Protein AF-A0A293MAI7-F1 (afdb_monomer)

Radius of gyration: 138.11 Å; Cα contacts (8 Å, |Δi|>4): 68; chains: 1; bounding box: 279×99×409 Å

Foldseek 3Di:
DPPVVVVVVVVVVVVVVVVVVVVVVVVVVVVVVVVVVVVVVVVVVVVVVVVVVVVVVVVVVVVVVVVVVVVVVVVVVVVVVVVVVVVVVVVVVVVVVVVVVVVVVVVVVVVVVVVVVVVVVVVVVVVVVVVVVVVVVVVVVVVVVVVVVCPVVVVVVVVVVVVVVVVVVVVVVVVVVVVVVVVVVVVVVVVVVVVVVVVVVVVVVVVVVVVVVVVVVVVVVVVVVVVVVVVVVVVVVVVVVVVVVVVVVVVVVVVVVVVVVVVVVVVVPVVPPVVPPPPDPDDDDDDDDDDDDDDDDDDDDDDDDDDDDDDDDDDDDDDDDDDDDDDYDDYDDDDDDDPDPPPPVVVPVVVVVVVVVVVVVVVVVVVVVVVVVVVVVVVVVVVVVVVVVVVVVVVVVVVVVVVVVVVVVVVVVVVVVVVVVVVVVVVVVVVVVVVVVVVVVVVVVVVVVVVVVVVVVVVVVVVVVVVVVVVVVVVVVVVVVVVVVVVVVVVVVVVVVVVVVVVVVVVVVVVVVVVVVVVVVVVVVVVVVVVVVVVVVVVVVVVVVVVVVVVVVVVVVVVVVVVVVVVVVVVVVVVVVVVVVVVVVVVVVVVVVVVVVVVVVVVVVVVVVVVVVVVVVVVVVVVQVPADQDDPVVDQAAPPPRHGDDPPFDWDADPSRNGIHTCVVVVDDDDDPDDD

pLDDT: mean 77.44, std 16.32, range [26.72, 96.19]

Secondary structure (DSSP, 8-state):
--HHHHHHHHHHHHHHHHHHHHHHHHHHHHHHHHHHHHHHHHHHHHHHHHHHHHHHHHHHHHHHHHHHHHHHHHHHHHHHHHHHHHHHHHHHHHHHHHHHHHHHHHHHHHHHHHHHHHHHHHHHHHHHHHHHHHHHHHHHHHHHHHHHH-THHHHHHHHHHHHHHHHHHHHHHHHHHHHHHHHHHHHHHHHHHHHHHHHHHHHHHHHHHHHHHHHHHHHHHHHHHHHHHHHHHHHHHHHHHHHHHHHHHHHHHHHHHHHHHHHHHHHHHGGGTGGGTTS-----------------------------------------------------------SSHHHHHHHHHHHHHHHHHHHHHHHHHHHHHHHHHHHHHHHHHHHHHHHHHHHHHHHHHHHHHHHHHHHHHHHHHHHHHHHHHHHHHHHHHHHHHHHHHHHHHHHHHHHHHHHHHHHHHHHHHHHHHHHHHHHHHHHHHHHHHHHHHHHHHHHHHHHHHHHHHHHHHHHHHHHHHHHHHHHHHHHHHHHHHHHHHHHHHHHHHHHHHHHHHHHHHHHHHHHHHHHHHHHHHHHHHHHHHHHHHHHHHHHHHHHHHHHHHHHHHHHHHHHHHHHHHHHHHHHHHHHHHT--PPPTTT--B-TTT-PBP-SSS--EE-TTT--EE-TTTT----------

Solvent-accessible surface area (backbone atoms only — not comparable to full-atom values): 38432 Å² total; per-residue (Å²): 144,73,70,75,57,56,59,50,51,56,53,51,50,49,57,50,52,53,50,47,52,56,46,52,59,46,48,60,46,49,52,54,53,48,53,51,51,49,54,56,48,55,51,52,53,50,51,51,51,51,53,47,54,54,48,54,51,51,50,54,54,49,55,52,54,49,52,52,49,53,56,49,50,53,52,52,53,50,52,51,52,50,52,53,53,52,54,50,51,51,50,54,50,51,53,50,53,52,50,50,50,54,51,49,54,57,48,53,52,50,48,55,50,50,51,51,50,51,50,50,50,52,50,51,53,50,49,54,51,49,50,54,50,50,50,49,50,53,51,50,50,50,48,55,49,48,62,62,71,46,57,54,70,58,54,44,49,53,47,53,52,51,45,56,53,48,51,50,52,48,53,51,50,51,49,51,50,50,52,50,50,49,52,50,50,54,50,50,51,52,52,48,54,52,52,52,49,51,50,52,51,51,51,51,52,49,51,53,49,53,54,53,45,53,53,48,53,56,48,49,51,58,48,49,54,50,48,48,55,50,47,53,53,49,50,56,51,49,53,53,49,53,53,51,52,55,50,51,56,50,53,52,51,56,54,58,50,52,55,56,56,57,58,63,52,63,74,61,57,67,78,63,60,76,76,53,84,80,69,71,100,63,87,75,93,81,82,87,77,90,79,90,79,84,90,88,93,84,86,90,86,83,88,89,79,82,86,87,81,86,88,83,86,85,89,84,84,88,90,82,88,83,89,80,90,82,85,88,87,89,88,88,84,86,89,81,89,82,83,71,76,83,57,64,77,68,60,58,67,58,59,59,55,57,57,56,57,55,55,56,55,57,53,58,52,53,52,56,63,48,54,59,51,52,58,52,50,55,53,51,51,54,55,51,53,54,53,54,52,53,55,51,56,54,49,54,54,52,54,54,52,52,54,54,55,48,53,53,51,57,52,54,51,56,51,50,55,55,54,51,53,56,52,51,54,57,49,52,57,50,51,51,50,53,50,54,52,56,49,54,56,49,53,53,50,51,51,54,53,47,56,50,48,61,52,50,55,52,50,53,49,54,50,52,52,51,51,51,51,49,54,53,49,54,53,49,52,54,48,54,51,52,53,49,52,50,55,52,51,53,52,50,53,52,47,54,51,53,50,52,56,52,51,53,53,50,53,54,48,58,52,49,53,52,52,49,53,52,51,52,54,50,50,49,55,52,48,56,50,50,53,49,53,52,50,51,53,50,52,54,47,53,53,46,55,57,47,53,57,48,52,54,50,53,51,52,54,48,52,53,49,52,55,51,48,54,51,55,48,50,55,48,48,56,52,49,54,51,48,55,50,52,50,54,49,52,55,49,52,51,49,53,52,51,55,52,46,52,56,44,54,61,49,52,52,54,52,50,52,54,48,52,52,50,52,52,52,51,54,53,50,49,62,61,68,70,51,50,75,56,57,74,90,78,55,60,38,17,75,76,87,54,51,67,60,50,99,86,43,54,84,35,66,40,92,91,50,21,45,44,20,34,63,80,82,54,64,73,88,75,96,69,85,83,86,130

InterPro domains:
  IPR000306 FYVE zinc finger [PF01363] (628-673)
  IPR000306 FYVE zinc finger [SM00064] (624-676)
  IPR011011 Zinc finger, FYVE/PHD-type [SSF57903] (629-674)
  IPR013083 Zinc finger, RING/FYVE/PHD-type [G3DSA:3.30.40.10] (629-676)
  IPR017455 Zinc finger, FYVE-related [PS50178] (632-676)

Organism: Ornithodoros erraticus (NCBI:txid265619)

Structure (mmCIF, N/CA/C/O backbone):
data_AF-A0A293MAI7-F1
#
_entry.id   AF-A0A293MAI7-F1
#
loop_
_atom_site.group_PDB
_atom_site.id
_atom_site.type_symbol
_atom_site.label_atom_id
_atom_site.label_alt_id
_atom_site.label_comp_id
_atom_site.label_asym_id
_atom_site.label_entity_id
_atom_site.label_seq_id
_atom_site.pdbx_PDB_ins_code
_atom_site.Cartn_x
_atom_site.Cartn_y
_atom_site.Cartn_z
_atom_site.occupancy
_atom_site.B_iso_or_equiv
_atom_site.auth_seq_id
_atom_site.auth_comp_id
_atom_site.auth_asym_id
_atom_site.auth_atom_id
_atom_site.pdbx_PDB_model_num
ATOM 1 N N . MET A 1 1 ? 102.718 71.129 -153.171 1.00 52.75 1 MET A N 1
ATOM 2 C CA . MET A 1 1 ? 102.579 70.488 -151.844 1.00 52.75 1 MET A CA 1
ATOM 3 C C . MET A 1 1 ? 101.323 69.614 -151.838 1.00 52.75 1 MET A C 1
ATOM 5 O O . MET A 1 1 ? 100.247 70.170 -151.725 1.00 52.75 1 MET A O 1
ATOM 9 N N . LYS A 1 2 ? 101.438 68.291 -152.062 1.00 54.38 2 LYS A N 1
ATOM 10 C CA . LYS A 1 2 ? 100.322 67.312 -151.920 1.00 54.38 2 LYS A CA 1
ATOM 11 C C . LYS A 1 2 ? 100.751 65.893 -151.472 1.00 54.38 2 LYS A C 1
ATOM 13 O O . LYS A 1 2 ? 99.905 65.108 -151.071 1.00 54.38 2 LYS A O 1
ATOM 18 N N . SER A 1 3 ? 102.048 65.555 -151.508 1.00 56.03 3 SER A N 1
ATOM 19 C CA . SER A 1 3 ? 102.546 64.197 -151.189 1.00 56.03 3 SER A CA 1
ATOM 20 C C . SER A 1 3 ? 102.837 63.954 -149.692 1.00 56.03 3 SER A C 1
ATOM 22 O O . SER A 1 3 ? 102.628 62.859 -149.183 1.00 56.03 3 SER A O 1
ATOM 24 N N . LEU A 1 4 ? 103.261 64.986 -148.949 1.00 57.06 4 LEU A N 1
ATOM 25 C CA . LEU A 1 4 ? 103.639 64.865 -147.527 1.00 57.06 4 LEU A CA 1
ATOM 26 C C . LEU A 1 4 ? 102.446 64.812 -146.554 1.00 57.06 4 LEU A C 1
ATOM 28 O O . LEU A 1 4 ? 102.596 64.394 -145.408 1.00 57.06 4 LEU A O 1
ATOM 32 N N . GLU A 1 5 ? 101.267 65.232 -147.005 1.00 57.56 5 GLU A N 1
ATOM 33 C CA . GLU A 1 5 ? 100.061 65.366 -146.180 1.00 57.56 5 GLU A CA 1
ATOM 34 C C . GLU A 1 5 ? 99.277 64.043 -146.121 1.00 57.56 5 GLU A C 1
ATOM 36 O O . GLU A 1 5 ? 98.974 63.545 -145.036 1.00 57.56 5 GLU A O 1
ATOM 41 N N . ASN A 1 6 ? 99.108 63.380 -147.274 1.00 58.03 6 ASN A N 1
ATOM 42 C CA . ASN A 1 6 ? 98.567 62.016 -147.366 1.00 58.03 6 ASN A CA 1
ATOM 43 C C . ASN A 1 6 ? 99.377 60.996 -146.542 1.00 58.03 6 ASN A C 1
ATOM 45 O O . ASN A 1 6 ? 98.799 60.109 -145.915 1.00 58.03 6 ASN A O 1
ATOM 49 N N . ALA A 1 7 ? 100.707 61.137 -146.493 1.00 61.47 7 ALA A N 1
ATOM 50 C CA . ALA A 1 7 ? 101.570 60.261 -145.700 1.00 61.47 7 ALA A CA 1
ATOM 51 C C . ALA A 1 7 ? 101.336 60.394 -144.180 1.00 61.47 7 ALA A C 1
ATOM 53 O O . ALA A 1 7 ? 101.489 59.416 -143.448 1.00 61.47 7 ALA A O 1
ATOM 54 N N . ARG A 1 8 ? 100.933 61.581 -143.696 1.00 60.69 8 ARG A N 1
ATOM 55 C CA . ARG A 1 8 ? 100.534 61.783 -142.293 1.00 60.69 8 ARG A CA 1
ATOM 56 C C . ARG A 1 8 ? 99.144 61.210 -142.023 1.00 60.69 8 ARG A C 1
ATOM 58 O O . ARG A 1 8 ? 98.996 60.449 -141.071 1.00 60.69 8 ARG A O 1
ATOM 65 N N . LEU A 1 9 ? 98.171 61.494 -142.894 1.00 61.41 9 LEU A N 1
ATOM 66 C CA . LEU A 1 9 ? 96.803 60.971 -142.776 1.00 61.41 9 LEU A CA 1
ATOM 67 C C . LEU A 1 9 ? 96.770 59.438 -142.728 1.00 61.41 9 LEU A C 1
ATOM 69 O O . LEU A 1 9 ? 96.191 58.877 -141.803 1.00 61.41 9 LEU A O 1
ATOM 73 N N . SER A 1 10 ? 97.457 58.756 -143.650 1.00 64.44 10 SER A N 1
ATOM 74 C CA . SER A 1 10 ? 97.500 57.285 -143.683 1.00 64.44 10 SER A CA 1
ATOM 75 C C . SER A 1 10 ? 98.095 56.677 -142.401 1.00 64.44 10 SER A C 1
ATOM 77 O O . SER A 1 10 ? 97.611 55.661 -141.902 1.00 64.44 10 SER A O 1
ATOM 79 N N . LYS A 1 11 ? 99.089 57.340 -141.789 1.00 66.56 11 LYS A N 1
ATOM 80 C CA . LYS A 1 11 ? 99.705 56.875 -140.536 1.00 66.56 11 LYS A CA 1
ATOM 81 C C . LYS A 1 11 ? 98.805 57.101 -139.313 1.00 66.56 11 LYS A C 1
ATOM 83 O O . LYS A 1 11 ? 98.753 56.237 -138.439 1.00 66.56 11 LYS A O 1
ATOM 88 N N . SER A 1 12 ? 98.058 58.207 -139.273 1.00 65.06 12 SER A N 1
ATOM 89 C CA . SER A 1 12 ? 97.026 58.444 -138.253 1.00 65.06 12 SER A CA 1
ATOM 90 C C . SER A 1 12 ? 95.858 57.461 -138.379 1.00 65.06 12 SER A C 1
ATOM 92 O O . SER A 1 12 ? 95.436 56.906 -137.366 1.00 65.06 12 SER A O 1
ATOM 94 N N . ILE A 1 13 ? 95.389 57.187 -139.603 1.00 68.44 13 ILE A N 1
ATOM 95 C CA . ILE A 1 13 ? 94.331 56.201 -139.877 1.00 68.44 13 ILE A CA 1
ATOM 96 C C . ILE A 1 13 ? 94.755 54.811 -139.388 1.00 68.44 13 ILE A C 1
ATOM 98 O O . ILE A 1 13 ? 93.983 54.180 -138.675 1.00 68.44 13 ILE A O 1
ATOM 102 N N . GLY A 1 14 ? 95.994 54.378 -139.659 1.00 69.94 14 GLY A N 1
ATOM 103 C CA . GLY A 1 14 ? 96.530 53.124 -139.112 1.00 69.94 14 GLY A CA 1
ATOM 104 C C . GLY A 1 14 ? 96.453 53.059 -137.581 1.00 69.94 14 GLY A C 1
ATOM 105 O O . GLY A 1 14 ? 95.844 52.145 -137.033 1.00 69.94 14 GLY A O 1
ATOM 106 N N . SER A 1 15 ? 96.962 54.078 -136.875 1.00 70.56 15 SER A N 1
ATOM 107 C CA . SER A 1 15 ? 96.913 54.100 -135.400 1.00 70.56 15 SER A CA 1
ATOM 108 C C . SER A 1 15 ? 95.492 54.167 -134.818 1.00 70.56 15 SER A C 1
ATOM 110 O O . SER A 1 15 ? 95.245 53.634 -133.735 1.00 70.56 15 SER A O 1
ATOM 112 N N . LEU A 1 16 ? 94.542 54.775 -135.538 1.00 70.56 16 LEU A N 1
ATOM 113 C CA . LEU A 1 16 ? 93.124 54.782 -135.167 1.00 70.56 16 LEU A CA 1
ATOM 114 C C . LEU A 1 16 ? 92.469 53.418 -135.420 1.00 70.56 16 LEU A C 1
ATOM 116 O O . LEU A 1 16 ? 91.639 52.982 -134.630 1.00 70.56 16 LEU A O 1
ATOM 120 N N . GLN A 1 17 ? 92.866 52.712 -136.478 1.00 73.25 17 GLN A N 1
ATOM 121 C CA . GLN A 1 17 ? 92.328 51.394 -136.809 1.00 73.25 17 GLN A CA 1
ATOM 122 C C . GLN A 1 17 ? 92.853 50.306 -135.857 1.00 73.25 17 GLN A C 1
ATOM 124 O O . GLN A 1 17 ? 92.091 49.429 -135.451 1.00 73.25 17 GLN A O 1
ATOM 129 N N . ASP A 1 18 ? 94.115 50.397 -135.429 1.00 73.69 18 ASP A N 1
ATOM 130 C CA . ASP A 1 18 ? 94.683 49.492 -134.423 1.00 73.69 18 ASP A CA 1
ATOM 131 C C . ASP A 1 18 ? 94.142 49.771 -133.010 1.00 73.69 18 ASP A C 1
ATOM 133 O O . ASP A 1 18 ? 93.850 48.831 -132.268 1.00 73.69 18 ASP A O 1
ATOM 137 N N . THR A 1 19 ? 93.917 51.040 -132.637 1.00 73.06 19 THR A N 1
ATOM 138 C CA . THR A 1 19 ? 93.233 51.363 -131.367 1.00 73.06 19 THR A CA 1
ATOM 139 C C . THR A 1 19 ? 91.749 50.993 -131.390 1.00 73.06 19 THR A C 1
ATOM 141 O O . THR A 1 19 ? 91.235 50.544 -130.366 1.00 73.06 19 THR A O 1
ATOM 144 N N . CYS A 1 20 ? 91.077 51.073 -132.545 1.00 74.19 20 CYS A N 1
ATOM 145 C CA . CYS A 1 20 ? 89.712 50.576 -132.723 1.00 74.19 20 CYS A CA 1
ATOM 146 C C . CYS A 1 20 ? 89.635 49.059 -132.471 1.00 74.19 20 CYS A C 1
ATOM 148 O O . CYS A 1 20 ? 88.929 48.648 -131.551 1.00 74.19 20 CYS A O 1
ATOM 150 N N . LYS A 1 21 ? 90.472 48.245 -133.132 1.00 77.19 21 LYS A N 1
ATOM 151 C CA . LYS A 1 21 ? 90.569 46.792 -132.865 1.00 77.19 21 LYS A CA 1
ATOM 152 C C . LYS A 1 21 ? 90.924 46.469 -131.412 1.00 77.19 21 LYS A C 1
ATOM 154 O O . LYS A 1 21 ? 90.369 45.542 -130.824 1.00 77.19 21 LYS A O 1
ATOM 159 N N . ALA A 1 22 ? 91.824 47.243 -130.801 1.00 76.25 22 ALA A N 1
ATOM 160 C CA . ALA A 1 22 ? 92.156 47.085 -129.386 1.00 76.25 22 ALA A CA 1
ATOM 161 C C . ALA A 1 22 ? 90.966 47.409 -128.461 1.00 76.25 22 ALA A C 1
ATOM 163 O O . ALA A 1 22 ? 90.853 46.813 -127.390 1.00 76.25 22 ALA A O 1
ATOM 164 N N . SER A 1 23 ? 90.070 48.320 -128.863 1.00 74.62 23 SER A N 1
ATOM 165 C CA . SER A 1 23 ? 88.830 48.623 -128.139 1.00 74.62 23 SER A CA 1
ATOM 166 C C . SER A 1 23 ? 87.734 47.572 -128.356 1.00 74.62 23 SER A C 1
ATOM 168 O O . SER A 1 23 ? 87.091 47.188 -127.383 1.00 74.62 23 SER A O 1
ATOM 170 N N . GLU A 1 24 ? 87.598 47.014 -129.564 1.00 77.81 24 GLU A N 1
ATOM 171 C CA . GLU A 1 24 ? 86.692 45.893 -129.870 1.00 77.81 24 GLU A CA 1
ATOM 172 C C . GLU A 1 24 ? 87.078 44.633 -129.075 1.00 77.81 24 GLU A C 1
ATOM 174 O O . GLU A 1 24 ? 86.241 44.033 -128.401 1.00 77.81 24 GLU A O 1
ATOM 179 N N . ALA A 1 25 ? 88.370 44.286 -129.044 1.00 76.69 25 ALA A N 1
ATOM 180 C CA . ALA A 1 25 ? 88.884 43.186 -128.224 1.00 76.69 25 ALA A CA 1
ATOM 181 C C . ALA A 1 25 ? 88.692 43.424 -126.710 1.00 76.69 25 ALA A C 1
ATOM 183 O O . ALA A 1 25 ? 88.553 42.473 -125.938 1.00 76.69 25 ALA A O 1
ATOM 184 N N . ARG A 1 26 ? 88.659 44.691 -126.271 1.00 79.69 26 ARG A N 1
ATOM 185 C CA . ARG A 1 26 ? 88.326 45.068 -124.887 1.00 79.69 26 ARG A CA 1
ATOM 186 C C . ARG A 1 26 ? 86.834 44.917 -124.597 1.00 79.69 26 ARG A C 1
ATOM 188 O O . ARG A 1 26 ? 86.500 44.427 -123.524 1.00 79.69 26 ARG A O 1
ATOM 195 N N . LEU A 1 27 ? 85.970 45.303 -125.537 1.00 78.88 27 LEU A N 1
ATOM 196 C CA . LEU A 1 27 ? 84.515 45.151 -125.447 1.00 78.88 27 LEU A CA 1
ATOM 197 C C . LEU A 1 27 ? 84.118 43.678 -125.349 1.00 78.88 27 LEU A C 1
ATOM 199 O O . LEU A 1 27 ? 83.540 43.294 -124.339 1.00 78.88 27 LEU A O 1
ATOM 203 N N . GLY A 1 28 ? 84.540 42.831 -126.293 1.00 79.25 28 GLY A N 1
ATOM 204 C CA . GLY A 1 28 ? 84.211 41.398 -126.258 1.00 79.25 28 GLY A CA 1
ATOM 205 C C . GLY A 1 28 ? 84.726 40.682 -124.999 1.00 79.25 28 GLY A C 1
ATOM 206 O O . GLY A 1 28 ? 84.088 39.756 -124.493 1.00 79.25 28 GLY A O 1
ATOM 207 N N . LYS A 1 29 ? 85.848 41.143 -124.421 1.00 80.06 29 LYS A N 1
ATOM 208 C CA . LYS A 1 29 ? 86.304 40.656 -123.111 1.00 80.06 29 LYS A CA 1
ATOM 209 C C . LYS A 1 29 ? 85.407 41.139 -121.965 1.00 80.06 29 LYS A C 1
ATOM 211 O O . LYS A 1 29 ? 85.032 40.327 -121.123 1.00 80.06 29 LYS A O 1
ATOM 216 N N . LEU A 1 30 ? 85.044 42.422 -121.938 1.00 81.56 30 LEU A N 1
ATOM 217 C CA . LEU A 1 30 ? 84.119 42.972 -120.941 1.00 81.56 30 LEU A CA 1
ATOM 218 C C . LEU A 1 30 ? 82.739 42.304 -121.011 1.00 81.56 30 LEU A C 1
ATOM 220 O O . LEU A 1 30 ? 82.165 42.032 -119.966 1.00 81.56 30 LEU A O 1
ATOM 224 N N . GLU A 1 31 ? 82.239 41.964 -122.199 1.00 81.62 31 GLU A N 1
ATOM 225 C CA . GLU A 1 31 ? 80.982 41.224 -122.391 1.00 81.62 31 GLU A CA 1
ATOM 226 C C . GLU A 1 31 ? 81.077 39.775 -121.875 1.00 81.62 31 GLU A C 1
ATOM 228 O O . GLU A 1 31 ? 80.183 39.320 -121.158 1.00 81.62 31 GLU A O 1
ATOM 233 N N . SER A 1 32 ? 82.190 39.073 -122.142 1.00 79.88 32 SER A N 1
ATOM 234 C CA . SER A 1 32 ? 82.510 37.772 -121.517 1.00 79.88 32 SER A CA 1
ATOM 235 C C . SER A 1 32 ? 82.471 37.855 -119.991 1.00 79.88 32 SER A C 1
ATOM 237 O O . SER A 1 32 ? 81.874 37.008 -119.321 1.00 79.88 32 SER A O 1
ATOM 239 N N . ASP A 1 33 ? 83.136 38.866 -119.437 1.00 82.19 33 ASP A N 1
ATOM 240 C CA . ASP A 1 33 ? 83.346 38.981 -117.999 1.00 82.19 33 ASP A CA 1
ATOM 241 C C . ASP A 1 33 ? 82.061 39.476 -117.296 1.00 82.19 33 ASP A C 1
ATOM 243 O O . ASP A 1 33 ? 81.752 39.011 -116.198 1.00 82.19 33 ASP A O 1
ATOM 247 N N . LEU A 1 34 ? 81.233 40.289 -117.970 1.00 82.00 34 LEU A N 1
ATOM 248 C CA . LEU A 1 34 ? 79.876 40.656 -117.546 1.00 82.00 34 LEU A CA 1
ATOM 249 C C . LEU A 1 34 ? 78.931 39.443 -117.542 1.00 82.00 34 LEU A C 1
ATOM 251 O O . LEU A 1 34 ? 78.201 39.242 -116.574 1.00 82.00 34 LEU A O 1
ATOM 255 N N . SER A 1 35 ? 78.966 38.607 -118.585 1.00 81.25 35 SER A N 1
ATOM 256 C CA . SER A 1 35 ? 78.147 37.387 -118.672 1.00 81.25 35 SER A CA 1
ATOM 257 C C . SER A 1 35 ? 78.485 36.395 -117.549 1.00 81.25 35 SER A C 1
ATOM 259 O O . SER A 1 35 ? 77.592 35.873 -116.876 1.00 81.25 35 SER A O 1
ATOM 261 N N . LYS A 1 36 ? 79.780 36.221 -117.244 1.00 82.06 36 LYS A N 1
ATOM 262 C CA . LYS A 1 36 ? 80.243 35.437 -116.084 1.00 82.06 36 LYS A CA 1
ATOM 263 C C . LYS A 1 36 ? 79.797 36.048 -114.755 1.00 82.06 36 LYS A C 1
ATOM 265 O O . LYS A 1 36 ? 79.323 35.321 -113.885 1.00 82.06 36 LYS A O 1
ATOM 270 N N . ALA A 1 37 ? 79.913 37.368 -114.593 1.00 79.56 37 ALA A N 1
ATOM 271 C CA . ALA A 1 37 ? 79.452 38.059 -113.390 1.00 79.56 37 ALA A CA 1
ATOM 272 C C . ALA A 1 37 ? 77.935 37.899 -113.179 1.00 79.56 37 ALA A C 1
ATOM 274 O O . ALA A 1 37 ? 77.498 37.675 -112.052 1.00 79.56 37 ALA A O 1
ATOM 275 N N . HIS A 1 38 ? 77.138 37.942 -114.251 1.00 82.12 38 HIS A N 1
ATOM 276 C CA . HIS A 1 38 ? 75.689 37.759 -114.182 1.00 82.12 38 HIS A CA 1
ATOM 277 C C . HIS A 1 38 ? 75.298 36.315 -113.818 1.00 82.12 38 HIS A C 1
ATOM 279 O O . HIS A 1 38 ? 74.430 36.117 -112.969 1.00 82.12 38 HIS A O 1
ATOM 285 N N . GLY A 1 39 ? 75.998 35.310 -114.360 1.00 80.50 39 GLY A N 1
ATOM 286 C CA . GLY A 1 39 ? 75.837 33.908 -113.950 1.00 80.50 39 GLY A CA 1
ATOM 287 C C . GLY A 1 39 ? 76.158 33.678 -112.465 1.00 80.50 39 GLY A C 1
ATOM 288 O O . GLY A 1 39 ? 75.365 33.065 -111.750 1.00 80.50 39 GLY A O 1
ATOM 289 N N . SER A 1 40 ? 77.271 34.237 -111.975 1.00 82.31 40 SER A N 1
ATOM 290 C CA . SER A 1 40 ? 77.654 34.181 -110.554 1.00 82.31 40 SER A CA 1
ATOM 291 C C . SER A 1 40 ? 76.691 34.942 -109.635 1.00 82.31 40 SER A C 1
ATOM 293 O O . SER A 1 40 ? 76.463 34.529 -108.499 1.00 82.31 40 SER A O 1
ATOM 295 N N . LEU A 1 41 ? 76.096 36.041 -110.110 1.00 84.31 41 LEU A N 1
ATOM 296 C CA . LEU A 1 41 ? 75.052 36.750 -109.372 1.00 84.31 41 LEU A CA 1
ATOM 297 C C . LEU A 1 41 ? 73.780 35.896 -109.277 1.00 84.31 41 LEU A C 1
ATOM 299 O O . LEU A 1 41 ? 73.243 35.734 -108.186 1.00 84.31 41 LEU A O 1
ATOM 303 N N . SER A 1 42 ? 73.344 35.284 -110.383 1.00 83.69 42 SER A N 1
ATOM 304 C CA . SER A 1 42 ? 72.147 34.436 -110.408 1.00 83.69 42 SER A CA 1
ATOM 305 C C . SER A 1 42 ? 72.267 33.197 -109.513 1.00 83.69 42 SER A C 1
ATOM 307 O O . SER A 1 42 ? 71.273 32.805 -108.899 1.00 83.69 42 SER A O 1
ATOM 309 N N . SER A 1 43 ? 73.447 32.573 -109.411 1.00 82.31 43 SER A N 1
ATOM 310 C CA . SER A 1 43 ? 73.655 31.444 -108.491 1.00 82.31 43 SER A CA 1
ATOM 311 C C . SER A 1 43 ? 73.706 31.896 -107.027 1.00 82.31 43 SER A C 1
ATOM 313 O O . SER A 1 43 ? 73.131 31.233 -106.164 1.00 82.31 43 SER A O 1
ATOM 315 N N . SER A 1 44 ? 74.297 33.063 -106.750 1.00 80.00 44 SER A N 1
ATOM 316 C CA . SER A 1 44 ? 74.288 33.691 -105.422 1.00 80.00 44 SER A CA 1
ATOM 317 C C . SER A 1 44 ? 72.869 34.068 -104.966 1.00 80.00 44 SER A C 1
ATOM 319 O O . SER A 1 44 ? 72.485 33.797 -103.828 1.00 80.00 44 SER A O 1
ATOM 321 N N . GLU A 1 45 ? 72.030 34.604 -105.858 1.00 83.50 45 GLU A N 1
ATOM 322 C CA . GLU A 1 45 ? 70.619 34.885 -105.563 1.00 83.50 45 GLU A CA 1
ATOM 323 C C . GLU A 1 45 ? 69.789 33.616 -105.330 1.00 83.50 45 GLU A C 1
ATOM 325 O O . GLU A 1 45 ? 68.918 33.611 -104.456 1.00 83.50 45 GLU A O 1
ATOM 330 N N . ALA A 1 46 ? 70.063 32.532 -106.064 1.00 82.19 46 ALA A N 1
ATOM 331 C CA . ALA A 1 46 ? 69.432 31.234 -105.829 1.00 82.19 46 ALA A CA 1
ATOM 332 C C . ALA A 1 46 ? 69.818 30.662 -104.453 1.00 82.19 46 ALA A C 1
ATOM 334 O O . ALA A 1 46 ? 68.936 30.302 -103.671 1.00 82.19 46 ALA A O 1
ATOM 335 N N . ALA A 1 47 ? 71.111 30.674 -104.109 1.00 83.44 47 ALA A N 1
ATOM 336 C CA . ALA A 1 47 ? 71.601 30.257 -102.796 1.00 83.44 47 ALA A CA 1
ATOM 337 C C . ALA A 1 47 ? 71.010 31.114 -101.660 1.00 83.44 47 ALA A C 1
ATOM 339 O O . ALA A 1 47 ? 70.580 30.579 -100.638 1.00 83.44 47 ALA A O 1
ATOM 340 N N . ARG A 1 48 ? 70.895 32.437 -101.854 1.00 85.44 48 ARG A N 1
ATOM 341 C CA . ARG A 1 48 ? 70.262 33.345 -100.883 1.00 85.44 48 ARG A CA 1
ATOM 342 C C . ARG A 1 48 ? 68.777 33.034 -100.677 1.00 85.44 48 ARG A C 1
ATOM 344 O O . ARG A 1 48 ? 68.306 33.103 -99.546 1.00 85.44 48 ARG A O 1
ATOM 351 N N . LYS A 1 49 ? 68.039 32.676 -101.736 1.00 86.06 49 LYS A N 1
ATOM 352 C CA . LYS A 1 49 ? 66.633 32.241 -101.625 1.00 86.06 49 LYS A CA 1
ATOM 353 C C . LYS A 1 49 ? 66.495 30.909 -100.885 1.00 86.06 49 LYS A C 1
ATOM 355 O O . LYS A 1 49 ? 65.584 30.781 -100.074 1.00 86.06 49 LYS A O 1
ATOM 360 N N . GLN A 1 50 ? 67.395 29.951 -101.118 1.00 85.12 50 GLN A N 1
ATOM 361 C CA . GLN A 1 50 ? 67.386 28.677 -100.393 1.00 85.12 50 GLN A CA 1
ATOM 362 C C . GLN A 1 50 ? 67.682 28.876 -98.898 1.00 85.12 50 GLN A C 1
ATOM 364 O O . GLN A 1 50 ? 66.918 28.403 -98.062 1.00 85.12 50 GLN A O 1
ATOM 369 N N . LEU A 1 51 ? 68.720 29.648 -98.557 1.00 85.12 51 LEU A N 1
ATOM 370 C CA . LEU A 1 51 ? 69.051 29.973 -97.164 1.00 85.12 51 LEU A CA 1
ATOM 371 C C . LEU A 1 51 ? 67.928 30.745 -96.453 1.00 85.12 51 LEU A C 1
ATOM 373 O O . LEU A 1 51 ? 67.686 30.504 -95.274 1.00 85.12 51 LEU A O 1
ATOM 377 N N . GLN A 1 52 ? 67.210 31.629 -97.157 1.00 85.25 52 GLN A N 1
ATOM 378 C CA . GLN A 1 52 ? 66.025 32.288 -96.600 1.00 85.25 52 GLN A CA 1
ATOM 379 C C . GLN A 1 52 ? 64.913 31.274 -96.290 1.00 85.25 52 GLN A C 1
ATOM 381 O O . GLN A 1 52 ? 64.375 31.292 -95.191 1.00 85.25 52 GLN A O 1
ATOM 386 N N . ALA A 1 53 ? 64.612 30.349 -97.207 1.00 84.50 53 ALA A N 1
ATOM 387 C CA . ALA A 1 53 ? 63.582 29.331 -96.988 1.00 84.50 53 ALA A CA 1
ATOM 388 C C . ALA A 1 53 ? 63.926 28.361 -95.837 1.00 84.50 53 ALA A C 1
ATOM 390 O O . ALA A 1 53 ? 63.035 27.924 -95.107 1.00 84.50 53 ALA A O 1
ATOM 391 N N . GLU A 1 54 ? 65.208 28.037 -95.641 1.00 86.38 54 GLU A N 1
ATOM 392 C CA . GLU A 1 54 ? 65.668 27.254 -94.486 1.00 86.38 54 GLU A CA 1
ATOM 393 C C . GLU A 1 54 ? 65.591 28.059 -93.176 1.00 86.38 54 GLU A C 1
ATOM 395 O O . GLU A 1 54 ? 65.143 27.522 -92.161 1.00 86.38 54 GLU A O 1
ATOM 400 N N . LEU A 1 55 ? 65.927 29.355 -93.194 1.00 86.88 55 LEU A N 1
ATOM 401 C CA . LEU A 1 55 ? 65.762 30.251 -92.043 1.00 86.88 55 LEU A CA 1
ATOM 402 C C . LEU A 1 55 ? 64.287 30.391 -91.635 1.00 86.88 55 LEU A C 1
ATOM 404 O O . LEU A 1 55 ? 63.963 30.221 -90.460 1.00 86.88 55 LEU A O 1
ATOM 408 N N . ASP A 1 56 ? 63.392 30.633 -92.594 1.00 87.25 56 ASP A N 1
ATOM 409 C CA . ASP A 1 56 ? 61.950 30.774 -92.362 1.00 87.25 56 ASP A CA 1
ATOM 410 C C . ASP A 1 56 ? 61.352 29.476 -91.778 1.00 87.25 56 ASP A C 1
ATOM 412 O O . ASP A 1 56 ? 60.538 29.512 -90.850 1.00 87.25 56 ASP A O 1
ATOM 416 N N . LYS A 1 57 ? 61.817 28.310 -92.251 1.00 87.31 57 LYS A N 1
ATOM 417 C CA . LYS A 1 57 ? 61.447 26.991 -91.711 1.00 87.31 57 LYS A CA 1
ATOM 418 C C . LYS A 1 57 ? 61.918 26.804 -90.263 1.00 87.31 57 LYS A C 1
ATOM 420 O O . LYS A 1 57 ? 61.139 26.342 -89.429 1.00 87.31 57 LYS A O 1
ATOM 425 N N . CYS A 1 58 ? 63.158 27.179 -89.948 1.00 83.62 58 CYS A N 1
ATOM 426 C CA . CYS A 1 58 ? 63.691 27.126 -88.583 1.00 83.62 58 CYS A CA 1
ATOM 427 C C . CYS A 1 58 ? 62.950 28.086 -87.635 1.00 83.62 58 CYS A C 1
ATOM 429 O O . CYS A 1 58 ? 62.657 27.716 -86.499 1.00 83.62 58 CYS A O 1
ATOM 431 N N . MET A 1 59 ? 62.582 29.283 -88.104 1.00 86.56 59 MET A N 1
ATOM 432 C CA . MET A 1 59 ? 61.768 30.236 -87.341 1.00 86.56 59 MET A CA 1
ATOM 433 C C . MET A 1 59 ? 60.380 29.670 -87.011 1.00 86.56 59 MET A C 1
ATOM 435 O O . MET A 1 59 ? 59.956 29.736 -85.858 1.00 86.56 59 MET A O 1
ATOM 439 N N . ALA A 1 60 ? 59.700 29.039 -87.975 1.00 84.06 60 ALA A N 1
ATOM 440 C CA . ALA A 1 60 ? 58.405 28.397 -87.735 1.00 84.06 60 ALA A CA 1
ATOM 441 C C . ALA A 1 60 ? 58.490 27.252 -86.703 1.00 84.06 60 ALA A C 1
ATOM 443 O O . ALA A 1 60 ? 57.627 27.131 -85.833 1.00 84.06 60 ALA A O 1
ATOM 444 N N . GLN A 1 61 ? 59.556 26.442 -86.750 1.00 84.88 61 GLN A N 1
ATOM 445 C CA . GLN A 1 61 ? 59.799 25.384 -85.760 1.00 84.88 61 GLN A CA 1
ATOM 446 C C . GLN A 1 61 ? 60.104 25.943 -84.359 1.00 84.88 61 GLN A C 1
ATOM 448 O O . GLN A 1 61 ? 59.676 25.362 -83.359 1.00 84.88 61 GLN A O 1
ATOM 453 N N . LEU A 1 62 ? 60.791 27.087 -84.266 1.00 82.50 62 LEU A N 1
ATOM 454 C CA . LEU A 1 62 ? 61.019 27.785 -82.997 1.00 82.50 62 LEU A CA 1
ATOM 455 C C . LEU A 1 62 ? 59.725 28.373 -82.416 1.00 82.50 62 LEU A C 1
ATOM 457 O O . LEU A 1 62 ? 59.507 28.248 -81.212 1.00 82.50 62 LEU A O 1
ATOM 461 N N . GLU A 1 63 ? 58.834 28.941 -83.234 1.00 86.00 63 GLU A N 1
ATOM 462 C CA . GLU A 1 63 ? 57.517 29.394 -82.760 1.00 86.00 63 GLU A CA 1
ATOM 463 C C . GLU A 1 63 ? 56.638 28.246 -82.246 1.00 86.00 63 GLU A C 1
ATOM 465 O O . GLU A 1 63 ? 55.934 28.405 -81.247 1.00 86.00 63 GLU A O 1
ATOM 470 N N . GLU A 1 64 ? 56.652 27.093 -82.918 1.00 85.00 64 GLU A N 1
ATOM 471 C CA . GLU A 1 64 ? 55.927 25.904 -82.461 1.00 85.00 64 GLU A CA 1
ATOM 472 C C . GLU A 1 64 ? 56.471 25.428 -81.105 1.00 85.00 64 GLU A C 1
ATOM 474 O O . GLU A 1 64 ? 55.705 25.210 -80.167 1.00 85.00 64 GLU A O 1
ATOM 479 N N . LYS A 1 65 ? 57.801 25.353 -80.955 1.00 83.12 65 LYS A N 1
ATOM 480 C CA . LYS A 1 65 ? 58.438 24.964 -79.687 1.00 83.12 65 LYS A CA 1
ATOM 481 C C . LYS A 1 65 ? 58.261 26.003 -78.576 1.00 83.12 65 LYS A C 1
ATOM 483 O O . LYS A 1 65 ? 58.180 25.619 -77.412 1.00 83.12 65 LYS A O 1
ATOM 488 N N . ALA A 1 66 ? 58.131 27.289 -78.899 1.00 80.88 66 ALA A N 1
ATOM 489 C CA . ALA A 1 66 ? 57.754 28.312 -77.924 1.00 80.88 66 ALA A CA 1
ATOM 490 C C . ALA A 1 66 ? 56.330 28.075 -77.382 1.00 80.88 66 ALA A C 1
ATOM 492 O O . ALA A 1 66 ? 56.133 28.078 -76.167 1.00 80.88 66 ALA A O 1
ATOM 493 N N . LYS A 1 67 ? 55.364 27.771 -78.262 1.00 83.75 67 LYS A N 1
ATOM 494 C CA . LYS A 1 67 ? 53.972 27.452 -77.886 1.00 83.75 67 LYS A CA 1
ATOM 495 C C . LYS A 1 67 ? 53.878 26.164 -77.051 1.00 83.75 67 LYS A C 1
ATOM 497 O O . LYS A 1 67 ? 53.140 26.137 -76.065 1.00 83.75 67 LYS A O 1
ATOM 502 N N . ASP A 1 68 ? 54.668 25.134 -77.373 1.00 82.31 68 ASP A N 1
ATOM 503 C CA . ASP A 1 68 ? 54.802 23.929 -76.532 1.00 82.31 68 ASP A CA 1
ATOM 504 C C . ASP A 1 68 ? 55.263 24.283 -75.106 1.00 82.31 68 ASP A C 1
ATOM 506 O O . ASP A 1 68 ? 54.679 23.824 -74.118 1.00 82.31 68 ASP A O 1
ATOM 510 N N . LEU A 1 69 ? 56.300 25.121 -74.989 1.00 79.19 69 LEU A N 1
ATOM 511 C CA . LEU A 1 69 ? 56.880 25.524 -73.706 1.00 79.19 69 LEU A CA 1
ATOM 512 C C . LEU A 1 69 ? 55.930 26.403 -72.878 1.00 79.19 69 LEU A C 1
ATOM 514 O O . LEU A 1 69 ? 55.828 26.189 -71.670 1.00 79.19 69 LEU A O 1
ATOM 518 N N . GLU A 1 70 ? 55.179 27.321 -73.493 1.00 80.38 70 GLU A N 1
ATOM 519 C CA . GLU A 1 70 ? 54.116 28.072 -72.805 1.00 80.38 70 GLU A CA 1
ATOM 520 C C . GLU A 1 70 ? 53.001 27.144 -72.292 1.00 80.38 70 GLU A C 1
ATOM 522 O O . GLU A 1 70 ? 52.557 27.269 -71.145 1.00 80.38 70 GLU A O 1
ATOM 527 N N . GLY A 1 71 ? 52.598 26.153 -73.095 1.00 80.75 71 GLY A N 1
ATOM 528 C CA . GLY A 1 71 ? 51.627 25.133 -72.695 1.00 80.75 71 GLY A CA 1
ATOM 529 C C . GLY A 1 71 ? 52.106 24.270 -71.520 1.00 80.75 71 GLY A C 1
ATOM 530 O O . GLY A 1 71 ? 51.320 23.939 -70.627 1.00 80.75 71 GLY A O 1
ATOM 531 N N . ILE A 1 72 ? 53.398 23.935 -71.473 1.00 78.12 72 ILE A N 1
ATOM 532 C CA . ILE A 1 72 ? 54.027 23.235 -70.341 1.00 78.12 72 ILE A CA 1
ATOM 533 C C . ILE A 1 72 ? 54.111 24.153 -69.110 1.00 78.12 72 ILE A C 1
ATOM 535 O O . ILE A 1 72 ? 53.779 23.718 -68.005 1.00 78.12 72 ILE A O 1
ATOM 539 N N . ALA A 1 73 ? 54.469 25.428 -69.280 1.00 76.69 73 ALA A N 1
ATOM 540 C CA . ALA A 1 73 ? 54.539 26.403 -68.193 1.00 76.69 73 ALA A CA 1
ATOM 541 C C . ALA A 1 73 ? 53.168 26.645 -67.532 1.00 76.69 73 ALA A C 1
ATOM 543 O O . ALA A 1 73 ? 53.078 26.675 -66.302 1.00 76.69 73 ALA A O 1
ATOM 544 N N . MET A 1 74 ? 52.081 26.735 -68.313 1.00 81.19 74 MET A N 1
ATOM 545 C CA . MET A 1 74 ? 50.717 26.781 -67.766 1.00 81.19 74 MET A CA 1
ATOM 546 C C . MET A 1 74 ? 50.365 25.515 -66.974 1.00 81.19 74 MET A C 1
ATOM 548 O O . MET A 1 74 ? 49.835 25.616 -65.866 1.00 81.19 74 MET A O 1
ATOM 552 N N . LYS A 1 75 ? 50.687 24.322 -67.495 1.00 79.69 75 LYS A N 1
ATOM 553 C CA . LYS A 1 75 ? 50.434 23.051 -66.792 1.00 79.69 75 LYS A CA 1
ATOM 554 C C . LYS A 1 75 ? 51.188 22.983 -65.459 1.00 79.69 75 LYS A C 1
ATOM 556 O O . LYS A 1 75 ? 50.576 22.671 -64.440 1.00 79.69 75 LYS A O 1
ATOM 561 N N . LEU A 1 76 ? 52.469 23.357 -65.434 1.00 76.19 76 LEU A N 1
ATOM 562 C CA . LEU A 1 76 ? 53.274 23.429 -64.207 1.00 76.19 76 LEU A CA 1
ATOM 563 C C . LEU A 1 76 ? 52.719 24.447 -63.200 1.00 76.19 76 LEU A C 1
ATOM 565 O O . LEU A 1 76 ? 52.647 24.151 -62.007 1.00 76.19 76 LEU A O 1
ATOM 569 N N . LYS A 1 77 ? 52.265 25.619 -63.662 1.00 78.19 77 LYS A N 1
ATOM 570 C CA . LYS A 1 77 ? 51.632 26.634 -62.804 1.00 78.19 77 LYS A CA 1
ATOM 571 C C . LYS A 1 77 ? 50.332 26.124 -62.171 1.00 78.19 77 LYS A C 1
ATOM 573 O O . LYS A 1 77 ? 50.099 26.368 -60.988 1.00 78.19 77 LYS A O 1
ATOM 578 N N . ASN A 1 78 ? 49.527 25.368 -62.918 1.00 77.88 78 ASN A N 1
ATOM 579 C CA . ASN A 1 78 ? 48.296 24.764 -62.407 1.00 77.88 78 ASN A CA 1
ATOM 580 C C . ASN A 1 78 ? 48.576 23.628 -61.407 1.00 77.88 78 ASN A C 1
ATOM 582 O O . ASN A 1 78 ? 47.923 23.573 -60.368 1.00 77.88 78 ASN A O 1
ATOM 586 N N . VAL A 1 79 ? 49.572 22.770 -61.664 1.00 75.50 79 VAL A N 1
ATOM 587 C CA . VAL A 1 79 ? 50.009 21.731 -60.708 1.00 75.50 79 VAL A CA 1
ATOM 588 C C . VAL A 1 79 ? 50.542 22.359 -59.417 1.00 75.50 79 VAL A C 1
ATOM 590 O O . VAL A 1 79 ? 50.162 21.925 -58.334 1.00 75.50 79 VAL A O 1
ATOM 593 N N . SER A 1 80 ? 51.339 23.427 -59.517 1.00 74.62 80 SER A N 1
ATOM 594 C CA . SER A 1 80 ? 51.822 24.203 -58.365 1.00 74.62 80 SER A CA 1
ATOM 595 C C . SER A 1 80 ? 50.669 24.766 -57.520 1.00 74.62 80 SER A C 1
ATOM 597 O O . SER A 1 80 ? 50.638 24.574 -56.304 1.00 74.62 80 SER A O 1
ATOM 599 N N . ALA A 1 81 ? 49.659 25.373 -58.156 1.00 75.19 81 ALA A N 1
ATOM 600 C CA . ALA A 1 81 ? 48.468 25.865 -57.460 1.00 75.19 81 ALA A CA 1
ATOM 601 C C . ALA A 1 81 ? 47.674 24.735 -56.771 1.00 75.19 81 ALA A C 1
ATOM 603 O O . ALA A 1 81 ? 47.269 24.884 -55.615 1.00 75.19 81 ALA A O 1
ATOM 604 N N . LEU A 1 82 ? 47.501 23.587 -57.440 1.00 77.81 82 LEU A N 1
ATOM 605 C CA . LEU A 1 82 ? 46.839 22.412 -56.863 1.00 77.81 82 LEU A CA 1
ATOM 606 C C . LEU A 1 82 ? 47.612 21.854 -55.658 1.00 77.81 82 LEU A C 1
ATOM 608 O O . LEU A 1 82 ? 47.012 21.511 -54.643 1.00 77.81 82 LEU A O 1
ATOM 612 N N . GLN A 1 83 ? 48.943 21.798 -55.749 1.00 75.31 83 GLN A N 1
ATOM 613 C CA . GLN A 1 83 ? 49.819 21.309 -54.684 1.00 75.31 83 GLN A CA 1
ATOM 614 C C . GLN A 1 83 ? 49.776 22.216 -53.446 1.00 75.31 83 GLN A C 1
ATOM 616 O O . GLN A 1 83 ? 49.743 21.710 -52.324 1.00 75.31 83 GLN A O 1
ATOM 621 N N . VAL A 1 84 ? 49.712 23.541 -53.624 1.00 77.75 84 VAL A N 1
ATOM 622 C CA . VAL A 1 84 ? 49.502 24.485 -52.512 1.00 77.75 84 VAL A CA 1
ATOM 623 C C . VAL A 1 84 ? 48.125 24.270 -51.875 1.00 77.75 84 VAL A C 1
ATOM 625 O O . VAL A 1 84 ? 48.052 24.098 -50.661 1.00 77.75 84 VAL A O 1
ATOM 628 N N . SER A 1 85 ? 47.059 24.184 -52.680 1.00 76.75 85 SER A N 1
ATOM 629 C CA . SER A 1 85 ? 45.686 23.945 -52.203 1.00 76.75 85 SER A CA 1
ATOM 630 C C . SER A 1 85 ? 45.549 22.634 -51.413 1.00 76.75 85 SER A C 1
ATOM 632 O O . SER A 1 85 ? 45.000 22.636 -50.307 1.00 76.75 85 SER A O 1
ATOM 634 N N . LYS A 1 86 ? 46.121 21.528 -51.906 1.00 74.88 86 LYS A N 1
ATOM 635 C CA . LYS A 1 86 ? 46.129 20.248 -51.179 1.00 74.88 86 LYS A CA 1
ATOM 636 C C . LYS A 1 86 ? 47.068 20.246 -49.970 1.00 74.88 86 LYS A C 1
ATOM 638 O O . LYS A 1 86 ? 46.775 19.572 -48.988 1.00 74.88 86 LYS A O 1
ATOM 643 N N . SER A 1 87 ? 48.133 21.052 -49.965 1.00 73.12 87 SER A N 1
ATOM 644 C CA . SER A 1 87 ? 48.956 21.253 -48.763 1.00 73.12 87 SER A CA 1
ATOM 645 C C . SER A 1 87 ? 48.210 22.011 -47.654 1.00 73.12 87 SER A C 1
ATOM 647 O O . SER A 1 87 ? 48.427 21.702 -46.482 1.00 73.12 87 SER A O 1
ATOM 649 N N . SER A 1 88 ? 47.321 22.957 -47.985 1.00 76.25 88 SER A N 1
ATOM 650 C CA . SER A 1 88 ? 46.421 23.577 -46.997 1.00 76.25 88 SER A CA 1
ATOM 651 C C . SER A 1 88 ? 45.361 22.600 -46.480 1.00 76.25 88 SER A C 1
ATOM 653 O O . SER A 1 88 ? 45.250 22.453 -45.266 1.00 76.25 88 SER A O 1
ATOM 655 N N . GLU A 1 89 ? 44.664 21.865 -47.358 1.00 75.50 89 GLU A N 1
ATOM 656 C CA . GLU A 1 89 ? 43.660 20.870 -46.934 1.00 75.50 89 GLU A CA 1
ATOM 657 C C . GLU A 1 89 ? 44.253 19.816 -45.984 1.00 75.50 89 GLU A C 1
ATOM 659 O O . GLU A 1 89 ? 43.671 19.530 -44.940 1.00 75.50 89 GLU A O 1
ATOM 664 N N . CYS A 1 90 ? 45.442 19.275 -46.285 1.00 72.19 90 CYS A N 1
ATOM 665 C CA . CYS A 1 90 ? 46.101 18.317 -45.393 1.00 72.19 90 CYS A CA 1
ATOM 666 C C . CYS A 1 90 ? 46.408 18.912 -44.010 1.00 72.19 90 CYS A C 1
ATOM 668 O O . CYS A 1 90 ? 46.205 18.233 -43.008 1.00 72.19 90 CYS A O 1
ATOM 670 N N . LYS A 1 91 ? 46.837 20.180 -43.924 1.00 77.06 91 LYS A N 1
ATOM 671 C CA . LYS A 1 91 ? 47.112 20.846 -42.636 1.00 77.06 91 LYS A CA 1
ATOM 672 C C . LYS A 1 91 ? 45.842 21.099 -41.826 1.00 77.06 91 LYS A C 1
ATOM 674 O O . LYS A 1 91 ? 45.864 20.969 -40.604 1.00 77.06 91 LYS A O 1
ATOM 679 N N . GLU A 1 92 ? 44.737 21.435 -42.486 1.00 78.62 92 GLU A N 1
ATOM 680 C CA . GLU A 1 92 ? 43.432 21.589 -41.833 1.00 78.62 92 GLU A CA 1
ATOM 681 C C . GLU A 1 92 ? 42.898 20.242 -41.324 1.00 78.62 92 GLU A C 1
ATOM 683 O O . GLU A 1 92 ? 42.424 20.155 -40.189 1.00 78.62 92 GLU A O 1
ATOM 688 N N . LEU A 1 93 ? 43.068 19.165 -42.099 1.00 76.00 93 LEU A N 1
ATOM 689 C CA . LEU A 1 93 ? 42.737 17.803 -41.673 1.00 76.00 93 LEU A CA 1
ATOM 690 C C . LEU A 1 93 ? 43.629 17.319 -40.516 1.00 76.00 93 LEU A C 1
ATOM 692 O O . LEU A 1 93 ? 43.118 16.731 -39.566 1.00 76.00 93 LEU A O 1
ATOM 696 N N . GLU A 1 94 ? 44.933 17.606 -40.524 1.00 74.50 94 GLU A N 1
ATOM 697 C CA . GLU A 1 94 ? 45.838 17.311 -39.401 1.00 74.50 94 GLU A CA 1
ATOM 698 C C . GLU A 1 94 ? 45.455 18.091 -38.128 1.00 74.50 94 GLU A C 1
ATOM 700 O O . GLU A 1 94 ? 45.461 17.528 -37.025 1.00 74.50 94 GLU A O 1
ATOM 705 N N . ALA A 1 95 ? 45.050 19.358 -38.259 1.00 77.12 95 ALA A N 1
ATOM 706 C CA . ALA A 1 95 ? 44.545 20.171 -37.151 1.00 77.12 95 ALA A CA 1
ATOM 707 C C . ALA A 1 95 ? 43.206 19.640 -36.596 1.00 77.12 95 ALA A C 1
ATOM 709 O O . ALA A 1 95 ? 43.018 19.566 -35.378 1.00 77.12 95 ALA A O 1
ATOM 710 N N . ALA A 1 96 ? 42.289 19.200 -37.463 1.00 76.12 96 ALA A N 1
ATOM 711 C CA . ALA A 1 96 ? 41.040 18.562 -37.052 1.00 76.12 96 ALA A CA 1
ATOM 712 C C . ALA A 1 96 ? 41.297 17.227 -36.328 1.00 76.12 96 ALA A C 1
ATOM 714 O O . ALA A 1 96 ? 40.800 17.006 -35.224 1.00 76.12 96 ALA A O 1
ATOM 715 N N . LEU A 1 97 ? 42.149 16.368 -36.893 1.00 74.12 97 LEU A N 1
ATOM 716 C CA . LEU A 1 97 ? 42.441 15.030 -36.372 1.00 74.12 97 LEU A CA 1
ATOM 717 C C . LEU A 1 97 ? 43.230 15.088 -35.047 1.00 74.12 97 LEU A C 1
ATOM 719 O O . LEU A 1 97 ? 43.007 14.273 -34.150 1.00 74.12 97 LEU A O 1
ATOM 723 N N . THR A 1 98 ? 44.096 16.090 -34.854 1.00 77.81 98 THR A N 1
ATOM 724 C CA . THR A 1 98 ? 44.721 16.357 -33.542 1.00 77.81 98 THR A CA 1
ATOM 725 C C . THR A 1 98 ? 43.731 16.920 -32.516 1.00 77.81 98 THR A C 1
ATOM 727 O O . THR A 1 98 ? 43.772 16.501 -31.355 1.00 77.81 98 THR A O 1
ATOM 730 N N . SER A 1 99 ? 42.792 17.781 -32.925 1.00 77.81 99 SER A N 1
ATOM 731 C CA . SER A 1 99 ? 41.689 18.252 -32.070 1.00 77.81 99 SER A CA 1
ATOM 732 C C . SER A 1 99 ? 40.795 17.097 -31.602 1.00 77.81 99 SER A C 1
ATOM 734 O O . SER A 1 99 ? 40.527 16.961 -30.406 1.00 77.81 99 SER A O 1
ATOM 736 N N . ASP A 1 100 ? 40.399 16.198 -32.504 1.00 74.69 100 ASP A N 1
ATOM 737 C CA . ASP A 1 100 ? 39.556 15.045 -32.169 1.00 74.69 100 ASP A CA 1
ATOM 738 C C . ASP A 1 100 ? 40.295 13.988 -31.340 1.00 74.69 100 ASP A C 1
ATOM 740 O O . ASP A 1 100 ? 39.706 13.419 -30.419 1.00 74.69 100 ASP A O 1
ATOM 744 N N . ARG A 1 101 ? 41.608 13.800 -31.541 1.00 75.25 101 ARG A N 1
ATOM 745 C CA . ARG A 1 101 ? 42.446 13.015 -30.614 1.00 75.25 101 ARG A CA 1
ATOM 746 C C . ARG A 1 101 ? 42.447 13.609 -29.199 1.00 75.25 101 ARG A C 1
ATOM 748 O O . ARG A 1 101 ? 42.316 12.854 -28.237 1.00 75.25 101 ARG A O 1
ATOM 755 N N . GLN A 1 102 ? 42.517 14.937 -29.044 1.00 75.69 102 GLN A N 1
ATOM 756 C CA . GLN A 1 102 ? 42.392 15.570 -27.722 1.00 75.69 102 GLN A CA 1
ATOM 757 C C . GLN A 1 102 ? 40.989 15.420 -27.112 1.00 75.69 102 GLN A C 1
ATOM 759 O O . GLN A 1 102 ? 40.878 15.211 -25.903 1.00 75.69 102 GLN A O 1
ATOM 764 N N . LYS A 1 103 ? 39.916 15.514 -27.911 1.00 76.19 103 LYS A N 1
ATOM 765 C CA . LYS A 1 103 ? 38.539 15.268 -27.436 1.00 76.19 103 LYS A CA 1
ATOM 766 C C . LYS A 1 103 ? 38.372 13.818 -26.979 1.00 76.19 103 LYS A C 1
ATOM 768 O O . LYS A 1 103 ? 37.870 13.590 -25.883 1.00 76.19 103 LYS A O 1
ATOM 773 N N . SER A 1 104 ? 38.859 12.862 -27.771 1.00 71.69 104 SER A N 1
ATOM 774 C CA . SER A 1 104 ? 38.842 11.432 -27.453 1.00 71.69 104 SER A CA 1
ATOM 775 C C . SER A 1 104 ? 39.586 11.133 -26.147 1.00 71.69 104 SER A C 1
ATOM 777 O O . SER A 1 104 ? 39.004 10.546 -25.240 1.00 71.69 104 SER A O 1
ATOM 779 N N . GLY A 1 105 ? 40.805 11.658 -25.966 1.00 76.00 105 GLY A N 1
ATOM 780 C CA . GLY A 1 105 ? 41.554 11.500 -24.711 1.00 76.00 105 GLY A CA 1
ATOM 781 C C . GLY A 1 105 ? 40.843 12.083 -23.478 1.00 76.00 105 GLY A C 1
ATOM 782 O O . GLY A 1 105 ? 40.874 11.477 -22.410 1.00 76.00 105 GLY A O 1
ATOM 783 N N . LYS A 1 106 ? 40.144 13.221 -23.624 1.00 76.81 106 LYS A N 1
ATOM 784 C CA . LYS A 1 106 ? 39.324 13.828 -22.553 1.00 76.81 106 LYS A CA 1
ATOM 785 C C . LYS A 1 106 ? 38.040 13.046 -22.253 1.00 76.81 106 LYS A C 1
ATOM 787 O O . LYS A 1 106 ? 37.567 13.072 -21.119 1.00 76.81 106 LYS A O 1
ATOM 792 N N . LEU A 1 107 ? 37.462 12.371 -23.246 1.00 72.12 107 LEU A N 1
ATOM 793 C CA . LEU A 1 107 ? 36.332 11.464 -23.040 1.00 72.12 107 LEU A CA 1
ATOM 794 C C . LEU A 1 107 ? 36.796 10.174 -22.359 1.00 72.12 107 LEU A C 1
ATOM 796 O O . LEU A 1 107 ? 36.188 9.767 -21.378 1.00 72.12 107 LEU A O 1
ATOM 800 N N . GLN A 1 108 ? 37.910 9.592 -22.809 1.00 74.00 108 GLN A N 1
ATOM 801 C CA . GLN A 1 108 ? 38.478 8.366 -22.250 1.00 74.00 108 GLN A CA 1
ATOM 802 C C . GLN A 1 108 ? 38.900 8.538 -20.783 1.00 74.00 108 GLN A C 1
ATOM 804 O O . GLN A 1 108 ? 38.595 7.675 -19.961 1.00 74.00 108 GLN A O 1
ATOM 809 N N . SER A 1 109 ? 39.521 9.668 -20.417 1.00 75.75 109 SER A N 1
ATOM 810 C CA . SER A 1 109 ? 39.823 9.953 -19.009 1.00 75.75 109 SER A CA 1
ATOM 811 C C . SER A 1 109 ? 38.556 10.123 -18.167 1.00 75.75 109 SER A C 1
ATOM 813 O O . SER A 1 109 ? 38.494 9.582 -17.066 1.00 75.75 109 SER A O 1
ATOM 815 N N . ARG A 1 110 ? 37.514 10.790 -18.692 1.00 77.94 110 ARG A N 1
ATOM 816 C CA . ARG A 1 110 ? 36.237 10.948 -17.978 1.00 77.94 110 ARG A CA 1
ATOM 817 C C . ARG A 1 110 ? 35.460 9.635 -17.845 1.00 77.94 110 ARG A C 1
ATOM 819 O O . ARG A 1 110 ? 34.829 9.437 -16.814 1.00 77.94 110 ARG A O 1
ATOM 826 N N . CYS A 1 111 ? 35.534 8.731 -18.823 1.00 70.44 111 CYS A N 1
ATOM 827 C CA . CYS A 1 111 ? 35.023 7.364 -18.689 1.00 70.44 111 CYS A CA 1
ATOM 828 C C . CYS A 1 111 ? 35.742 6.624 -17.555 1.00 70.44 111 CYS A C 1
ATOM 830 O O . CYS A 1 111 ? 35.069 6.145 -16.651 1.00 70.44 111 CYS A O 1
ATOM 832 N N . GLY A 1 112 ? 37.079 6.645 -17.514 1.00 78.94 112 GLY A N 1
ATOM 833 C CA . GLY A 1 112 ? 37.842 6.030 -16.419 1.00 78.94 112 GLY A CA 1
ATOM 834 C C . GLY A 1 112 ? 37.536 6.624 -15.034 1.00 78.94 112 GLY A C 1
ATOM 835 O O . GLY A 1 112 ? 37.501 5.895 -14.044 1.00 78.94 112 GLY A O 1
ATOM 836 N N . THR A 1 113 ? 37.251 7.931 -14.943 1.00 79.50 113 THR A N 1
ATOM 837 C CA . THR A 1 113 ? 36.764 8.551 -13.694 1.00 79.50 113 THR A CA 1
ATOM 838 C C . THR A 1 113 ? 35.377 8.033 -13.310 1.00 79.50 113 THR A C 1
ATOM 840 O O . THR A 1 113 ? 35.179 7.628 -12.168 1.00 79.50 113 THR A O 1
ATOM 843 N N . LEU A 1 114 ? 34.432 7.985 -14.255 1.00 76.31 114 LEU A N 1
ATOM 844 C CA . LEU A 1 114 ? 33.076 7.476 -14.014 1.00 76.31 114 LEU A CA 1
ATOM 845 C C . LEU A 1 114 ? 33.066 5.977 -13.669 1.00 76.31 114 LEU A C 1
ATOM 847 O O . LEU A 1 114 ? 32.264 5.551 -12.847 1.00 76.31 114 LEU A O 1
ATOM 851 N N . GLU A 1 115 ? 33.972 5.182 -14.236 1.00 75.00 115 GLU A N 1
ATOM 852 C CA . GLU A 1 115 ? 34.167 3.767 -13.896 1.00 75.00 115 GLU A CA 1
ATOM 853 C C . GLU A 1 115 ? 34.700 3.596 -12.463 1.00 75.00 115 GLU A C 1
ATOM 855 O O . GLU A 1 115 ? 34.206 2.744 -11.722 1.00 75.00 115 GLU A O 1
ATOM 860 N N . GLN A 1 116 ? 35.644 4.441 -12.024 1.00 77.75 116 GLN A N 1
ATOM 861 C CA . GLN A 1 116 ? 36.086 4.474 -10.624 1.00 77.75 116 GLN A CA 1
ATOM 862 C C . GLN A 1 116 ? 34.976 4.936 -9.669 1.00 77.75 116 GLN A C 1
ATOM 864 O O . GLN A 1 116 ? 34.805 4.341 -8.605 1.00 77.75 116 GLN A O 1
ATOM 869 N N . GLU A 1 117 ? 34.197 5.957 -10.035 1.00 80.81 117 GLU A N 1
ATOM 870 C CA . GLU A 1 117 ? 33.064 6.426 -9.232 1.00 80.81 117 GLU A CA 1
ATOM 871 C C . GLU A 1 117 ? 31.956 5.373 -9.129 1.00 80.81 117 GLU A C 1
ATOM 873 O O . GLU A 1 117 ? 31.450 5.140 -8.032 1.00 80.81 117 GLU A O 1
ATOM 878 N N . LEU A 1 118 ? 31.626 4.686 -10.227 1.00 76.12 118 LEU A N 1
ATOM 879 C CA . LEU A 1 118 ? 30.649 3.597 -10.253 1.00 76.12 118 LEU A CA 1
ATOM 880 C C . LEU A 1 118 ? 31.126 2.398 -9.422 1.00 76.12 118 LEU A C 1
ATOM 882 O O . LEU A 1 118 ? 30.351 1.855 -8.638 1.00 76.12 118 LEU A O 1
ATOM 886 N N . SER A 1 119 ? 32.404 2.024 -9.541 1.00 77.31 119 SER A N 1
ATOM 887 C CA . SER A 1 119 ? 33.022 0.960 -8.740 1.00 77.31 119 SER A CA 1
ATOM 888 C C . SER A 1 119 ? 32.979 1.289 -7.244 1.00 77.31 119 SER A C 1
ATOM 890 O O . SER A 1 119 ? 32.464 0.499 -6.450 1.00 77.31 119 SER A O 1
ATOM 892 N N . ARG A 1 120 ? 33.388 2.509 -6.858 1.00 83.06 120 ARG A N 1
ATOM 893 C CA . ARG A 1 120 ? 33.276 3.001 -5.476 1.00 83.06 120 ARG A CA 1
ATOM 894 C C . ARG A 1 120 ? 31.826 2.994 -4.992 1.00 83.06 120 ARG A C 1
ATOM 896 O O . ARG A 1 120 ? 31.563 2.501 -3.901 1.00 83.06 120 ARG A O 1
ATOM 903 N N . LYS A 1 121 ? 30.875 3.490 -5.789 1.00 81.12 121 LYS A N 1
ATOM 904 C CA . LYS A 1 121 ? 29.459 3.539 -5.394 1.00 81.12 121 LYS A CA 1
ATOM 905 C C . LYS A 1 121 ? 28.850 2.141 -5.260 1.00 81.12 121 LYS A C 1
ATOM 907 O O . LYS A 1 121 ? 28.061 1.914 -4.349 1.00 81.12 121 LYS A O 1
ATOM 912 N N . SER A 1 122 ? 29.264 1.189 -6.097 1.00 75.75 122 SER A N 1
ATOM 913 C CA . SER A 1 122 ? 28.895 -0.225 -5.967 1.00 75.75 122 SER A CA 1
ATOM 914 C C . SER A 1 122 ? 29.512 -0.883 -4.729 1.00 75.75 122 SER A C 1
ATOM 916 O O . SER A 1 122 ? 28.883 -1.758 -4.138 1.00 75.75 122 SER A O 1
ATOM 918 N N . GLN A 1 123 ? 30.719 -0.478 -4.320 1.00 80.00 123 GLN A N 1
ATOM 919 C CA . GLN A 1 123 ? 31.358 -0.960 -3.094 1.00 80.00 123 GLN A CA 1
ATOM 920 C C . GLN A 1 123 ? 30.693 -0.375 -1.838 1.00 80.00 123 GLN A C 1
ATOM 922 O O . GLN A 1 123 ? 30.433 -1.120 -0.898 1.00 80.00 123 GLN A O 1
ATOM 927 N N . GLU A 1 124 ? 30.355 0.918 -1.846 1.00 82.69 124 GLU A N 1
ATOM 928 C CA . GLU A 1 124 ? 29.587 1.589 -0.786 1.00 82.69 124 GLU A CA 1
ATOM 929 C C . GLU A 1 124 ? 28.208 0.934 -0.608 1.00 82.69 124 GLU A C 1
ATOM 931 O O . GLU A 1 124 ? 27.888 0.472 0.483 1.00 82.69 124 GLU A O 1
ATOM 936 N N . LEU A 1 125 ? 27.435 0.773 -1.691 1.00 77.19 125 LEU A N 1
ATOM 937 C CA . LEU A 1 125 ? 26.134 0.087 -1.656 1.00 77.19 125 LEU A CA 1
ATOM 938 C C . LEU A 1 125 ? 26.254 -1.391 -1.242 1.00 77.19 125 LEU A C 1
ATOM 940 O O . LEU A 1 125 ? 25.370 -1.918 -0.570 1.00 77.19 125 LEU A O 1
ATOM 944 N N . GLY A 1 126 ? 27.347 -2.067 -1.610 1.00 78.75 126 GLY A N 1
ATOM 945 C CA . GLY A 1 126 ? 27.637 -3.430 -1.160 1.00 78.75 126 GLY A CA 1
ATOM 946 C C . GLY A 1 126 ? 27.927 -3.519 0.343 1.00 78.75 126 GLY A C 1
ATOM 947 O O . GLY A 1 126 ? 27.517 -4.484 0.987 1.00 78.75 126 GLY A O 1
ATOM 948 N N . GLN A 1 127 ? 28.585 -2.507 0.915 1.00 80.06 127 GLN A N 1
ATOM 949 C CA . GLN A 1 127 ? 28.823 -2.395 2.356 1.00 80.06 127 GLN A CA 1
ATOM 950 C C . GLN A 1 127 ? 27.541 -2.034 3.117 1.00 80.06 127 GLN A C 1
ATOM 952 O O . GLN A 1 127 ? 27.238 -2.696 4.106 1.00 80.06 127 GLN A O 1
ATOM 957 N N . GLU A 1 128 ? 26.755 -1.071 2.627 1.00 80.69 128 GLU A N 1
ATOM 958 C CA . GLU A 1 128 ? 25.444 -0.704 3.190 1.00 80.69 128 GLU A CA 1
ATOM 959 C C . GLU A 1 128 ? 24.466 -1.893 3.176 1.00 80.69 128 GLU A C 1
ATOM 961 O O . GLU A 1 128 ? 23.781 -2.164 4.162 1.00 80.69 128 GLU A O 1
ATOM 966 N N . LEU A 1 129 ? 24.438 -2.672 2.088 1.00 74.62 129 LEU A N 1
ATOM 967 C CA . LEU A 1 129 ? 23.640 -3.896 2.015 1.00 74.62 129 LEU A CA 1
ATOM 968 C C . LEU A 1 129 ? 24.144 -4.966 3.000 1.00 74.62 129 LEU A C 1
ATOM 970 O O . LEU A 1 129 ? 23.333 -5.673 3.597 1.00 74.62 129 LEU A O 1
ATOM 974 N N . ALA A 1 130 ? 25.459 -5.075 3.210 1.00 76.62 130 ALA A N 1
ATOM 975 C CA . ALA A 1 130 ? 26.035 -6.008 4.176 1.00 76.62 130 ALA A CA 1
ATOM 976 C C . ALA A 1 130 ? 25.710 -5.628 5.634 1.00 76.62 130 ALA A C 1
ATOM 978 O O . ALA A 1 130 ? 25.367 -6.520 6.414 1.00 76.62 130 ALA A O 1
ATOM 979 N N . THR A 1 131 ? 25.738 -4.341 6.007 1.00 80.75 131 THR A N 1
ATOM 980 C CA . THR A 1 131 ? 25.269 -3.900 7.334 1.00 80.75 131 THR A CA 1
ATOM 981 C C . THR A 1 131 ? 23.773 -4.122 7.499 1.00 80.75 131 THR A C 1
ATOM 983 O O . THR A 1 131 ? 23.384 -4.714 8.499 1.00 80.75 131 THR A O 1
ATOM 986 N N . VAL A 1 132 ? 22.934 -3.788 6.512 1.00 75.94 132 VAL A N 1
ATOM 987 C CA . VAL A 1 132 ? 21.481 -4.054 6.582 1.00 75.94 132 VAL A CA 1
ATOM 988 C C . VAL A 1 132 ? 21.173 -5.556 6.704 1.00 75.94 132 VAL A C 1
ATOM 990 O O . VAL A 1 132 ? 20.264 -5.945 7.439 1.00 75.94 132 VAL A O 1
ATOM 993 N N . ILE A 1 133 ? 21.944 -6.432 6.049 1.00 76.38 133 ILE A N 1
ATOM 994 C CA . ILE A 1 133 ? 21.824 -7.892 6.215 1.00 76.38 133 ILE A CA 1
ATOM 995 C C . ILE A 1 133 ? 22.259 -8.337 7.623 1.00 76.38 133 ILE A C 1
ATOM 997 O O . ILE A 1 133 ? 21.582 -9.171 8.227 1.00 76.38 133 ILE A O 1
ATOM 1001 N N . ALA A 1 134 ? 23.338 -7.776 8.176 1.00 78.62 134 ALA A N 1
ATOM 1002 C CA . ALA A 1 134 ? 23.809 -8.088 9.529 1.00 78.62 134 ALA A CA 1
ATOM 1003 C C . ALA A 1 134 ? 22.855 -7.574 10.629 1.00 78.62 134 ALA A C 1
ATOM 1005 O O . ALA A 1 134 ? 22.577 -8.287 11.598 1.00 78.62 134 ALA A O 1
ATOM 1006 N N . GLU A 1 135 ? 22.302 -6.372 10.461 1.00 81.69 135 GLU A N 1
ATOM 1007 C CA . GLU A 1 135 ? 21.272 -5.782 11.320 1.00 81.69 135 GLU A CA 1
ATOM 1008 C C . GLU A 1 135 ? 19.978 -6.590 11.258 1.00 81.69 135 GLU A C 1
ATOM 1010 O O . GLU A 1 135 ? 19.432 -6.952 12.298 1.00 81.69 135 GLU A O 1
ATOM 1015 N N . LYS A 1 136 ? 19.527 -6.980 10.057 1.00 79.25 136 LYS A N 1
ATOM 1016 C CA . LYS A 1 136 ? 18.407 -7.916 9.902 1.00 79.25 136 LYS A CA 1
ATOM 1017 C C . LYS A 1 136 ? 18.687 -9.232 10.629 1.00 79.25 136 LYS A C 1
ATOM 1019 O O . LYS A 1 136 ? 17.812 -9.713 11.338 1.00 79.25 136 LYS A O 1
ATOM 1024 N N . GLY A 1 137 ? 19.889 -9.795 10.493 1.00 79.75 137 GLY A N 1
ATOM 1025 C CA . GLY A 1 137 ? 20.291 -11.020 11.189 1.00 79.75 137 GLY A CA 1
ATOM 1026 C C . GLY A 1 137 ? 20.251 -10.883 12.714 1.00 79.75 137 GLY A C 1
ATOM 1027 O O . GLY A 1 137 ? 19.696 -11.740 13.394 1.00 79.75 137 GLY A O 1
ATOM 1028 N N . THR A 1 138 ? 20.763 -9.779 13.265 1.00 80.19 138 THR A N 1
ATOM 1029 C CA . THR A 1 138 ? 20.715 -9.524 14.717 1.00 80.19 138 THR A CA 1
ATOM 1030 C C . THR A 1 138 ? 19.318 -9.175 15.223 1.00 80.19 138 THR A C 1
ATOM 1032 O O . THR A 1 138 ? 18.984 -9.561 16.339 1.00 80.19 138 THR A O 1
ATOM 1035 N N . LEU A 1 139 ? 18.476 -8.505 14.433 1.00 78.38 139 LEU A N 1
ATOM 1036 C CA . LEU A 1 139 ? 17.062 -8.287 14.757 1.00 78.38 139 LEU A CA 1
ATOM 1037 C C . LEU A 1 139 ? 16.258 -9.590 14.696 1.00 78.38 139 LEU A C 1
ATOM 1039 O O . LEU A 1 139 ? 15.421 -9.818 15.560 1.00 78.38 139 LEU A O 1
ATOM 1043 N N . GLN A 1 140 ? 16.535 -10.463 13.726 1.00 75.44 140 GLN A N 1
ATOM 1044 C CA . GLN A 1 140 ? 15.878 -11.761 13.583 1.00 75.44 140 GLN A CA 1
ATOM 1045 C C . GLN A 1 140 ? 16.281 -12.718 14.715 1.00 75.44 140 GLN A C 1
ATOM 1047 O O . GLN A 1 140 ? 15.407 -13.330 15.320 1.00 75.44 140 GLN A O 1
ATOM 1052 N N . LEU A 1 141 ? 17.564 -12.751 15.099 1.00 79.31 141 LEU A N 1
ATOM 1053 C CA . LEU A 1 141 ? 18.018 -13.461 16.301 1.00 79.31 141 LEU A CA 1
ATOM 1054 C C . LEU A 1 141 ? 17.411 -12.873 17.581 1.00 79.31 141 LEU A C 1
ATOM 1056 O O . LEU A 1 141 ? 16.928 -13.629 18.412 1.00 79.31 141 LEU A O 1
ATOM 1060 N N . LYS A 1 142 ? 17.358 -11.541 17.738 1.00 78.12 142 LYS A N 1
ATOM 1061 C CA . LYS A 1 142 ? 16.675 -10.898 18.879 1.00 78.12 142 LYS A CA 1
ATOM 1062 C C . LYS A 1 142 ? 15.174 -11.190 18.911 1.00 78.12 142 LYS A C 1
ATOM 1064 O O . LYS A 1 142 ? 14.607 -11.242 19.994 1.00 78.12 142 LYS A O 1
ATOM 1069 N N . LEU A 1 143 ? 14.536 -11.383 17.758 1.00 71.25 143 LEU A N 1
ATOM 1070 C CA . LEU A 1 143 ? 13.127 -11.756 17.656 1.00 71.25 143 LEU A CA 1
ATOM 1071 C C . LEU A 1 143 ? 12.908 -13.224 18.051 1.00 71.25 143 LEU A C 1
ATOM 1073 O O . LEU A 1 143 ? 11.979 -13.509 18.797 1.00 71.25 143 LEU A O 1
ATOM 1077 N N . GLU A 1 144 ? 13.772 -14.147 17.623 1.00 70.12 144 GLU A N 1
ATOM 1078 C CA . GLU A 1 144 ? 13.744 -15.553 18.061 1.00 70.12 144 GLU A CA 1
ATOM 1079 C C . GLU A 1 144 ? 14.088 -15.706 19.552 1.00 70.12 144 GLU A C 1
ATOM 1081 O O . GLU A 1 144 ? 13.465 -16.501 20.255 1.00 70.12 144 GLU A O 1
ATOM 1086 N N . GLU A 1 145 ? 15.032 -14.910 20.053 1.00 68.44 145 GLU A N 1
ATOM 1087 C CA . GLU A 1 145 ? 15.375 -14.804 21.472 1.00 68.44 145 GLU A CA 1
ATOM 1088 C C . GLU A 1 145 ? 14.189 -14.242 22.273 1.00 68.44 145 GLU A C 1
ATOM 1090 O O . GLU A 1 145 ? 13.791 -14.835 23.271 1.00 68.44 145 GLU A O 1
ATOM 1095 N N . ALA A 1 146 ? 13.530 -13.180 21.794 1.00 63.69 146 ALA A N 1
ATOM 1096 C CA . ALA A 1 146 ? 12.312 -12.644 22.402 1.00 63.69 146 ALA A CA 1
ATOM 1097 C C . ALA A 1 146 ? 11.133 -13.631 22.347 1.00 63.69 146 ALA A C 1
ATOM 1099 O O . ALA A 1 146 ? 10.368 -13.705 23.301 1.00 63.69 146 ALA A O 1
ATOM 1100 N N . PHE A 1 147 ? 10.995 -14.442 21.291 1.00 59.19 147 PHE A N 1
ATOM 1101 C CA . PHE A 1 147 ? 9.994 -15.516 21.235 1.00 59.19 147 PHE A CA 1
ATOM 1102 C C . PHE A 1 147 ? 10.301 -16.693 22.176 1.00 59.19 147 PHE A C 1
ATOM 1104 O O . PHE A 1 147 ? 9.375 -17.417 22.536 1.00 59.19 147 PHE A O 1
ATOM 1111 N N . LYS A 1 148 ? 11.559 -16.881 22.603 1.00 62.69 148 LYS A N 1
ATOM 1112 C CA . LYS A 1 148 ? 11.938 -17.837 23.662 1.00 62.69 148 LYS A CA 1
ATOM 1113 C C . LYS A 1 148 ? 11.791 -17.255 25.068 1.00 62.69 148 LYS A C 1
ATOM 1115 O O . LYS A 1 148 ? 11.340 -17.961 25.960 1.00 62.69 148 LYS A O 1
ATOM 1120 N N . GLN A 1 149 ? 12.163 -15.989 25.259 1.00 58.03 149 GLN A N 1
ATOM 1121 C CA . GLN A 1 149 ? 12.036 -15.262 26.530 1.00 58.03 149 GLN A CA 1
ATOM 1122 C C . GLN A 1 149 ? 10.588 -14.832 26.815 1.00 58.03 149 GLN A C 1
ATOM 1124 O O . GLN A 1 149 ? 10.231 -14.555 27.957 1.00 58.03 149 GLN A O 1
ATOM 1129 N N . LEU A 1 150 ? 9.717 -14.847 25.803 1.00 54.59 150 LEU A N 1
ATOM 1130 C CA . LEU A 1 150 ? 8.277 -14.938 25.993 1.00 54.59 150 LEU A CA 1
ATOM 1131 C C . LEU A 1 150 ? 7.921 -16.322 26.556 1.00 54.59 150 LEU A C 1
ATOM 1133 O O . LEU A 1 150 ? 7.444 -17.208 25.846 1.00 54.59 150 LEU A O 1
ATOM 1137 N N . GLU A 1 151 ? 7.987 -16.433 27.885 1.00 53.56 151 GLU A N 1
ATOM 1138 C CA . GLU A 1 151 ? 7.365 -17.476 28.730 1.00 53.56 151 GLU A CA 1
ATOM 1139 C C . GLU A 1 151 ? 5.817 -17.499 28.617 1.00 53.56 151 GLU A C 1
ATOM 1141 O O . GLU A 1 151 ? 5.086 -18.057 29.445 1.00 53.56 151 GLU A O 1
ATOM 1146 N N . LEU A 1 152 ? 5.286 -16.895 27.550 1.00 55.19 152 LEU A N 1
ATOM 1147 C CA . LEU A 1 152 ? 3.883 -16.793 27.208 1.00 55.19 152 LEU A CA 1
ATOM 1148 C C . LEU A 1 152 ? 3.245 -18.172 27.047 1.00 55.19 152 LEU A C 1
ATOM 1150 O O . LEU A 1 152 ? 2.068 -18.296 27.319 1.00 55.19 152 LEU A O 1
ATOM 1154 N N . ASN A 1 153 ? 3.974 -19.225 26.660 1.00 56.50 153 ASN A N 1
ATOM 1155 C CA . ASN A 1 153 ? 3.391 -20.568 26.527 1.00 56.50 153 ASN A CA 1
ATOM 1156 C C . ASN A 1 153 ? 3.124 -21.277 27.867 1.00 56.50 153 ASN A C 1
ATOM 1158 O O . ASN A 1 153 ? 2.181 -22.065 27.941 1.00 56.50 153 ASN A O 1
ATOM 1162 N N . GLU A 1 154 ? 3.904 -21.016 28.919 1.00 59.12 154 GLU A N 1
ATOM 1163 C CA . GLU A 1 154 ? 3.639 -21.597 30.245 1.00 59.12 154 GLU A CA 1
ATOM 1164 C C . GLU A 1 154 ? 2.652 -20.734 31.031 1.00 59.12 154 GLU A C 1
ATOM 1166 O O . GLU A 1 154 ? 1.663 -21.253 31.550 1.00 59.12 154 GLU A O 1
ATOM 1171 N N . SER A 1 155 ? 2.826 -19.410 31.007 1.00 61.16 155 SER A N 1
ATOM 1172 C CA . SER A 1 155 ? 1.859 -18.473 31.594 1.00 61.16 155 SER A CA 1
ATOM 1173 C C . SER A 1 155 ? 0.485 -18.535 30.911 1.00 61.16 155 SER A C 1
ATOM 1175 O O . SER A 1 155 ? -0.527 -18.546 31.610 1.00 61.16 155 SER A O 1
ATOM 1177 N N . LYS A 1 156 ? 0.406 -18.689 29.579 1.00 63.62 156 LYS A N 1
ATOM 1178 C CA . LYS A 1 156 ? -0.863 -18.944 28.872 1.00 63.62 156 LYS A CA 1
ATOM 1179 C C . LYS A 1 156 ? -1.478 -20.279 29.274 1.00 63.62 156 LYS A C 1
ATOM 1181 O O . LYS A 1 156 ? -2.665 -20.292 29.555 1.00 63.62 156 LYS A O 1
ATOM 1186 N N . LYS A 1 157 ? -0.712 -21.373 29.376 1.00 67.12 157 LYS A N 1
ATOM 1187 C CA . LYS A 1 157 ? -1.252 -22.656 29.870 1.00 67.12 157 LYS A CA 1
ATOM 1188 C C . LYS A 1 157 ? -1.778 -22.550 31.302 1.00 67.12 157 LYS A C 1
ATOM 1190 O O . LYS A 1 157 ? -2.823 -23.119 31.602 1.00 67.12 157 LYS A O 1
ATOM 1195 N N . ALA A 1 158 ? -1.091 -21.812 32.173 1.00 68.25 158 ALA A N 1
ATOM 1196 C CA . ALA A 1 158 ? -1.549 -21.552 33.535 1.00 68.25 158 ALA A CA 1
ATOM 1197 C C . ALA A 1 158 ? -2.827 -20.690 33.561 1.00 68.25 158 ALA A C 1
ATOM 1199 O O . ALA A 1 158 ? -3.738 -20.976 34.337 1.00 68.25 158 ALA A O 1
ATOM 1200 N N . LEU A 1 159 ? -2.930 -19.683 32.686 1.00 71.44 159 LEU A N 1
ATOM 1201 C CA . LEU A 1 159 ? -4.127 -18.854 32.511 1.00 71.44 159 LEU A CA 1
ATOM 1202 C C . LEU A 1 159 ? -5.298 -19.635 31.900 1.00 71.44 159 LEU A C 1
ATOM 1204 O O . LEU A 1 159 ? -6.402 -19.536 32.415 1.00 71.44 159 LEU A O 1
ATOM 1208 N N . GLU A 1 160 ? -5.075 -20.453 30.870 1.00 75.88 160 GLU A N 1
ATOM 1209 C CA . GLU A 1 160 ? -6.087 -21.320 30.249 1.00 75.88 160 GLU A CA 1
ATOM 1210 C C . GLU A 1 160 ? -6.588 -22.384 31.239 1.00 75.88 160 GLU A C 1
ATOM 1212 O O . GLU A 1 160 ? -7.792 -22.606 31.342 1.00 75.88 160 GLU A O 1
ATOM 1217 N N . ALA A 1 161 ? -5.698 -22.985 32.038 1.00 75.62 161 ALA A N 1
ATOM 1218 C CA . ALA A 1 161 ? -6.087 -23.898 33.113 1.00 75.62 161 ALA A CA 1
ATOM 1219 C C . ALA A 1 161 ? -6.869 -23.186 34.233 1.00 75.62 161 ALA A C 1
ATOM 1221 O O . ALA A 1 161 ? -7.861 -23.725 34.723 1.00 75.62 161 ALA A O 1
ATOM 1222 N N . SER A 1 162 ? -6.459 -21.971 34.616 1.00 77.31 162 SER A N 1
ATOM 1223 C CA . SER A 1 162 ? -7.155 -21.166 35.633 1.00 77.31 162 SER A CA 1
ATOM 1224 C C . SER A 1 162 ? -8.522 -20.681 35.147 1.00 77.31 162 SER A C 1
ATOM 1226 O O . SER A 1 162 ? -9.472 -20.661 35.926 1.00 77.31 162 SER A O 1
ATOM 1228 N N . LEU A 1 163 ? -8.637 -20.336 33.861 1.00 77.31 163 LEU A N 1
ATOM 1229 C CA . LEU A 1 163 ? -9.883 -19.944 33.209 1.00 77.31 163 LEU A CA 1
ATOM 1230 C C . LEU A 1 163 ? -10.854 -21.125 33.151 1.00 77.31 163 LEU A C 1
ATOM 1232 O O . LEU A 1 163 ? -11.968 -20.999 33.642 1.00 77.31 163 LEU A O 1
ATOM 1236 N N . LEU A 1 164 ? -10.411 -22.292 32.671 1.00 83.38 164 LEU A N 1
ATOM 1237 C CA . LEU A 1 164 ? -11.226 -23.512 32.625 1.00 83.38 164 LEU A CA 1
ATOM 1238 C C . LEU A 1 164 ? -11.722 -23.932 34.022 1.00 83.38 164 LEU A C 1
ATOM 1240 O O . LEU A 1 164 ? -12.837 -24.425 34.188 1.00 83.38 164 LEU A O 1
ATOM 1244 N N . GLU A 1 165 ? -10.897 -23.734 35.050 1.00 80.31 165 GLU A N 1
ATOM 1245 C CA . GLU A 1 165 ? -11.253 -24.015 36.440 1.00 80.31 165 GLU A CA 1
ATOM 1246 C C . GLU A 1 165 ? -12.209 -22.960 37.036 1.00 80.31 165 GLU A C 1
ATOM 1248 O O . GLU A 1 165 ? -13.093 -23.305 37.825 1.00 80.31 165 GLU A O 1
ATOM 1253 N N . ALA A 1 166 ? -12.097 -21.692 36.628 1.00 74.25 166 ALA A N 1
ATOM 1254 C CA . ALA A 1 166 ? -13.061 -20.644 36.965 1.00 74.25 166 ALA A CA 1
ATOM 1255 C C . ALA A 1 166 ? -14.415 -20.861 36.264 1.00 74.25 166 ALA A C 1
ATOM 1257 O O . ALA A 1 166 ? -15.456 -20.758 36.909 1.00 74.25 166 ALA A O 1
ATOM 1258 N N . GLU A 1 167 ? -14.415 -21.246 34.985 1.00 79.06 167 GLU A N 1
ATOM 1259 C CA . GLU A 1 167 ? -15.608 -21.602 34.204 1.00 79.06 167 GLU A CA 1
ATOM 1260 C C . GLU A 1 167 ? -16.352 -22.795 34.819 1.00 79.06 167 GLU A C 1
ATOM 1262 O O . GLU A 1 167 ? -17.573 -22.757 34.961 1.00 79.06 167 GLU A O 1
ATOM 1267 N N . ARG A 1 168 ? -15.631 -23.832 35.270 1.00 83.31 168 ARG A N 1
ATOM 1268 C CA . ARG A 1 168 ? -16.221 -24.963 36.012 1.00 83.31 168 ARG A CA 1
ATOM 1269 C C . ARG A 1 168 ? -16.859 -24.531 37.328 1.00 83.31 168 ARG A C 1
ATOM 1271 O O . ARG A 1 168 ? -17.951 -24.992 37.656 1.00 83.31 168 ARG A O 1
ATOM 1278 N N . LYS A 1 169 ? 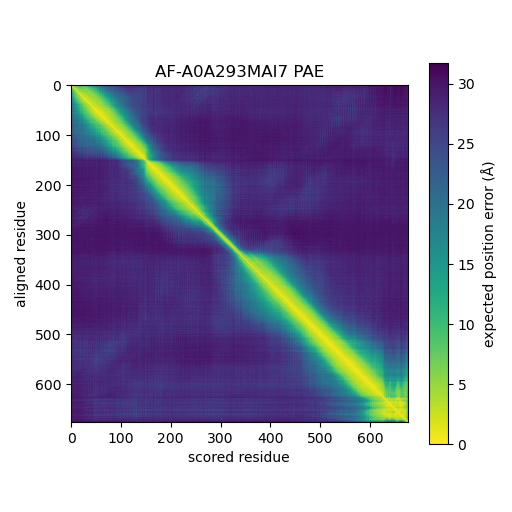-16.201 -23.645 38.081 1.00 81.44 169 LYS A N 1
ATOM 1279 C CA . LYS A 1 169 ? -16.736 -23.094 39.336 1.00 81.44 169 LYS A CA 1
ATOM 1280 C C . LYS A 1 169 ? -17.965 -22.216 39.096 1.00 81.44 169 LYS A C 1
ATOM 1282 O O . LYS A 1 169 ? -18.909 -22.299 39.878 1.00 81.44 169 LYS A O 1
ATOM 1287 N N . LEU A 1 170 ? -17.992 -21.460 37.998 1.00 78.81 170 LEU A N 1
ATOM 1288 C CA . LEU A 1 170 ? -19.158 -20.692 37.563 1.00 78.81 170 LEU A CA 1
ATOM 1289 C C . LEU A 1 170 ? -20.313 -21.608 37.127 1.00 78.81 170 LEU A C 1
ATOM 1291 O O . LEU A 1 170 ? -21.429 -21.426 37.593 1.00 78.81 170 LEU A O 1
ATOM 1295 N N . GLN A 1 171 ? -20.062 -22.656 36.334 1.00 81.31 171 GLN A N 1
ATOM 1296 C CA . GLN A 1 171 ? -21.094 -23.650 36.002 1.00 81.31 171 GLN A CA 1
ATOM 1297 C C . GLN A 1 171 ? -21.643 -24.366 37.245 1.00 81.31 171 GLN A C 1
ATOM 1299 O O . GLN A 1 171 ? -22.841 -24.635 37.319 1.00 81.31 171 GLN A O 1
ATOM 1304 N N . ALA A 1 172 ? -20.793 -24.665 38.232 1.00 80.12 172 ALA A N 1
ATOM 1305 C CA . ALA A 1 172 ? -21.221 -25.274 39.487 1.00 80.12 172 ALA A CA 1
ATOM 1306 C C . ALA A 1 172 ? -22.075 -24.318 40.341 1.00 80.12 172 ALA A C 1
ATOM 1308 O O . ALA A 1 172 ? -23.093 -24.746 40.891 1.00 80.12 172 ALA A O 1
ATOM 1309 N N . SER A 1 173 ? -21.711 -23.031 40.429 1.00 74.94 173 SER A N 1
ATOM 1310 C CA . SER A 1 173 ? -22.505 -22.037 41.161 1.00 74.94 173 SER A CA 1
ATOM 1311 C C . SER A 1 173 ? -23.806 -21.689 40.433 1.00 74.94 173 SER A C 1
ATOM 1313 O O . SER A 1 173 ? -24.846 -21.628 41.081 1.00 74.94 173 SER A O 1
ATOM 1315 N N . GLU A 1 174 ? -23.797 -21.574 39.102 1.00 81.19 174 GLU A N 1
ATOM 1316 C CA . GLU A 1 174 ? -25.009 -21.440 38.289 1.00 81.19 174 GLU A CA 1
ATOM 1317 C C . GLU A 1 174 ? -25.945 -22.633 38.469 1.00 81.19 174 GLU A C 1
ATOM 1319 O O . GLU A 1 174 ? -27.145 -22.441 38.650 1.00 81.19 174 GLU A O 1
ATOM 1324 N N . LYS A 1 175 ? -25.424 -23.867 38.432 1.00 82.31 175 LYS A N 1
ATOM 1325 C CA . LYS A 1 175 ? -26.237 -25.067 38.646 1.00 82.31 175 LYS A CA 1
ATOM 1326 C C . LYS A 1 175 ? -26.880 -25.045 40.036 1.00 82.31 175 LYS A C 1
ATOM 1328 O O . LYS A 1 175 ? -28.094 -25.192 40.130 1.00 82.31 175 LYS A O 1
ATOM 1333 N N . SER A 1 176 ? -26.091 -24.780 41.079 1.00 80.88 176 SER A N 1
ATOM 1334 C CA . SER A 1 176 ? -26.579 -24.648 42.458 1.00 80.88 176 SER A CA 1
ATOM 1335 C C . SER A 1 176 ? -27.633 -23.538 42.597 1.00 80.88 176 SER A C 1
ATOM 1337 O O . SER A 1 176 ? -28.674 -23.734 43.222 1.00 80.88 176 SER A O 1
ATOM 1339 N N . TYR A 1 177 ? -27.430 -22.391 41.939 1.00 74.06 177 TYR A N 1
ATOM 1340 C CA . TYR A 1 177 ? -28.388 -21.286 41.939 1.00 74.06 177 TYR A CA 1
ATOM 1341 C C . TYR A 1 177 ? -29.696 -21.646 41.220 1.00 74.06 177 TYR A C 1
ATOM 1343 O O . TYR A 1 177 ? -30.769 -21.309 41.714 1.00 74.06 177 TYR A O 1
ATOM 1351 N N . ARG A 1 178 ? -29.633 -22.366 40.089 1.00 80.19 178 ARG A N 1
ATOM 1352 C CA . ARG A 1 178 ? -30.821 -22.881 39.383 1.00 80.19 178 ARG A CA 1
ATOM 1353 C C . ARG A 1 178 ? -31.575 -23.909 40.229 1.00 80.19 178 ARG A C 1
ATOM 1355 O O . ARG A 1 178 ? -32.793 -23.821 40.319 1.00 80.19 178 ARG A O 1
ATOM 1362 N N . GLU A 1 179 ? -30.870 -24.834 40.881 1.00 83.38 179 GLU A N 1
ATOM 1363 C CA . GLU A 1 179 ? -31.467 -25.836 41.778 1.00 83.38 179 GLU A CA 1
ATOM 1364 C C . GLU A 1 179 ? -32.143 -25.170 42.993 1.00 83.38 179 GLU A C 1
ATOM 1366 O O . GLU A 1 179 ? -33.277 -25.509 43.328 1.00 83.38 179 GLU A O 1
ATOM 1371 N N . MET A 1 180 ? -31.514 -24.154 43.593 1.00 83.00 180 MET A N 1
ATOM 1372 C CA . MET A 1 180 ? -32.098 -23.344 44.672 1.00 83.00 180 MET A CA 1
ATOM 1373 C C . MET A 1 180 ? -33.312 -22.524 44.196 1.00 83.00 180 MET A C 1
ATOM 1375 O O . MET A 1 180 ? -34.337 -22.490 44.877 1.00 83.00 180 MET A O 1
ATOM 1379 N N . TYR A 1 181 ? -33.244 -21.913 43.008 1.00 76.56 181 TYR A N 1
ATOM 1380 C CA . TYR A 1 181 ? -34.369 -21.177 42.422 1.00 76.56 181 TYR A CA 1
ATOM 1381 C C . TYR A 1 181 ? -35.558 -22.104 42.132 1.00 76.56 181 TYR A C 1
ATOM 1383 O O . TYR A 1 181 ? -36.694 -21.760 42.448 1.00 76.56 181 TYR A O 1
ATOM 1391 N N . GLN A 1 182 ? -35.305 -23.304 41.605 1.00 84.38 182 GLN A N 1
ATOM 1392 C CA . GLN A 1 182 ? -36.337 -24.309 41.360 1.00 84.38 182 GLN A CA 1
ATOM 1393 C C . GLN A 1 182 ? -36.978 -24.793 42.672 1.00 84.38 182 GLN A C 1
ATOM 1395 O O . GLN A 1 182 ? -38.202 -24.845 42.768 1.00 84.38 182 GLN A O 1
ATOM 1400 N N . GLN A 1 183 ? -36.186 -25.051 43.720 1.00 83.44 183 GLN A N 1
ATOM 1401 C CA . GLN A 1 183 ? -36.712 -25.371 45.056 1.00 83.44 183 GLN A CA 1
ATOM 1402 C C . GLN A 1 183 ? -37.568 -24.234 45.636 1.00 83.44 183 GLN A C 1
ATOM 1404 O O . GLN A 1 183 ? -38.593 -24.496 46.266 1.00 83.44 183 GLN A O 1
ATOM 1409 N N . LYS A 1 184 ? -37.191 -22.971 45.396 1.00 84.06 184 LYS A N 1
ATOM 1410 C CA . LYS A 1 184 ? -37.992 -21.797 45.775 1.00 84.06 184 LYS A CA 1
ATOM 1411 C C . LYS A 1 184 ? -39.321 -21.744 45.010 1.00 84.06 184 LYS A C 1
ATOM 1413 O O . LYS A 1 184 ? -40.344 -21.444 45.622 1.00 84.06 184 LYS A O 1
ATOM 1418 N N . GLU A 1 185 ? -39.343 -22.033 43.708 1.00 84.75 185 GLU A N 1
ATOM 1419 C CA . GLU A 1 185 ? -40.602 -22.089 42.947 1.00 84.75 185 GLU A CA 1
ATOM 1420 C C . GLU A 1 185 ? -41.499 -23.247 43.395 1.00 84.75 185 GLU A C 1
ATOM 1422 O O . GLU A 1 185 ? -42.692 -23.037 43.605 1.00 84.75 185 GLU A O 1
ATOM 1427 N N . GLU A 1 186 ? -40.941 -24.433 43.655 1.00 86.12 186 GLU A N 1
ATOM 1428 C CA . GLU A 1 186 ? -41.696 -25.553 44.228 1.00 86.12 186 GLU A CA 1
ATOM 1429 C C . GLU A 1 186 ? -42.257 -25.233 45.622 1.00 86.12 186 GLU A C 1
ATOM 1431 O O . GLU A 1 186 ? -43.394 -25.597 45.927 1.00 86.12 186 GLU A O 1
ATOM 1436 N N . ALA A 1 187 ? -41.496 -24.536 46.472 1.00 82.69 187 ALA A N 1
ATOM 1437 C CA . ALA A 1 187 ? -41.970 -24.084 47.778 1.00 82.69 187 ALA A CA 1
ATOM 1438 C C . ALA A 1 187 ? -43.097 -23.044 47.646 1.00 82.69 187 ALA A C 1
ATOM 1440 O O . ALA A 1 187 ? -44.123 -23.167 48.315 1.00 82.69 187 ALA A O 1
ATOM 1441 N N . ASN A 1 188 ? -42.953 -22.070 46.741 1.00 79.19 188 ASN A N 1
ATOM 1442 C CA . ASN A 1 188 ? -43.995 -21.088 46.438 1.00 79.19 188 ASN A CA 1
ATOM 1443 C C . ASN A 1 188 ? -45.273 -21.749 45.895 1.00 79.19 188 ASN A C 1
ATOM 1445 O O . ASN A 1 188 ? -46.365 -21.370 46.309 1.00 79.19 188 ASN A O 1
ATOM 1449 N N . ALA A 1 189 ? -45.156 -22.747 45.015 1.00 85.00 189 ALA A N 1
ATOM 1450 C CA . ALA A 1 189 ? -46.301 -23.481 44.479 1.00 85.00 189 ALA A CA 1
ATOM 1451 C C . ALA A 1 189 ? -47.071 -24.222 45.587 1.00 85.00 189 ALA A C 1
ATOM 1453 O O . ALA A 1 189 ? -48.292 -24.104 45.669 1.00 85.00 189 ALA A O 1
ATOM 1454 N N . ARG A 1 190 ? -46.360 -24.904 46.497 1.00 88.12 190 ARG A N 1
ATOM 1455 C CA . ARG A 1 190 ? -46.963 -25.586 47.660 1.00 88.12 190 ARG A CA 1
ATOM 1456 C C . ARG A 1 190 ? -47.622 -24.598 48.632 1.00 88.12 190 ARG A C 1
ATOM 1458 O O . ARG A 1 190 ? -48.709 -24.870 49.131 1.00 88.12 190 ARG A O 1
ATOM 1465 N N . LEU A 1 191 ? -47.002 -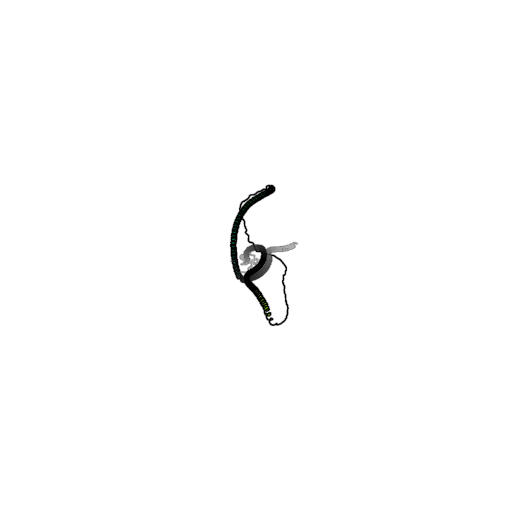23.440 48.877 1.00 84.56 191 LEU A N 1
ATOM 1466 C CA . LEU A 1 191 ? -47.586 -22.372 49.702 1.00 84.56 191 LEU A CA 1
ATOM 1467 C C . LEU A 1 191 ? -48.842 -21.764 49.057 1.00 84.56 191 LEU A C 1
ATOM 1469 O O . LEU A 1 191 ? -49.806 -21.474 49.762 1.00 84.56 191 LEU A O 1
ATOM 1473 N N . GLN A 1 192 ? -48.861 -21.608 47.731 1.00 85.25 192 GLN A N 1
ATOM 1474 C CA . GLN A 1 192 ? -50.033 -21.137 46.992 1.00 85.25 192 GLN A CA 1
ATOM 1475 C C . GLN A 1 192 ? -51.181 -22.158 47.044 1.00 85.25 192 GLN A C 1
ATOM 1477 O O . GLN A 1 192 ? -52.318 -21.779 47.314 1.00 85.25 192 GLN A O 1
ATOM 1482 N N . GLU A 1 193 ? -50.890 -23.450 46.867 1.00 88.38 193 GLU A N 1
ATOM 1483 C CA . GLU A 1 193 ? -51.870 -24.538 46.986 1.00 88.38 193 GLU A CA 1
ATOM 1484 C C . GLU A 1 193 ? -52.470 -24.617 48.404 1.00 88.38 193 GLU A C 1
ATOM 1486 O O . GLU A 1 193 ? -53.689 -24.710 48.566 1.00 88.38 193 GLU A O 1
ATOM 1491 N N . GLN A 1 194 ? -51.640 -24.477 49.445 1.00 87.88 194 GLN A N 1
ATOM 1492 C CA . GLN A 1 194 ? -52.100 -24.363 50.835 1.00 87.88 194 GLN A CA 1
ATOM 1493 C C . GLN A 1 194 ? -52.970 -23.118 51.060 1.00 87.88 194 GLN A C 1
ATOM 1495 O O . GLN A 1 194 ? -54.024 -23.209 51.692 1.00 87.88 194 GLN A O 1
ATOM 1500 N N . LEU A 1 195 ? -52.564 -21.963 50.526 1.00 85.25 195 LEU A N 1
ATOM 1501 C CA . LEU A 1 195 ? -53.312 -20.712 50.634 1.00 85.25 195 LEU A CA 1
ATOM 1502 C C . LEU A 1 195 ? -54.683 -20.800 49.944 1.00 85.25 195 LEU A C 1
ATOM 1504 O O . LEU A 1 195 ? -55.672 -20.313 50.490 1.00 85.25 195 LEU A O 1
ATOM 1508 N N . ASP A 1 196 ? -54.765 -21.421 48.768 1.00 87.69 196 ASP A N 1
ATOM 1509 C CA . ASP A 1 196 ? -56.019 -21.568 48.026 1.00 87.69 196 ASP A CA 1
ATOM 1510 C C . ASP A 1 196 ? -56.937 -22.644 48.631 1.00 87.69 196 ASP A C 1
ATOM 1512 O O . ASP A 1 196 ? -58.156 -22.456 48.659 1.00 87.69 196 ASP A O 1
ATOM 1516 N N . SER A 1 197 ? -56.372 -23.695 49.236 1.00 86.50 197 SER A N 1
ATOM 1517 C CA . SER A 1 197 ? -57.111 -24.630 50.097 1.00 86.50 197 SER A CA 1
ATOM 1518 C C . SER A 1 197 ? -57.751 -23.911 51.295 1.00 86.50 197 SER A C 1
ATOM 1520 O O . SER A 1 197 ? -58.965 -23.993 51.495 1.00 86.50 197 SER A O 1
ATOM 1522 N N . LEU A 1 198 ? -56.970 -23.107 52.032 1.00 85.81 198 LEU A N 1
ATOM 1523 C CA . LEU A 1 198 ? -57.449 -22.329 53.184 1.00 85.81 198 LEU A CA 1
ATOM 1524 C C . LEU A 1 198 ? -58.496 -21.271 52.796 1.00 85.81 198 LEU A C 1
ATOM 1526 O O . LEU A 1 198 ? -59.463 -21.066 53.533 1.00 85.81 198 LEU A O 1
ATOM 1530 N N . LYS A 1 199 ? -58.364 -20.626 51.626 1.00 84.69 199 LYS A N 1
ATOM 1531 C CA . LYS A 1 199 ? -59.422 -19.758 51.073 1.00 84.69 199 LYS A CA 1
ATOM 1532 C C . LYS A 1 199 ? -60.707 -20.541 50.826 1.00 84.69 199 LYS A C 1
ATOM 1534 O O . LYS A 1 199 ? -61.776 -20.066 51.198 1.00 84.69 199 LYS A O 1
ATOM 1539 N N . GLN A 1 200 ? -60.618 -21.723 50.216 1.00 87.12 200 GLN A N 1
ATOM 1540 C CA . GLN A 1 200 ? -61.793 -22.529 49.892 1.00 87.12 200 GLN A CA 1
ATOM 1541 C C . GLN A 1 200 ? -62.484 -23.066 51.157 1.00 87.12 200 GLN A C 1
ATOM 1543 O O . GLN A 1 200 ? -63.712 -23.072 51.223 1.00 87.12 200 GLN A O 1
ATOM 1548 N N . GLU A 1 201 ? -61.727 -23.456 52.184 1.00 87.62 201 GLU A N 1
ATOM 1549 C CA . GLU A 1 201 ? -62.264 -23.828 53.498 1.00 87.62 201 GLU A CA 1
ATOM 1550 C C . GLU A 1 201 ? -62.931 -22.635 54.203 1.00 87.62 201 GLU A C 1
ATOM 1552 O O . GLU A 1 201 ? -64.086 -22.733 54.621 1.00 87.62 201 GLU A O 1
ATOM 1557 N N . SER A 1 202 ? -62.264 -21.477 54.241 1.00 81.81 202 SER A N 1
ATOM 1558 C CA . SER A 1 202 ? -62.834 -20.226 54.757 1.00 81.81 202 SER A CA 1
ATOM 1559 C C . SER A 1 202 ? -64.138 -19.848 54.041 1.00 81.81 202 SER A C 1
ATOM 1561 O O . SER A 1 202 ? -65.131 -19.515 54.685 1.00 81.81 202 SER A O 1
ATOM 1563 N N . GLN A 1 203 ? -64.193 -19.994 52.715 1.00 85.81 203 GLN A N 1
ATOM 1564 C CA . GLN A 1 203 ? -65.383 -19.686 51.921 1.00 85.81 203 GLN A CA 1
ATOM 1565 C C . GLN A 1 203 ? -66.552 -20.652 52.191 1.00 85.81 203 GLN A C 1
ATOM 1567 O O . GLN A 1 203 ? -67.694 -20.199 52.271 1.00 85.81 203 GLN A O 1
ATOM 1572 N N . ARG A 1 204 ? -66.290 -21.951 52.413 1.00 86.88 204 ARG A N 1
ATOM 1573 C CA . ARG A 1 204 ? -67.316 -22.908 52.884 1.00 86.88 204 ARG A CA 1
ATOM 1574 C C . ARG A 1 204 ? -67.826 -22.537 54.280 1.00 86.88 204 ARG A C 1
ATOM 1576 O O . ARG A 1 204 ? -69.029 -22.587 54.526 1.00 86.88 204 ARG A O 1
ATOM 1583 N N . ASN A 1 205 ? -66.931 -22.127 55.179 1.00 84.88 205 ASN A N 1
ATOM 1584 C CA . ASN A 1 205 ? -67.294 -21.705 56.533 1.00 84.88 205 ASN A CA 1
ATOM 1585 C C . ASN A 1 205 ? -68.145 -20.424 56.518 1.00 84.88 205 ASN A C 1
ATOM 1587 O O . ASN A 1 205 ? -69.139 -20.351 57.236 1.00 84.88 205 ASN A O 1
ATOM 1591 N N . ILE A 1 206 ? -67.831 -19.456 55.649 1.00 84.19 206 ILE A N 1
ATOM 1592 C CA . ILE A 1 206 ? -68.659 -18.261 55.422 1.00 84.19 206 ILE A CA 1
ATOM 1593 C C . ILE A 1 206 ? -70.051 -18.653 54.904 1.00 84.19 206 ILE A C 1
ATOM 1595 O O . ILE A 1 206 ? -71.043 -18.196 55.462 1.00 84.19 206 ILE A O 1
ATOM 1599 N N . GLN A 1 207 ? -70.149 -19.542 53.910 1.00 84.31 207 GLN A N 1
ATOM 1600 C CA . GLN A 1 207 ? -71.442 -20.016 53.389 1.00 84.31 207 GLN A CA 1
ATOM 1601 C C . GLN A 1 207 ? -72.288 -20.716 54.467 1.00 84.31 207 GLN A C 1
ATOM 1603 O O . GLN A 1 207 ? -73.476 -20.428 54.598 1.00 84.31 207 GLN A O 1
ATOM 1608 N N . SER A 1 208 ? -71.670 -21.566 55.293 1.00 85.25 208 SER A N 1
ATOM 1609 C CA . SER A 1 208 ? -72.325 -22.216 56.439 1.00 85.25 208 SER A CA 1
ATOM 1610 C C . SER A 1 208 ? -72.815 -21.203 57.487 1.00 85.25 208 SER A C 1
ATOM 1612 O O . SER A 1 208 ? -73.928 -21.315 58.004 1.00 85.25 208 SER A O 1
ATOM 1614 N N . LEU A 1 209 ? -72.029 -20.155 57.762 1.00 83.88 209 LEU A N 1
ATOM 1615 C CA . LEU A 1 209 ? -72.421 -19.067 58.663 1.00 83.88 209 LEU A CA 1
ATOM 1616 C C . LEU A 1 209 ? -73.542 -18.192 58.079 1.00 83.88 209 LEU A C 1
ATOM 1618 O O . LEU A 1 209 ? -74.428 -17.784 58.827 1.00 83.88 209 LEU A O 1
ATOM 1622 N N . GLU A 1 210 ? -73.561 -17.938 56.768 1.00 84.75 210 GLU A N 1
ATOM 1623 C CA . GLU A 1 210 ? -74.669 -17.248 56.090 1.00 84.75 210 GLU A CA 1
ATOM 1624 C C . GLU A 1 210 ? -75.970 -18.063 56.127 1.00 84.75 210 GLU A C 1
ATOM 1626 O O . GLU A 1 210 ? -77.043 -17.504 56.350 1.00 84.75 210 GLU A O 1
ATOM 1631 N N . GLU A 1 211 ? -75.898 -19.381 55.945 1.00 86.12 211 GLU A N 1
ATOM 1632 C CA . GLU A 1 211 ? -77.062 -20.273 55.998 1.00 86.12 211 GLU A CA 1
ATOM 1633 C C . GLU A 1 211 ? -77.596 -20.438 57.433 1.00 86.12 211 GLU A C 1
ATOM 1635 O O . GLU A 1 211 ? -78.808 -20.360 57.671 1.00 86.12 211 GLU A O 1
ATOM 1640 N N . CYS A 1 212 ? -76.697 -20.533 58.417 1.00 84.12 212 CYS A N 1
ATOM 1641 C CA . CYS A 1 212 ? -77.035 -20.466 59.838 1.00 84.12 212 CYS A CA 1
ATOM 1642 C C . CYS A 1 212 ? -77.675 -19.113 60.203 1.00 84.12 212 CYS A C 1
ATOM 1644 O O . CYS A 1 212 ? -78.723 -19.077 60.851 1.00 84.12 212 CYS A O 1
ATOM 1646 N N . LYS A 1 213 ? -77.119 -17.998 59.707 1.00 86.56 213 LYS A N 1
ATOM 1647 C CA . LYS A 1 213 ? -77.681 -16.652 59.881 1.00 86.56 213 LYS A CA 1
ATOM 1648 C C . LYS A 1 213 ? -79.096 -16.551 59.300 1.00 86.56 213 LYS A C 1
ATOM 1650 O O . LYS A 1 213 ? -79.993 -16.143 60.029 1.00 86.56 213 LYS A O 1
ATOM 1655 N N . ARG A 1 214 ? -79.329 -16.974 58.051 1.00 86.75 214 ARG A N 1
ATOM 1656 C CA . ARG A 1 214 ? -80.676 -16.979 57.436 1.00 86.75 214 ARG A CA 1
ATOM 1657 C C . ARG A 1 214 ? -81.670 -17.816 58.243 1.00 86.75 214 ARG A C 1
ATOM 1659 O O . ARG A 1 214 ? -82.831 -17.439 58.382 1.00 86.75 214 ARG A O 1
ATOM 1666 N N . THR A 1 215 ? -81.213 -18.938 58.797 1.00 83.69 215 THR A N 1
ATOM 1667 C CA . THR A 1 215 ? -82.027 -19.806 59.661 1.00 83.69 215 THR A CA 1
ATOM 1668 C C . THR A 1 215 ? -82.395 -19.107 60.975 1.00 83.69 215 THR A C 1
ATOM 1670 O O . THR A 1 215 ? -83.538 -19.205 61.421 1.00 83.69 215 THR A O 1
ATOM 1673 N N . LEU A 1 216 ? -81.463 -18.359 61.576 1.00 82.38 216 LEU A N 1
ATOM 1674 C CA . LEU A 1 216 ? -81.722 -17.529 62.756 1.00 82.38 216 LEU A CA 1
ATOM 1675 C C . LEU A 1 216 ? -82.663 -16.359 62.438 1.00 82.38 216 LEU A C 1
ATOM 1677 O O . LEU A 1 216 ? -83.638 -16.183 63.157 1.00 82.38 216 LEU A O 1
ATOM 1681 N N . GLU A 1 217 ? -82.446 -15.621 61.346 1.00 84.44 217 GLU A N 1
ATOM 1682 C CA . GLU A 1 217 ? -83.313 -14.513 60.906 1.00 84.44 217 GLU A CA 1
ATOM 1683 C C . GLU A 1 217 ? -84.760 -14.985 60.670 1.00 84.44 217 GLU A C 1
ATOM 1685 O O . GLU A 1 217 ? -85.705 -14.376 61.175 1.00 84.44 217 GLU A O 1
ATOM 1690 N N . LEU A 1 218 ? -84.944 -16.132 60.005 1.00 87.44 218 LEU A N 1
ATOM 1691 C CA . LEU A 1 218 ? -86.256 -16.757 59.810 1.00 87.44 218 LEU A CA 1
ATOM 1692 C C . LEU A 1 218 ? -86.912 -17.198 61.132 1.00 87.44 218 LEU A C 1
ATOM 1694 O O . LEU A 1 218 ? -88.137 -17.182 61.251 1.00 87.44 218 LEU A O 1
ATOM 1698 N N . ASN A 1 219 ? -86.125 -17.611 62.126 1.00 83.81 219 ASN A N 1
ATOM 1699 C CA . ASN A 1 219 ? -86.644 -17.993 63.439 1.00 83.81 219 ASN A CA 1
ATOM 1700 C C . ASN A 1 219 ? -86.966 -16.772 64.316 1.00 83.81 219 ASN A C 1
ATOM 1702 O O . ASN A 1 219 ? -87.975 -16.804 65.016 1.00 83.81 219 ASN A O 1
ATOM 1706 N N . CYS A 1 220 ? -86.187 -15.689 64.232 1.00 80.94 220 CYS A N 1
ATOM 1707 C CA . CYS A 1 220 ? -86.513 -14.404 64.854 1.00 80.94 220 CYS A CA 1
ATOM 1708 C C . CYS A 1 220 ? -87.823 -13.845 64.289 1.00 80.94 220 CYS A C 1
ATOM 1710 O O . CYS A 1 220 ? -88.728 -13.565 65.064 1.00 80.94 220 CYS A O 1
ATOM 1712 N N . SER A 1 221 ? -87.987 -13.816 62.963 1.00 81.88 221 SER A N 1
ATOM 1713 C CA . SER A 1 221 ? -89.228 -13.363 62.317 1.00 81.88 221 SER A CA 1
ATOM 1714 C C . SER A 1 221 ? -90.462 -14.161 62.780 1.00 81.88 221 SER A C 1
ATOM 1716 O O . SER A 1 221 ? -91.472 -13.573 63.155 1.00 81.88 221 SER A O 1
ATOM 1718 N N . LYS A 1 222 ? -90.366 -15.495 62.897 1.00 83.56 222 LYS A N 1
ATOM 1719 C CA . LYS A 1 222 ? -91.443 -16.338 63.466 1.00 83.56 222 LYS A CA 1
ATOM 1720 C C . LYS A 1 222 ? -91.712 -16.085 64.955 1.00 83.56 222 LYS A C 1
ATOM 1722 O O . LYS A 1 222 ? -92.805 -16.379 65.441 1.00 83.56 222 LYS A O 1
ATOM 1727 N N . LEU A 1 223 ? -90.719 -15.617 65.712 1.00 80.69 223 LEU A N 1
ATOM 1728 C CA . LEU A 1 223 ? -90.890 -15.220 67.113 1.00 80.69 223 LEU A CA 1
ATOM 1729 C C . LEU A 1 223 ? -91.507 -13.820 67.222 1.00 80.69 223 LEU A C 1
ATOM 1731 O O . LEU A 1 223 ? -92.339 -13.615 68.098 1.00 80.69 223 LEU A O 1
ATOM 1735 N N . GLU A 1 224 ? -91.179 -12.904 66.312 1.00 80.00 224 GLU A N 1
ATOM 1736 C CA . GLU A 1 224 ? -91.800 -11.580 66.184 1.00 80.00 224 GLU A CA 1
ATOM 1737 C C . GLU A 1 224 ? -93.276 -11.690 65.778 1.00 80.00 224 GLU A C 1
ATOM 1739 O O . GLU A 1 224 ? -94.123 -11.079 66.424 1.00 80.00 224 GLU A O 1
ATOM 1744 N N . GLU A 1 225 ? -93.623 -12.541 64.803 1.00 81.56 225 GLU A N 1
ATOM 1745 C CA . GLU A 1 225 ? -95.021 -12.867 64.466 1.00 81.56 225 GLU A CA 1
ATOM 1746 C C . GLU A 1 225 ? -95.792 -13.378 65.694 1.00 81.56 225 GLU A C 1
ATOM 1748 O O . GLU A 1 225 ? -96.877 -12.889 66.007 1.00 81.56 225 GLU A O 1
ATOM 1753 N N . ARG A 1 226 ? -95.210 -14.326 66.443 1.00 83.56 226 ARG A N 1
ATOM 1754 C CA . ARG A 1 226 ? -95.811 -14.866 67.675 1.00 83.56 226 ARG A CA 1
ATOM 1755 C C . ARG A 1 226 ? -95.940 -13.824 68.783 1.00 83.56 226 ARG A C 1
ATOM 1757 O O . ARG A 1 226 ? -96.937 -13.840 69.501 1.00 83.56 226 ARG A O 1
ATOM 1764 N N . LEU A 1 227 ? -94.955 -12.939 68.934 1.00 80.06 227 LEU A N 1
ATOM 1765 C CA . LEU A 1 227 ? -94.970 -11.859 69.918 1.00 80.06 227 LEU A CA 1
ATOM 1766 C C . LEU A 1 227 ? -96.045 -10.823 69.573 1.00 80.06 227 LEU A C 1
ATOM 1768 O O . LEU A 1 227 ? -96.792 -10.411 70.455 1.00 80.06 227 LEU A O 1
ATOM 1772 N N . ASN A 1 228 ? -96.176 -10.461 68.296 1.00 79.94 228 ASN A N 1
ATOM 1773 C CA . ASN A 1 228 ? -97.228 -9.570 67.817 1.00 79.94 228 ASN A CA 1
ATOM 1774 C C . ASN A 1 228 ? -98.613 -10.181 68.058 1.00 79.94 228 ASN A C 1
ATOM 1776 O O . ASN A 1 228 ? -99.454 -9.525 68.660 1.00 79.94 228 ASN A O 1
ATOM 1780 N N . HIS A 1 229 ? -98.822 -11.457 67.728 1.00 81.19 229 HIS A N 1
ATOM 1781 C CA . HIS A 1 229 ? -100.109 -12.127 67.950 1.00 81.19 229 HIS A CA 1
ATOM 1782 C C . HIS A 1 229 ? -100.454 -12.300 69.445 1.00 81.19 229 HIS A C 1
ATOM 1784 O O . HIS A 1 229 ? -101.618 -12.220 69.853 1.00 81.19 229 HIS A O 1
ATOM 1790 N N . ALA A 1 230 ? -99.437 -12.475 70.298 1.00 75.38 230 ALA A N 1
ATOM 1791 C CA . ALA A 1 230 ? -99.594 -12.440 71.750 1.00 75.38 230 ALA A CA 1
ATOM 1792 C C . ALA A 1 230 ? -99.936 -11.028 72.262 1.00 75.38 230 ALA A C 1
ATOM 1794 O O . ALA A 1 230 ? -100.797 -10.897 73.129 1.00 75.38 230 ALA A O 1
ATOM 1795 N N . ASN A 1 231 ? -99.325 -9.977 71.705 1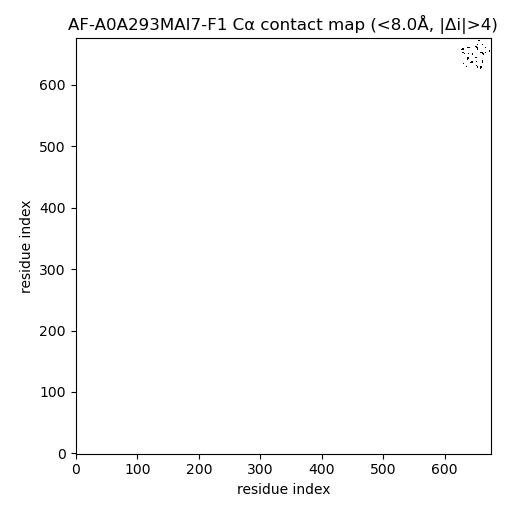.00 76.31 231 ASN A N 1
ATOM 1796 C CA . ASN A 1 231 ? -99.630 -8.581 72.034 1.00 76.31 231 ASN A CA 1
ATOM 1797 C C . ASN A 1 231 ? -101.037 -8.170 71.571 1.00 76.31 231 ASN A C 1
ATOM 1799 O O . ASN A 1 231 ? -101.749 -7.534 72.340 1.00 76.31 231 ASN A O 1
ATOM 1803 N N . GLU A 1 232 ? -101.471 -8.579 70.375 1.00 79.62 232 GLU A N 1
ATOM 1804 C CA . GLU A 1 232 ? -102.844 -8.399 69.873 1.00 79.62 232 GLU A CA 1
ATOM 1805 C C . GLU A 1 232 ? -103.854 -9.039 70.840 1.00 79.62 232 GLU A C 1
ATOM 1807 O O . GLU A 1 232 ? -104.779 -8.377 71.323 1.00 79.62 232 GLU A O 1
ATOM 1812 N N . SER A 1 233 ? -103.604 -10.295 71.226 1.00 75.31 233 SER A N 1
ATOM 1813 C CA . SER A 1 233 ? -104.395 -11.010 72.237 1.00 75.31 233 SER A CA 1
ATOM 1814 C C . SER A 1 233 ? -104.411 -10.275 73.584 1.00 75.31 233 SER A C 1
ATOM 1816 O O . SER A 1 233 ? -105.460 -10.171 74.227 1.00 75.31 233 SER A O 1
ATOM 1818 N N . LEU A 1 234 ? -103.268 -9.718 74.004 1.00 74.75 234 LEU A N 1
ATOM 1819 C CA . LEU A 1 234 ? -103.152 -8.942 75.237 1.00 74.75 234 LEU A CA 1
ATOM 1820 C C . LEU A 1 234 ? -103.970 -7.643 75.158 1.00 74.75 234 LEU A C 1
ATOM 1822 O O . LEU A 1 234 ? -104.706 -7.342 76.099 1.00 74.75 234 LEU A O 1
ATOM 1826 N N . THR A 1 235 ? -103.926 -6.918 74.033 1.00 75.88 235 THR A N 1
ATOM 1827 C CA . THR A 1 235 ? -104.743 -5.711 73.816 1.00 75.88 235 THR A CA 1
ATOM 1828 C C . THR A 1 235 ? -106.237 -6.021 73.807 1.00 75.88 235 THR A C 1
ATOM 1830 O O . THR A 1 235 ? -106.992 -5.327 74.486 1.00 75.88 235 THR A O 1
ATOM 1833 N N . GLU A 1 236 ? -106.668 -7.122 73.182 1.00 75.62 236 GLU A N 1
ATOM 1834 C CA . GLU A 1 236 ? -108.055 -7.591 73.275 1.00 75.62 236 GLU A CA 1
ATOM 1835 C C . GLU A 1 236 ? -108.481 -7.868 74.727 1.00 75.62 236 GLU A C 1
ATOM 1837 O O . GLU A 1 236 ? -109.610 -7.555 75.114 1.00 75.62 236 GLU A O 1
ATOM 1842 N N . THR A 1 237 ? -107.609 -8.462 75.552 1.00 70.81 237 THR A N 1
ATOM 1843 C CA . THR A 1 237 ? -107.912 -8.676 76.980 1.00 70.81 237 THR A CA 1
ATOM 1844 C C . THR A 1 237 ? -107.894 -7.381 77.796 1.00 70.81 237 THR A C 1
ATOM 1846 O O . THR A 1 237 ? -108.727 -7.229 78.690 1.00 70.81 237 THR A O 1
ATOM 1849 N N . GLY A 1 238 ? -107.033 -6.420 77.449 1.00 72.31 238 GLY A N 1
ATOM 1850 C CA . GLY A 1 238 ? -107.000 -5.083 78.047 1.00 72.31 238 GLY A CA 1
ATOM 1851 C C . GLY A 1 238 ? -108.269 -4.277 77.758 1.00 72.31 238 GLY A C 1
ATOM 1852 O O . GLY A 1 238 ? -108.861 -3.717 78.679 1.00 72.31 238 GLY A O 1
ATOM 1853 N N . GLU A 1 239 ? -108.763 -4.297 76.516 1.00 76.81 239 GLU A N 1
ATOM 1854 C CA . GLU A 1 239 ? -110.057 -3.697 76.172 1.00 76.81 239 GLU A CA 1
ATOM 1855 C C . GLU A 1 239 ? -111.216 -4.345 76.936 1.00 76.81 239 GLU A C 1
ATOM 1857 O O . GLU A 1 239 ? -112.108 -3.651 77.426 1.00 76.81 239 GLU A O 1
ATOM 1862 N N . LYS A 1 240 ? -111.221 -5.679 77.061 1.00 76.00 240 LYS A N 1
ATOM 1863 C CA . LYS A 1 240 ? -112.246 -6.400 77.833 1.00 76.00 240 LYS A CA 1
ATOM 1864 C C . LYS A 1 240 ? -112.198 -5.990 79.311 1.00 76.00 240 LYS A C 1
ATOM 1866 O O . LYS A 1 240 ? -113.251 -5.732 79.888 1.00 76.00 240 LYS A O 1
ATOM 1871 N N . ALA A 1 241 ? -111.005 -5.833 79.891 1.00 72.38 241 ALA A N 1
ATOM 1872 C CA . ALA A 1 241 ? -110.828 -5.327 81.253 1.00 72.38 241 ALA A CA 1
ATOM 1873 C C . ALA A 1 241 ? -111.340 -3.882 81.421 1.00 72.38 241 ALA A C 1
ATOM 1875 O O . ALA A 1 241 ? -112.150 -3.638 82.313 1.00 72.38 241 ALA A O 1
ATOM 1876 N N . GLN A 1 242 ? -110.975 -2.949 80.530 1.00 71.75 242 GLN A N 1
ATOM 1877 C CA . GLN A 1 242 ? -111.474 -1.563 80.572 1.00 71.75 242 GLN A CA 1
ATOM 1878 C C . GLN A 1 242 ? -113.002 -1.470 80.443 1.00 71.75 242 GLN A C 1
ATOM 1880 O O . GLN A 1 242 ? -113.629 -0.623 81.082 1.00 71.75 242 GLN A O 1
ATOM 1885 N N . ARG A 1 243 ? -113.631 -2.348 79.648 1.00 74.06 243 ARG A N 1
ATOM 1886 C CA . ARG A 1 243 ? -115.099 -2.419 79.544 1.00 74.06 243 ARG A CA 1
ATOM 1887 C C . ARG A 1 243 ? -115.738 -2.871 80.862 1.00 74.06 243 ARG A C 1
ATOM 1889 O O . ARG A 1 243 ? -116.739 -2.279 81.261 1.00 74.06 243 ARG A O 1
ATOM 1896 N N . PHE A 1 244 ? -115.157 -3.848 81.564 1.00 72.38 244 PHE A N 1
ATOM 1897 C CA . PHE A 1 244 ? -115.625 -4.250 82.898 1.00 72.38 244 PHE A CA 1
ATOM 1898 C C . PHE A 1 244 ? -115.390 -3.162 83.958 1.00 72.38 244 PHE A C 1
ATOM 1900 O O . PHE A 1 244 ? -116.279 -2.899 84.763 1.00 72.38 244 PHE A O 1
ATOM 1907 N N . GLU A 1 245 ? -114.246 -2.477 83.931 1.00 70.75 245 GLU A N 1
ATOM 1908 C CA . GLU A 1 245 ? -113.950 -1.359 84.838 1.00 70.75 245 GLU A CA 1
ATOM 1909 C C . GLU A 1 245 ? -114.929 -0.188 84.637 1.00 70.75 245 GLU A C 1
ATOM 1911 O O . GLU A 1 245 ? -115.491 0.332 85.601 1.00 70.75 245 GLU A O 1
ATOM 1916 N N . SER A 1 246 ? -115.241 0.149 83.381 1.00 71.31 246 SER A N 1
ATOM 1917 C CA . SER A 1 246 ? -116.251 1.159 83.031 1.00 71.31 246 SER A CA 1
ATOM 1918 C C . SER A 1 246 ? -117.661 0.774 83.509 1.00 71.31 246 SER A C 1
ATOM 1920 O O . SER A 1 246 ? -118.430 1.630 83.948 1.00 71.31 246 SER A O 1
ATOM 1922 N N . GLN A 1 247 ? -118.013 -0.517 83.456 1.00 74.62 247 GLN A N 1
ATOM 1923 C CA . GLN A 1 247 ? -119.280 -1.026 83.994 1.00 74.62 247 GLN A CA 1
ATOM 1924 C C . GLN A 1 247 ? -119.319 -0.957 85.529 1.00 74.62 247 GLN A C 1
ATOM 1926 O O . GLN A 1 247 ? -120.338 -0.553 86.089 1.00 74.62 247 GLN A O 1
ATOM 1931 N N . ALA A 1 248 ? -118.213 -1.281 86.205 1.00 68.56 248 ALA A N 1
ATOM 1932 C CA . ALA A 1 248 ? -118.099 -1.185 87.659 1.00 68.56 248 ALA A CA 1
ATOM 1933 C C . ALA A 1 248 ? -118.225 0.267 88.153 1.00 68.56 248 ALA A C 1
ATOM 1935 O O . ALA A 1 248 ? -118.990 0.529 89.081 1.00 68.56 248 ALA A O 1
ATOM 1936 N N . GLN A 1 249 ? -117.561 1.223 87.493 1.00 71.06 249 GLN A N 1
ATOM 1937 C CA . GLN A 1 249 ? -117.686 2.652 87.814 1.00 71.06 249 GLN A CA 1
ATOM 1938 C C . GLN A 1 249 ? -119.125 3.165 87.631 1.00 71.06 249 GLN A C 1
ATOM 1940 O O . GLN A 1 249 ? -119.614 3.930 88.463 1.00 71.06 249 GLN A O 1
ATOM 1945 N N . LYS A 1 250 ? -119.844 2.707 86.593 1.00 74.44 250 LYS A N 1
ATOM 1946 C CA . LYS A 1 250 ? -121.259 3.064 86.393 1.00 74.44 250 LYS A CA 1
ATOM 1947 C C . LYS A 1 250 ? -122.156 2.518 87.510 1.00 74.44 250 LYS A C 1
ATOM 1949 O O . LYS A 1 250 ? -122.929 3.281 88.082 1.00 74.44 250 LYS A O 1
ATOM 1954 N N . ALA A 1 251 ? -122.002 1.242 87.869 1.00 68.38 251 ALA A N 1
ATOM 1955 C CA . ALA A 1 251 ? -122.749 0.627 88.969 1.00 68.38 251 ALA A CA 1
ATOM 1956 C C . ALA A 1 251 ? -122.443 1.286 90.331 1.00 68.38 251 ALA A C 1
ATOM 1958 O O . ALA A 1 251 ? -123.327 1.416 91.177 1.00 68.38 251 ALA A O 1
ATOM 1959 N N . GLN A 1 252 ? -121.206 1.752 90.540 1.00 69.06 252 GLN A N 1
ATOM 1960 C CA . GLN A 1 252 ? -120.826 2.508 91.735 1.00 69.06 252 GLN A CA 1
ATOM 1961 C C . GLN A 1 252 ? -121.523 3.879 91.800 1.00 69.06 252 GLN A C 1
ATOM 1963 O O . GLN A 1 252 ? -121.967 4.274 92.877 1.00 69.06 252 GLN A O 1
ATOM 1968 N N . GLY A 1 253 ? -121.675 4.574 90.667 1.00 70.44 253 GLY A N 1
ATOM 1969 C CA . GLY A 1 253 ? -122.441 5.823 90.589 1.00 70.44 253 GLY A CA 1
ATOM 1970 C C . GLY A 1 253 ? -123.933 5.632 90.888 1.00 70.44 253 GLY A C 1
ATOM 1971 O O . GLY A 1 253 ? -124.503 6.390 91.670 1.00 70.44 253 GLY A O 1
ATOM 1972 N N . GLU A 1 254 ? -124.543 4.580 90.337 1.00 74.06 254 GLU A N 1
ATOM 1973 C CA . GLU A 1 254 ? -125.951 4.219 90.582 1.00 74.06 254 GLU A CA 1
ATOM 1974 C C . GLU A 1 254 ? -126.205 3.905 92.076 1.00 74.06 254 GLU A C 1
ATOM 1976 O O . GLU A 1 254 ? -127.161 4.408 92.671 1.00 74.06 254 GLU A O 1
ATOM 1981 N N . LEU A 1 255 ? -125.284 3.184 92.731 1.00 69.19 255 LEU A N 1
ATOM 1982 C CA . LEU A 1 255 ? -125.324 2.916 94.178 1.00 69.19 255 LEU A CA 1
ATOM 1983 C C . LEU A 1 255 ? -125.213 4.196 95.035 1.00 69.19 255 LEU A C 1
ATOM 1985 O O . LEU A 1 255 ? -125.770 4.281 96.134 1.00 69.19 255 LEU A O 1
ATOM 1989 N N . GLU A 1 256 ? -124.468 5.195 94.565 1.00 68.94 256 GLU A N 1
ATOM 1990 C CA . GLU A 1 256 ? -124.243 6.456 95.280 1.00 68.94 256 GLU A CA 1
ATOM 1991 C C . GLU A 1 256 ? -125.397 7.462 95.102 1.00 68.94 256 GLU A C 1
ATOM 1993 O O . GLU A 1 256 ? -125.561 8.382 95.911 1.00 68.94 256 GLU A O 1
ATOM 1998 N N . GLU A 1 257 ? -126.252 7.245 94.099 1.00 69.62 257 GLU A N 1
ATOM 1999 C CA . GLU A 1 257 ? -127.528 7.940 93.926 1.00 69.62 257 GLU A CA 1
ATOM 2000 C C . GLU A 1 257 ? -128.625 7.340 94.828 1.00 69.62 257 GLU A C 1
ATOM 2002 O O . GLU A 1 257 ? -129.254 8.086 95.585 1.00 69.62 257 GLU A O 1
ATOM 2007 N N . GLU A 1 258 ? -128.768 6.006 94.902 1.00 66.50 258 GLU A N 1
ATOM 2008 C CA . GLU A 1 258 ? -129.687 5.360 95.864 1.00 66.50 258 GLU A CA 1
ATOM 2009 C C . GLU A 1 258 ? -129.389 5.745 97.324 1.00 66.50 258 GLU A C 1
ATOM 2011 O O . GLU A 1 258 ? -130.304 5.987 98.119 1.00 66.50 258 GLU A O 1
ATOM 2016 N N . ARG A 1 259 ? -128.106 5.876 97.690 1.00 66.94 259 ARG A N 1
ATOM 2017 C CA . ARG A 1 259 ? -127.693 6.309 99.038 1.00 66.94 259 ARG A CA 1
ATOM 2018 C C . ARG A 1 259 ? -128.219 7.697 99.418 1.00 66.94 259 ARG A C 1
ATOM 2020 O O . ARG A 1 259 ? -128.519 7.916 100.593 1.00 66.94 259 ARG A O 1
ATOM 2027 N N . LYS A 1 260 ? -128.378 8.615 98.457 1.00 67.81 260 LYS A N 1
ATOM 2028 C CA . LYS A 1 260 ? -128.975 9.945 98.694 1.00 67.81 260 LYS A CA 1
ATOM 2029 C C . LYS A 1 260 ? -130.489 9.840 98.895 1.00 67.81 260 LYS A C 1
ATOM 2031 O O . LYS A 1 260 ? -131.027 10.482 99.795 1.00 67.81 260 LYS A O 1
ATOM 2036 N N . THR A 1 261 ? -131.158 8.970 98.141 1.00 65.75 261 THR A N 1
ATOM 2037 C CA . THR A 1 261 ? -132.597 8.692 98.283 1.00 65.75 261 THR A CA 1
ATOM 2038 C C . THR A 1 261 ? -132.930 8.081 99.652 1.00 65.75 261 THR A C 1
ATOM 2040 O O . THR A 1 261 ? -133.846 8.544 100.333 1.00 65.75 261 THR A O 1
ATOM 2043 N N . CYS A 1 262 ? -132.130 7.122 100.131 1.00 57.12 262 CYS A N 1
ATOM 2044 C CA . CYS A 1 262 ? -132.278 6.540 101.472 1.00 57.12 262 CYS A CA 1
ATOM 2045 C C . CYS A 1 262 ? -132.083 7.553 102.618 1.00 57.12 262 CYS A C 1
ATOM 2047 O O . CYS A 1 262 ? -132.692 7.401 103.680 1.00 57.12 262 CYS A O 1
ATOM 2049 N N . ALA A 1 263 ? -131.264 8.594 102.426 1.00 60.81 263 ALA A N 1
ATOM 2050 C CA . ALA A 1 263 ? -131.059 9.634 103.436 1.00 60.81 263 ALA A CA 1
ATOM 2051 C C . ALA A 1 263 ? -132.309 10.515 103.644 1.00 60.81 263 ALA A C 1
ATOM 2053 O O . ALA A 1 263 ? -132.591 10.909 104.773 1.00 60.81 263 ALA A O 1
ATOM 2054 N N . LEU A 1 264 ? -133.083 10.770 102.582 1.00 57.44 264 LEU A N 1
ATOM 2055 C CA . LEU A 1 264 ? -134.313 11.576 102.626 1.00 57.44 264 LEU A CA 1
ATOM 2056 C C . LEU A 1 264 ? -135.505 10.845 103.266 1.00 57.44 264 LEU A C 1
ATOM 2058 O O . LEU A 1 264 ? -136.360 11.479 103.886 1.00 57.44 264 LEU A O 1
ATOM 2062 N N . LEU A 1 265 ? -135.563 9.515 103.165 1.00 58.47 265 LEU A N 1
ATOM 2063 C CA . LEU A 1 265 ? -136.642 8.731 103.779 1.00 58.47 265 LEU A CA 1
ATOM 2064 C C . LEU A 1 265 ? -136.496 8.642 105.307 1.00 58.47 265 LEU A C 1
ATOM 2066 O O . LEU A 1 265 ? -137.487 8.785 106.027 1.00 58.47 265 LEU A O 1
ATOM 2070 N N . ARG A 1 266 ? -135.264 8.519 105.823 1.00 56.62 266 ARG A N 1
ATOM 2071 C CA . ARG A 1 266 ? -134.997 8.420 107.273 1.00 56.62 266 ARG A CA 1
ATOM 2072 C C . ARG A 1 266 ? -135.394 9.662 108.079 1.00 56.62 266 ARG A C 1
ATOM 2074 O O . ARG A 1 266 ? -135.662 9.538 109.269 1.00 56.62 266 ARG A O 1
ATOM 2081 N N . SER A 1 267 ? -135.499 10.836 107.454 1.00 56.28 267 SER A N 1
ATOM 2082 C CA . SER A 1 267 ? -136.037 12.040 108.110 1.00 56.28 267 SER A CA 1
ATOM 2083 C C . SER A 1 267 ? -137.566 12.062 108.248 1.00 56.28 267 SER A C 1
ATOM 2085 O O . SER A 1 267 ? -138.081 12.905 108.975 1.00 56.28 267 SER A O 1
ATOM 2087 N N . SER A 1 268 ? -138.299 11.155 107.589 1.00 56.19 268 SER A N 1
ATOM 2088 C CA . SER A 1 268 ? -139.769 11.072 107.687 1.00 56.19 268 SER A CA 1
ATOM 2089 C C . SER A 1 268 ? -140.279 10.019 108.681 1.00 56.19 268 SER A C 1
ATOM 2091 O O . SER A 1 268 ? -141.411 10.113 109.145 1.00 56.19 268 SER A O 1
ATOM 2093 N N . GLU A 1 269 ? -139.446 9.041 109.048 1.00 50.62 269 GLU A N 1
ATOM 2094 C CA . GLU A 1 269 ? -139.856 7.872 109.839 1.00 50.62 269 GLU A CA 1
ATOM 2095 C C . GLU A 1 269 ? -139.960 8.168 111.348 1.00 50.62 269 GLU A C 1
ATOM 2097 O O . GLU A 1 269 ? -140.936 7.796 111.998 1.00 50.62 269 GLU A O 1
ATOM 2102 N N . ALA A 1 270 ? -138.998 8.910 111.911 1.00 51.12 270 ALA A N 1
ATOM 2103 C CA . ALA A 1 270 ? -138.962 9.218 113.346 1.00 51.12 270 ALA A CA 1
ATOM 2104 C C . ALA A 1 270 ? -140.140 10.098 113.821 1.00 51.12 270 ALA A C 1
ATOM 2106 O O . ALA A 1 270 ? -140.575 9.984 114.966 1.00 51.12 270 ALA A O 1
ATOM 2107 N N . ALA A 1 271 ? -140.702 10.926 112.933 1.00 55.62 271 ALA A N 1
ATOM 2108 C CA . ALA A 1 271 ? -141.828 11.818 113.228 1.00 55.62 271 ALA A CA 1
ATOM 2109 C C . ALA A 1 271 ? -143.163 11.087 113.505 1.00 55.62 271 ALA A C 1
ATOM 2111 O O . ALA A 1 271 ? -144.148 11.730 113.863 1.00 55.62 271 ALA A O 1
ATOM 2112 N N . LEU A 1 272 ? -143.213 9.758 113.344 1.00 52.53 272 LEU A N 1
ATOM 2113 C CA . LEU A 1 272 ? -144.414 8.935 113.543 1.00 52.53 272 LEU A CA 1
ATOM 2114 C C . LEU A 1 272 ? -144.413 8.104 114.839 1.00 52.53 272 LEU A C 1
ATOM 2116 O O . LEU A 1 272 ? -145.423 7.472 115.145 1.00 52.53 272 LEU A O 1
ATOM 2120 N N . GLN A 1 273 ? -143.330 8.101 115.628 1.00 50.47 273 GLN A N 1
ATOM 2121 C CA . GLN A 1 273 ? -143.294 7.364 116.906 1.00 50.47 273 GLN A CA 1
ATOM 2122 C C . GLN A 1 273 ? -143.705 8.207 118.125 1.00 50.47 273 GLN A C 1
ATOM 2124 O O . GLN A 1 273 ? -144.171 7.650 119.118 1.00 50.47 273 GLN A O 1
ATOM 2129 N N . GLU A 1 274 ? -143.655 9.540 118.033 1.00 52.25 274 GLU A N 1
ATOM 2130 C CA . GLU A 1 274 ? -144.128 10.455 119.089 1.00 52.25 274 GLU A CA 1
ATOM 2131 C C . GLU A 1 274 ? -145.648 10.323 119.349 1.00 52.25 274 GLU A C 1
ATOM 2133 O O . GLU A 1 274 ? -146.137 10.600 120.442 1.00 52.25 274 GLU A O 1
ATOM 2138 N N . THR A 1 275 ? -146.414 9.810 118.378 1.00 51.00 275 THR A N 1
ATOM 2139 C CA . THR A 1 275 ? -147.879 9.666 118.474 1.00 51.00 275 THR A CA 1
ATOM 2140 C C . THR A 1 275 ? -148.352 8.447 119.282 1.00 51.00 275 THR A C 1
ATOM 2142 O O . THR A 1 275 ? -149.533 8.359 119.613 1.00 51.00 275 THR A O 1
ATOM 2145 N N . VAL A 1 276 ? -147.467 7.498 119.620 1.00 49.75 276 VAL A N 1
ATOM 2146 C CA . VAL A 1 276 ? -147.843 6.237 120.302 1.00 49.75 276 VAL A CA 1
ATOM 2147 C C . VAL A 1 276 ? -147.800 6.359 121.836 1.00 49.75 276 VAL A C 1
ATOM 2149 O O . VAL A 1 276 ? -148.416 5.567 122.545 1.00 49.75 276 VAL A O 1
ATOM 2152 N N . GLN A 1 277 ? -147.167 7.404 122.381 1.00 44.62 277 GLN A N 1
ATOM 2153 C CA . GLN A 1 277 ? -146.946 7.576 123.828 1.00 44.62 277 GLN A CA 1
ATOM 2154 C C . GLN A 1 277 ? -148.229 7.834 124.661 1.00 44.62 277 GLN A C 1
ATOM 2156 O O . GLN A 1 277 ? -148.169 7.881 125.888 1.00 44.62 277 GLN A O 1
ATOM 2161 N N . VAL A 1 278 ? -149.396 7.986 124.022 1.00 52.31 278 VAL A N 1
ATOM 2162 C CA . VAL A 1 278 ? -150.668 8.385 124.667 1.00 52.31 278 VAL A CA 1
ATOM 2163 C C . VAL A 1 278 ? -151.701 7.240 124.740 1.00 52.31 278 VAL A C 1
ATOM 2165 O O . VAL A 1 278 ? -152.685 7.341 125.473 1.00 52.31 278 VAL A O 1
ATOM 2168 N N . LEU A 1 279 ? -151.476 6.118 124.044 1.00 40.25 279 LEU A N 1
ATOM 2169 C CA . LEU A 1 279 ? -152.360 4.943 124.029 1.00 40.25 279 LEU A CA 1
ATOM 2170 C C . LEU A 1 279 ? -151.504 3.661 124.146 1.00 40.25 279 LEU A C 1
ATOM 2172 O O . LEU A 1 279 ? -150.975 3.184 123.154 1.00 40.25 279 LEU A O 1
ATOM 2176 N N . THR A 1 280 ? -151.358 3.003 125.298 1.00 37.81 280 THR A N 1
ATOM 2177 C CA . THR A 1 280 ? -152.356 2.871 126.368 1.00 37.81 280 THR A CA 1
ATOM 2178 C C . THR A 1 280 ? -151.707 2.459 127.697 1.00 37.81 280 THR A C 1
ATOM 2180 O O . THR A 1 280 ? -151.240 1.332 127.833 1.00 37.81 280 THR A O 1
ATOM 2183 N N . LEU A 1 281 ? -151.771 3.319 128.723 1.00 42.19 281 LEU A N 1
ATOM 2184 C CA . LEU A 1 281 ? -151.586 2.905 130.123 1.00 42.19 281 LEU A CA 1
ATOM 2185 C C . LEU A 1 281 ? -152.894 2.305 130.671 1.00 42.19 281 LEU A C 1
ATOM 2187 O O . LEU A 1 281 ? -153.645 2.932 131.416 1.00 42.19 281 LEU A O 1
ATOM 2191 N N . LYS A 1 282 ? -153.150 1.065 130.256 1.00 39.44 282 LYS A N 1
ATOM 2192 C CA . LYS A 1 282 ? -154.048 0.083 130.878 1.00 39.44 282 LYS A CA 1
ATOM 2193 C C . LYS A 1 282 ? -153.233 -1.209 130.949 1.00 39.44 282 LYS A C 1
ATOM 2195 O O . LYS A 1 282 ? -152.595 -1.571 129.969 1.00 39.44 282 LYS A O 1
ATOM 2200 N N . THR A 1 283 ? -153.029 -1.806 132.121 1.00 33.00 283 THR A N 1
ATOM 2201 C CA . THR A 1 283 ? -153.968 -2.771 132.725 1.00 33.00 283 THR A CA 1
ATOM 2202 C C . THR A 1 283 ? -154.439 -3.812 131.689 1.00 33.00 283 THR A C 1
ATOM 2204 O O . THR A 1 283 ? -155.120 -3.445 130.737 1.00 33.00 283 THR A O 1
ATOM 2207 N N . GLN A 1 284 ? -154.134 -5.107 131.817 1.00 35.75 284 GLN A N 1
ATOM 2208 C CA . GLN A 1 284 ? -153.835 -5.849 133.051 1.00 35.75 284 GLN A CA 1
ATOM 2209 C C . GLN A 1 284 ? -153.137 -7.200 132.791 1.00 35.75 284 GLN A C 1
ATOM 2211 O O . GLN A 1 284 ? -153.043 -7.650 131.655 1.00 35.75 284 GLN A O 1
ATOM 2216 N N . GLU A 1 285 ? -152.652 -7.794 133.886 1.00 31.94 285 GLU A N 1
ATOM 2217 C CA . GLU A 1 285 ? -152.690 -9.231 134.226 1.00 31.94 285 GLU A CA 1
ATOM 2218 C C . GLU A 1 285 ? -152.979 -10.239 133.092 1.00 31.94 285 GLU A C 1
ATOM 2220 O O . GLU A 1 285 ? -154.112 -10.345 132.629 1.00 31.94 285 GLU A O 1
ATOM 2225 N N . GLN A 1 286 ? -151.976 -11.052 132.743 1.00 33.75 286 GLN A N 1
ATOM 2226 C CA . GLN A 1 286 ? -151.940 -12.526 132.891 1.00 33.75 286 GLN A CA 1
ATOM 2227 C C . GLN A 1 286 ? -150.718 -13.049 132.105 1.00 33.75 286 GLN A C 1
ATOM 2229 O O . GLN A 1 286 ? -150.539 -12.713 130.940 1.00 33.75 286 GLN A O 1
ATOM 2234 N N . ASP A 1 287 ? -149.700 -13.657 132.713 1.00 31.50 287 ASP A N 1
ATOM 2235 C CA . ASP A 1 287 ? -149.608 -14.894 133.518 1.00 31.50 287 ASP A CA 1
ATOM 2236 C C . ASP A 1 287 ? -149.143 -16.096 132.684 1.00 31.50 287 ASP A C 1
ATOM 2238 O O . ASP A 1 287 ? -149.888 -16.635 131.870 1.00 31.50 287 ASP A O 1
ATOM 2242 N N . THR A 1 288 ? -147.961 -16.608 133.046 1.00 33.22 288 THR A N 1
ATOM 2243 C CA . THR A 1 288 ? -147.476 -17.977 132.772 1.00 33.22 288 THR A CA 1
ATOM 2244 C C . THR A 1 288 ? -147.190 -18.343 131.290 1.00 33.22 288 THR A C 1
ATOM 2246 O O . THR A 1 288 ? -147.647 -17.688 130.365 1.00 33.22 288 THR A O 1
ATOM 2249 N N . ALA A 1 289 ? -146.360 -19.346 130.977 1.00 32.91 289 ALA A N 1
ATOM 2250 C CA . ALA A 1 289 ? -145.721 -20.343 131.842 1.00 32.91 289 ALA A CA 1
ATOM 2251 C C . ALA A 1 289 ? -144.332 -20.782 131.324 1.00 32.91 289 ALA A C 1
ATOM 2253 O O . ALA A 1 289 ? -144.184 -20.947 130.118 1.00 32.91 289 ALA A O 1
ATOM 2254 N N . LEU A 1 290 ? -143.427 -21.127 132.263 1.00 37.56 290 LEU A N 1
ATOM 2255 C CA . LEU A 1 290 ? -142.374 -22.169 132.155 1.00 37.56 290 LEU A CA 1
ATOM 2256 C C . LEU A 1 290 ? -141.226 -21.949 131.129 1.00 37.56 290 LEU A C 1
ATOM 2258 O O . LEU A 1 290 ? -141.418 -21.374 130.068 1.00 37.56 290 LEU A O 1
ATOM 2262 N N . SER A 1 291 ? -139.983 -22.403 131.345 1.00 36.28 291 SER A N 1
ATOM 2263 C CA . SER A 1 291 ? -139.288 -23.054 132.484 1.00 36.28 291 SER A CA 1
ATOM 2264 C C . SER A 1 291 ? -137.771 -22.811 132.260 1.00 36.28 291 SER A C 1
ATOM 2266 O O . SER A 1 291 ? -137.319 -22.963 131.129 1.00 36.28 291 SER A O 1
ATOM 2268 N N . GLU A 1 292 ? -137.052 -22.098 133.145 1.00 37.09 292 GLU A N 1
ATOM 2269 C CA . GLU A 1 292 ? -136.101 -22.606 134.181 1.00 37.09 292 GLU A CA 1
ATOM 2270 C C . GLU A 1 292 ? -134.789 -23.201 133.600 1.00 37.09 292 GLU A C 1
ATOM 2272 O O . GLU A 1 292 ? -134.741 -23.603 132.447 1.00 37.09 292 GLU A O 1
ATOM 2277 N N . SER A 1 293 ? -133.626 -23.225 134.267 1.00 34.41 293 SER A N 1
ATOM 2278 C CA . SER A 1 293 ? -133.216 -23.054 135.681 1.00 34.41 293 SER A CA 1
ATOM 2279 C C . SER A 1 293 ? -131.863 -22.281 135.704 1.00 34.41 293 SER A C 1
ATOM 2281 O O . SER A 1 293 ? -131.128 -22.361 134.723 1.00 34.41 293 SER A O 1
ATOM 2283 N N . ARG A 1 294 ? -131.473 -21.399 136.650 1.00 37.25 294 ARG A N 1
ATOM 2284 C CA . ARG A 1 294 ? -131.283 -21.501 138.128 1.00 37.25 294 ARG A CA 1
ATOM 2285 C C . ARG A 1 294 ? -130.305 -22.625 138.547 1.00 37.25 294 ARG A C 1
ATOM 2287 O O . ARG A 1 294 ? -130.390 -23.704 137.974 1.00 37.25 294 ARG A O 1
ATOM 2294 N N . ALA A 1 295 ? -129.298 -22.494 139.425 1.00 34.00 295 ALA A N 1
ATOM 2295 C CA . ALA A 1 295 ? -128.920 -21.561 140.514 1.00 34.00 295 ALA A CA 1
ATOM 2296 C C . ALA A 1 295 ? -129.646 -21.755 141.867 1.00 34.00 295 ALA A C 1
ATOM 2298 O O . ALA A 1 295 ? -130.831 -21.488 141.919 1.00 34.00 295 ALA A O 1
ATOM 2299 N N . GLU A 1 296 ? -128.916 -22.169 142.921 1.00 30.69 296 GLU A N 1
ATOM 2300 C CA . GLU A 1 296 ? -129.154 -22.037 144.392 1.00 30.69 296 GLU A CA 1
ATOM 2301 C C . GLU A 1 296 ? -128.124 -22.971 145.112 1.00 30.69 296 GLU A C 1
ATOM 2303 O O . GLU A 1 296 ? -127.868 -24.046 144.576 1.00 30.69 296 GLU A O 1
ATOM 2308 N N . THR A 1 297 ? -127.370 -22.736 146.209 1.00 31.53 297 THR A N 1
ATOM 2309 C CA . THR A 1 297 ? -127.105 -21.672 147.228 1.00 31.53 297 THR A CA 1
ATOM 2310 C C . THR A 1 297 ? -127.574 -21.901 148.687 1.00 31.53 297 THR A C 1
ATOM 2312 O O . THR A 1 297 ? -128.444 -21.184 149.174 1.00 31.53 297 THR A O 1
ATOM 2315 N N . ASP A 1 298 ? -126.891 -22.802 149.411 1.00 28.91 298 ASP A N 1
ATOM 2316 C CA . ASP A 1 298 ? -126.819 -22.924 150.894 1.00 28.91 298 ASP A CA 1
ATOM 2317 C C . ASP A 1 298 ? -125.327 -22.720 151.307 1.00 28.91 298 ASP A C 1
ATOM 2319 O O . ASP A 1 298 ? -124.465 -23.215 150.578 1.00 28.91 298 ASP A O 1
ATOM 2323 N N . LEU A 1 299 ? -124.844 -21.955 152.304 1.00 28.59 299 LEU A N 1
ATOM 2324 C CA . LEU A 1 299 ? -125.372 -21.259 153.502 1.00 28.59 299 LEU A CA 1
ATOM 2325 C C . LEU A 1 299 ? -125.205 -22.037 154.853 1.00 28.59 299 LEU A C 1
ATOM 2327 O O . LEU A 1 299 ? -124.605 -23.103 154.925 1.00 28.59 299 LEU A O 1
ATOM 2331 N N . VAL A 1 300 ? -125.533 -21.348 155.958 1.00 33.31 300 VAL A N 1
ATOM 2332 C CA . VAL A 1 300 ? -125.661 -21.738 157.389 1.00 33.31 300 VAL A CA 1
ATOM 2333 C C . VAL A 1 300 ? -124.673 -22.742 158.036 1.00 33.31 300 VAL A C 1
ATOM 2335 O O . VAL A 1 300 ? -124.908 -23.948 158.046 1.00 33.31 300 VAL A O 1
ATOM 2338 N N . ARG A 1 301 ? -123.721 -22.209 158.832 1.00 31.97 301 ARG A N 1
ATOM 2339 C CA . ARG A 1 301 ? -123.668 -22.286 160.330 1.00 31.97 301 ARG A CA 1
ATOM 2340 C C . ARG A 1 301 ? -122.375 -21.603 160.834 1.00 31.97 301 ARG A C 1
ATOM 2342 O O . ARG A 1 301 ? -121.298 -22.104 160.550 1.00 31.97 301 ARG A O 1
ATOM 2349 N N . ALA A 1 302 ? -122.328 -20.416 161.446 1.00 32.34 302 ALA A N 1
ATOM 2350 C CA . ALA A 1 302 ? -123.159 -19.727 162.448 1.00 32.34 302 ALA A CA 1
ATOM 2351 C C . ALA A 1 302 ? -122.956 -20.204 163.906 1.00 32.34 302 ALA A C 1
ATOM 2353 O O . ALA A 1 302 ? -123.338 -21.318 164.240 1.00 32.34 302 ALA A O 1
ATOM 2354 N N . GLU A 1 303 ? -122.474 -19.273 164.750 1.00 29.06 303 GLU A N 1
ATOM 2355 C CA . GLU A 1 303 ? -122.642 -19.207 166.222 1.00 29.06 303 GLU A CA 1
ATOM 2356 C C . GLU A 1 303 ? -121.970 -20.292 167.126 1.00 29.06 303 GLU A C 1
ATOM 2358 O O . GLU A 1 303 ? -121.663 -21.383 166.663 1.00 29.06 303 GLU A O 1
ATOM 2363 N N . LEU A 1 304 ? -121.708 -20.105 168.442 1.00 31.72 304 LEU A N 1
ATOM 2364 C CA . LEU A 1 304 ? -121.534 -18.916 169.325 1.00 31.72 304 LEU A CA 1
ATOM 2365 C C . LEU A 1 304 ? -121.351 -19.348 170.813 1.00 31.72 304 LEU A C 1
ATOM 2367 O O . LEU A 1 304 ? -122.020 -20.279 171.246 1.00 31.72 304 LEU A O 1
ATOM 2371 N N . ALA A 1 305 ? -120.573 -18.600 171.619 1.00 33.00 305 ALA A N 1
ATOM 2372 C CA . ALA A 1 305 ? -120.923 -18.174 173.003 1.00 33.00 305 ALA A CA 1
ATOM 2373 C C . ALA A 1 305 ? -119.945 -17.052 173.447 1.00 33.00 305 ALA A C 1
ATOM 2375 O O . ALA A 1 305 ? -118.763 -17.315 173.629 1.00 33.00 305 ALA A O 1
ATOM 2376 N N . ARG A 1 306 ? -120.287 -15.750 173.427 1.00 33.66 306 ARG A N 1
ATOM 2377 C CA . ARG A 1 306 ? -120.997 -14.979 174.487 1.00 33.66 306 ARG A CA 1
ATOM 2378 C C . ARG A 1 306 ? -120.662 -15.496 175.900 1.00 33.66 306 ARG A C 1
ATOM 2380 O O . ARG A 1 306 ? -121.039 -16.608 176.236 1.00 33.66 306 ARG A O 1
ATOM 2387 N N . VAL A 1 307 ? -119.824 -14.818 176.694 1.00 39.59 307 VAL A N 1
ATOM 2388 C CA . VAL A 1 307 ? -120.032 -13.493 177.336 1.00 39.59 307 VAL A CA 1
ATOM 2389 C C . VAL A 1 307 ? -121.291 -13.467 178.200 1.00 39.59 307 VAL A C 1
ATOM 2391 O O . VAL A 1 307 ? -122.393 -13.603 177.676 1.00 39.59 307 VAL A O 1
ATOM 2394 N N . ASN A 1 308 ? -121.120 -13.174 179.491 1.00 26.72 308 ASN A N 1
ATOM 2395 C CA . ASN A 1 308 ? -122.090 -12.389 180.252 1.00 26.72 308 ASN A CA 1
ATOM 2396 C C . ASN A 1 308 ? -121.369 -11.526 181.308 1.00 26.72 308 ASN A C 1
ATOM 2398 O O . ASN A 1 308 ? -120.195 -11.769 181.591 1.00 26.72 308 ASN A O 1
ATOM 2402 N N . ASP A 1 309 ? -122.053 -10.509 181.833 1.00 30.48 309 ASP A N 1
ATOM 2403 C CA . ASP A 1 309 ? -121.446 -9.334 182.477 1.00 30.48 309 ASP A CA 1
ATOM 2404 C C . ASP A 1 309 ? -122.213 -8.860 183.741 1.00 30.48 309 ASP A C 1
ATOM 2406 O O . ASP A 1 309 ? -123.374 -9.214 183.941 1.00 30.48 309 ASP A O 1
ATOM 2410 N N . ALA A 1 310 ? -121.554 -7.990 184.519 1.00 33.91 310 ALA A N 1
ATOM 2411 C CA . ALA A 1 310 ? -122.090 -6.975 185.440 1.00 33.91 310 ALA A CA 1
ATOM 2412 C C . ALA A 1 310 ? -122.758 -7.331 186.802 1.00 33.91 310 ALA A C 1
ATOM 2414 O O . ALA A 1 310 ? -123.431 -8.339 186.989 1.00 33.91 310 ALA A O 1
ATOM 2415 N N . SER A 1 311 ? -122.656 -6.331 187.703 1.00 31.48 311 SER A N 1
ATOM 2416 C CA . SER A 1 311 ? -123.496 -6.013 188.888 1.00 31.48 311 SER A CA 1
ATOM 2417 C C . SER A 1 311 ? -123.388 -6.843 190.192 1.00 31.48 311 SER A C 1
ATOM 2419 O O . SER A 1 311 ? -123.260 -8.058 190.158 1.00 31.48 311 SER A O 1
ATOM 2421 N N . SER A 1 312 ? -123.503 -6.256 191.406 1.00 32.22 312 SER A N 1
ATOM 2422 C CA . SER A 1 312 ? -123.472 -4.820 191.808 1.00 32.22 312 SER A CA 1
ATOM 2423 C C . SER A 1 312 ? -123.386 -4.572 193.344 1.00 32.22 312 SER A C 1
ATOM 2425 O O . SER A 1 312 ? -124.012 -5.278 194.121 1.00 32.22 312 SER A O 1
ATOM 2427 N N . HIS A 1 313 ? -122.678 -3.499 193.737 1.00 30.70 313 HIS A N 1
ATOM 2428 C CA . HIS A 1 313 ? -122.833 -2.563 194.889 1.00 30.70 313 HIS A CA 1
ATOM 2429 C C . HIS A 1 313 ? -123.400 -2.922 196.310 1.00 30.70 313 HIS A C 1
ATOM 2431 O O . HIS A 1 313 ? -124.596 -3.107 196.481 1.00 30.70 313 HIS A O 1
ATOM 2437 N N . LEU A 1 314 ? -122.550 -2.645 197.330 1.00 33.50 314 LEU A N 1
ATOM 2438 C CA . LEU A 1 314 ? -122.711 -1.740 198.520 1.00 33.50 314 LEU A CA 1
ATOM 2439 C C . LEU A 1 314 ? -123.623 -2.017 199.764 1.00 33.50 314 LEU A C 1
ATOM 2441 O O . LEU A 1 314 ? -124.838 -2.071 199.645 1.00 33.50 314 LEU A O 1
ATOM 2445 N N . LYS A 1 315 ? -123.001 -1.809 200.960 1.00 37.06 315 LYS A N 1
ATOM 2446 C CA . LYS A 1 315 ? -123.531 -1.301 202.279 1.00 37.06 315 LYS A CA 1
ATOM 2447 C C . LYS A 1 315 ? -124.507 -2.225 203.077 1.00 37.06 315 LYS A C 1
ATOM 2449 O O . LYS A 1 315 ? -125.141 -3.073 202.474 1.00 37.06 315 LYS A O 1
ATOM 2454 N N . ALA A 1 316 ? -124.662 -2.170 204.420 1.00 35.75 316 ALA A N 1
ATOM 2455 C CA . ALA A 1 316 ? -124.331 -1.150 205.446 1.00 35.75 316 ALA A CA 1
ATOM 2456 C C . ALA A 1 316 ? -124.071 -1.695 206.900 1.00 35.75 316 ALA A C 1
ATOM 2458 O O . ALA A 1 316 ? -124.235 -2.876 207.173 1.00 35.75 316 ALA A O 1
ATOM 2459 N N . GLU A 1 317 ? -123.660 -0.767 207.781 1.00 36.25 317 GLU A N 1
ATOM 2460 C CA . GLU A 1 317 ? -123.717 -0.585 209.267 1.00 36.25 317 GLU A CA 1
ATOM 2461 C C . GLU A 1 317 ? -124.168 -1.668 210.302 1.00 36.25 317 GLU A C 1
ATOM 2463 O O . GLU A 1 317 ? -125.287 -2.160 210.275 1.00 36.25 317 GLU A O 1
ATOM 2468 N N . HIS A 1 318 ? -123.280 -1.917 211.290 1.00 42.31 318 HIS A N 1
ATOM 2469 C CA . HIS A 1 318 ? -123.323 -1.596 212.754 1.00 42.31 318 HIS A CA 1
ATOM 2470 C C . HIS A 1 318 ? -124.546 -1.878 213.700 1.00 42.31 318 HIS A C 1
ATOM 2472 O O . HIS A 1 318 ? -125.694 -1.625 213.367 1.00 42.31 318 HIS A O 1
ATOM 2478 N N . GLU A 1 319 ? -124.215 -2.204 214.975 1.00 35.50 319 GLU A N 1
ATOM 2479 C CA . GLU A 1 319 ? -125.051 -2.251 216.223 1.00 35.50 319 GLU A CA 1
ATOM 2480 C C . GLU A 1 319 ? -125.994 -3.483 216.401 1.00 35.50 319 GLU A C 1
ATOM 2482 O O . GLU A 1 319 ? -126.316 -4.150 215.429 1.00 35.50 319 GLU A O 1
ATOM 2487 N N . ASN A 1 320 ? -126.429 -3.934 217.601 1.00 29.72 320 ASN A N 1
ATOM 2488 C CA . ASN A 1 320 ? -126.538 -3.293 218.932 1.00 29.72 320 ASN A CA 1
ATOM 2489 C C . ASN A 1 320 ? -126.548 -4.296 220.147 1.00 29.72 320 ASN A C 1
ATOM 2491 O O . ASN A 1 320 ? -126.590 -5.509 219.970 1.00 29.72 320 ASN A O 1
ATOM 2495 N N . LEU A 1 321 ? -126.529 -3.744 221.374 1.00 33.47 321 LEU A N 1
ATOM 2496 C CA . LEU A 1 321 ? -126.780 -4.247 222.756 1.00 33.47 321 LEU A CA 1
ATOM 2497 C C . LEU A 1 321 ? -127.502 -5.602 223.019 1.00 33.47 321 LEU A C 1
ATOM 2499 O O . LEU A 1 321 ? -128.518 -5.893 222.399 1.00 33.47 321 LEU A O 1
ATOM 2503 N N . SER A 1 322 ? -127.176 -6.271 224.155 1.00 34.03 322 SER A N 1
ATOM 2504 C CA . SER A 1 322 ? -127.945 -6.101 225.430 1.00 34.03 322 SER A CA 1
ATOM 2505 C C . SER A 1 322 ? -127.603 -7.052 226.616 1.00 34.03 322 SER A C 1
ATOM 2507 O O . SER A 1 322 ? -127.884 -8.246 226.561 1.00 34.03 322 SER A O 1
ATOM 2509 N N . SER A 1 323 ? -127.215 -6.474 227.774 1.00 40.00 323 SER A N 1
ATOM 2510 C CA . SER A 1 323 ? -127.270 -7.045 229.157 1.00 40.00 323 SER A CA 1
ATOM 2511 C C . SER A 1 323 ? -126.398 -8.295 229.480 1.00 40.00 323 SER A C 1
ATOM 2513 O O . SER A 1 323 ? -125.982 -9.003 228.578 1.00 40.00 323 SER A O 1
ATOM 2515 N N . LYS A 1 324 ? -126.031 -8.641 230.733 1.00 41.47 324 LYS A N 1
ATOM 2516 C CA . LYS A 1 324 ? -126.308 -8.103 232.092 1.00 41.47 324 LYS A CA 1
ATOM 2517 C C . LYS A 1 324 ? -125.091 -8.378 233.032 1.00 41.47 324 LYS A C 1
ATOM 2519 O O . LYS A 1 324 ? -124.204 -9.134 232.661 1.00 41.47 324 LYS A O 1
ATOM 2524 N N . ALA A 1 325 ? -125.042 -7.752 234.219 1.00 47.09 325 ALA A N 1
ATOM 2525 C CA . ALA A 1 325 ? -123.925 -7.751 235.204 1.00 47.09 325 ALA A CA 1
ATOM 2526 C C . ALA A 1 325 ? -123.539 -9.154 235.789 1.00 47.09 325 ALA A C 1
ATOM 2528 O O . ALA A 1 325 ? -124.288 -10.102 235.575 1.00 47.09 325 ALA A O 1
ATOM 2529 N N . VAL A 1 326 ? -122.427 -9.391 236.527 1.00 45.62 326 VAL A N 1
ATOM 2530 C CA . VAL A 1 326 ? -121.968 -8.791 237.821 1.00 45.62 326 VAL A CA 1
ATOM 2531 C C . VAL A 1 326 ? -120.481 -9.146 238.156 1.00 45.62 326 VAL A C 1
ATOM 2533 O O . VAL A 1 326 ? -120.075 -10.256 237.853 1.00 45.62 326 VAL A O 1
ATOM 2536 N N . ALA A 1 327 ? -119.744 -8.228 238.830 1.00 44.59 327 ALA A N 1
ATOM 2537 C CA . ALA A 1 327 ? -118.562 -8.353 239.751 1.00 44.59 327 ALA A CA 1
ATOM 2538 C C . ALA A 1 327 ? -117.361 -9.313 239.422 1.00 44.59 327 ALA A C 1
ATOM 2540 O O . ALA A 1 327 ? -117.557 -10.477 239.118 1.00 44.59 327 ALA A O 1
ATOM 2541 N N . MET A 1 328 ? -116.085 -8.863 239.393 1.00 50.22 328 MET A N 1
ATOM 2542 C CA . MET A 1 328 ? -115.128 -8.575 240.512 1.00 50.22 328 MET A CA 1
ATOM 2543 C C . MET A 1 328 ? -114.333 -9.828 240.990 1.00 50.22 328 MET A C 1
ATOM 2545 O O . MET A 1 328 ? -114.928 -10.881 241.152 1.00 50.22 328 MET A O 1
ATOM 2549 N N . GLY A 1 329 ? -113.014 -9.796 241.260 1.00 44.12 329 GLY A N 1
ATOM 2550 C CA . GLY A 1 329 ? -112.078 -8.658 241.286 1.00 44.12 329 GLY A CA 1
ATOM 2551 C C . GLY A 1 329 ? -110.575 -9.018 241.413 1.00 44.12 329 GLY A C 1
ATOM 2552 O O . GLY A 1 329 ? -110.102 -9.973 240.813 1.00 44.12 329 GLY A O 1
ATOM 2553 N N . LEU A 1 330 ? -109.835 -8.166 242.134 1.00 58.44 330 LEU A N 1
ATOM 2554 C CA . LEU A 1 330 ? -108.386 -7.881 242.053 1.00 58.44 330 LEU A CA 1
ATOM 2555 C C . LEU A 1 330 ? -107.370 -8.905 242.639 1.00 58.44 330 LEU A C 1
ATOM 2557 O O . LEU A 1 330 ? -107.630 -9.520 243.665 1.00 58.44 330 LEU A O 1
ATOM 2561 N N . GLN A 1 331 ? -106.141 -8.828 242.085 1.00 52.31 331 GLN A N 1
ATOM 2562 C CA . GLN A 1 331 ? -104.826 -8.594 242.751 1.00 52.31 331 GLN A CA 1
ATOM 2563 C C . GLN A 1 331 ? -103.721 -9.683 242.906 1.00 52.31 331 GLN A C 1
ATOM 2565 O O . GLN A 1 331 ? -103.873 -10.673 243.603 1.00 52.31 331 GLN A O 1
ATOM 2570 N N . LEU A 1 332 ? -102.558 -9.303 242.338 1.00 54.28 332 LEU A N 1
ATOM 2571 C CA . LEU A 1 332 ? -101.151 -9.322 242.811 1.00 54.28 332 LEU A CA 1
ATOM 2572 C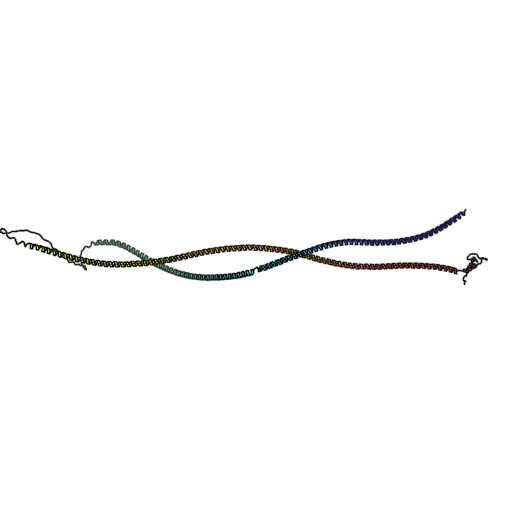 C . LEU A 1 332 ? -100.316 -10.603 243.092 1.00 54.28 332 LEU A C 1
ATOM 2574 O O . LEU A 1 332 ? -100.690 -11.491 243.841 1.00 54.28 332 LEU A O 1
ATOM 2578 N N . GLU A 1 333 ? -99.077 -10.485 242.588 1.00 50.72 333 GLU A N 1
ATOM 2579 C CA . GLU A 1 333 ? -97.760 -10.864 243.144 1.00 50.72 333 GLU A CA 1
ATOM 2580 C C . GLU A 1 333 ? -97.169 -12.295 243.073 1.00 50.72 333 GLU A C 1
ATOM 2582 O O . GLU A 1 333 ? -97.565 -13.224 243.764 1.00 50.72 333 GLU A O 1
ATOM 2587 N N . GLU A 1 334 ? -96.062 -12.336 242.313 1.00 54.72 334 GLU A N 1
ATOM 2588 C CA . GLU A 1 334 ? -94.806 -13.074 242.525 1.00 54.72 334 GLU A CA 1
ATOM 2589 C C . GLU A 1 334 ? -94.729 -14.614 242.372 1.00 54.72 334 GLU A C 1
ATOM 2591 O O . GLU A 1 334 ? -95.703 -15.351 242.281 1.00 54.72 334 GLU A O 1
ATOM 2596 N N . TYR A 1 335 ? -93.468 -15.060 242.316 1.00 40.00 335 TYR A N 1
ATOM 2597 C CA . TYR A 1 335 ? -92.916 -16.412 242.216 1.00 40.00 335 TYR A CA 1
ATOM 2598 C C . TYR A 1 335 ? -92.916 -17.154 240.858 1.00 40.00 335 TYR A C 1
ATOM 2600 O O . TYR A 1 335 ? -93.928 -17.459 240.242 1.00 40.00 335 TYR A O 1
ATOM 2608 N N . GLN A 1 336 ? -91.687 -17.569 240.503 1.00 45.50 336 GLN A N 1
ATOM 2609 C CA . GLN A 1 336 ? -91.304 -18.676 239.606 1.00 45.50 336 GLN A CA 1
ATOM 2610 C C . GLN A 1 336 ? -91.324 -18.446 238.083 1.00 45.50 336 GLN A C 1
ATOM 2612 O O . GLN A 1 336 ? -92.018 -19.109 237.313 1.00 45.50 336 GLN A O 1
ATOM 2617 N N . ALA A 1 337 ? -90.361 -17.643 237.625 1.00 56.69 337 ALA A N 1
ATOM 2618 C CA . ALA A 1 337 ? -89.715 -17.898 236.338 1.00 56.69 337 ALA A CA 1
ATOM 2619 C C . ALA A 1 337 ? -88.852 -19.180 236.403 1.00 56.69 337 ALA A C 1
ATOM 2621 O O . ALA A 1 337 ? -88.039 -19.296 237.318 1.00 56.69 337 ALA A O 1
ATOM 2622 N N . LEU A 1 338 ? -88.969 -20.080 235.408 1.00 53.84 338 LEU A N 1
ATOM 2623 C CA . LEU A 1 338 ? -87.835 -20.903 234.923 1.00 53.84 338 LEU A CA 1
ATOM 2624 C C . LEU A 1 338 ? -88.070 -21.631 233.578 1.00 53.84 338 LEU A C 1
ATOM 2626 O O . LEU A 1 338 ? -87.113 -21.841 232.840 1.00 53.84 338 LEU A O 1
ATOM 2630 N N . CYS A 1 339 ? -89.306 -22.027 233.237 1.00 45.78 339 CYS A N 1
ATOM 2631 C CA . CYS A 1 339 ? -89.528 -23.112 232.254 1.00 45.78 339 CYS A CA 1
ATOM 2632 C C . CYS A 1 339 ? -89.991 -22.729 230.829 1.00 45.78 339 CYS A C 1
ATOM 2634 O O . CYS A 1 339 ? -90.149 -23.622 230.002 1.00 45.78 339 CYS A O 1
ATOM 2636 N N . THR A 1 340 ? -90.244 -21.457 230.501 1.00 54.59 340 THR A N 1
ATOM 2637 C CA . THR A 1 340 ? -90.919 -21.086 229.230 1.00 54.59 340 THR A CA 1
ATOM 2638 C C . THR A 1 340 ? -89.998 -20.726 228.059 1.00 54.59 340 THR A C 1
ATOM 2640 O O . THR A 1 340 ? -90.476 -20.625 226.930 1.00 54.59 340 THR A O 1
ATOM 2643 N N . LYS A 1 341 ? -88.687 -20.553 228.280 1.00 55.12 341 LYS A N 1
ATOM 2644 C CA . LYS A 1 341 ? -87.768 -20.032 227.247 1.00 55.12 341 LYS A CA 1
ATOM 2645 C C . LYS A 1 341 ? -87.544 -20.991 226.064 1.00 55.12 341 LYS A C 1
ATOM 2647 O O . LYS A 1 341 ? -87.354 -20.536 224.946 1.00 55.12 341 LYS A O 1
ATOM 2652 N N . SER A 1 342 ? -87.624 -22.302 226.288 1.00 50.84 342 SER A N 1
ATOM 2653 C CA . SER A 1 342 ? -87.252 -23.349 225.320 1.00 50.84 342 SER A CA 1
ATOM 2654 C C . SER A 1 342 ? -88.317 -23.711 224.275 1.00 50.84 342 SER A C 1
ATOM 2656 O O . SER A 1 342 ? -88.099 -24.636 223.494 1.00 50.84 342 SER A O 1
ATOM 2658 N N . LYS A 1 343 ? -89.479 -23.039 224.253 1.00 52.44 343 LYS A N 1
ATOM 2659 C CA . LYS A 1 343 ? -90.552 -23.357 223.292 1.00 52.44 343 LYS A CA 1
ATOM 2660 C C . LYS A 1 343 ? -90.590 -22.429 222.074 1.00 52.44 343 LYS A C 1
ATOM 2662 O O . LYS A 1 343 ? -90.880 -22.894 220.978 1.00 52.44 343 LYS A O 1
ATOM 2667 N N . HIS A 1 344 ? -90.290 -21.141 222.246 1.00 57.94 344 HIS A N 1
ATOM 2668 C CA . HIS A 1 344 ? -90.502 -20.145 221.187 1.00 57.94 344 HIS A CA 1
ATOM 2669 C C . HIS A 1 344 ? -89.565 -20.348 219.981 1.00 57.94 344 HIS A C 1
ATOM 2671 O O . HIS A 1 344 ? -90.000 -20.220 218.839 1.00 57.94 344 HIS A O 1
ATOM 2677 N N . GLU A 1 345 ? -88.329 -20.783 220.247 1.00 56.53 345 GLU A N 1
ATOM 2678 C CA . GLU A 1 345 ? -87.264 -21.073 219.268 1.00 56.53 345 GLU A CA 1
ATOM 2679 C C . GLU A 1 345 ? -87.612 -22.229 218.291 1.00 56.53 345 GLU A C 1
ATOM 2681 O O . GLU A 1 345 ? -86.900 -22.451 217.315 1.00 56.53 345 GLU A O 1
ATOM 2686 N N . LEU A 1 346 ? -88.709 -22.970 218.522 1.00 56.94 346 LEU A N 1
ATOM 2687 C CA . LEU A 1 346 ? -89.121 -24.154 217.743 1.00 56.94 346 LEU A CA 1
ATOM 2688 C C . LEU A 1 346 ? -90.324 -23.905 216.803 1.00 56.94 346 LEU A C 1
ATOM 2690 O O . LEU A 1 346 ? -90.659 -24.755 215.970 1.00 56.94 346 LEU A O 1
ATOM 2694 N N . GLU A 1 347 ? -90.985 -22.753 216.928 1.00 60.09 347 GLU A N 1
ATOM 2695 C CA . GLU A 1 347 ? -92.052 -22.329 216.011 1.00 60.09 347 GLU A CA 1
ATOM 2696 C C . GLU A 1 347 ? -91.494 -21.508 214.828 1.00 60.09 347 GLU A C 1
ATOM 2698 O O . GLU A 1 347 ? -91.972 -21.662 213.706 1.00 60.09 347 GLU A O 1
ATOM 2703 N N . GLU A 1 348 ? -90.452 -20.696 215.046 1.00 59.16 348 GLU A N 1
ATOM 2704 C CA . GLU A 1 348 ? -89.901 -19.759 214.048 1.00 59.16 348 GLU A CA 1
ATOM 2705 C C . GLU A 1 348 ? -89.167 -20.473 212.894 1.00 59.16 348 GLU A C 1
ATOM 2707 O O . GLU A 1 348 ? -89.486 -20.254 211.724 1.00 59.16 348 GLU A O 1
ATOM 2712 N N . LEU A 1 349 ? -88.301 -21.448 213.205 1.00 59.41 349 LEU A N 1
ATOM 2713 C CA . LEU A 1 349 ? -87.561 -22.263 212.220 1.00 59.41 349 LEU A CA 1
ATOM 2714 C C . LEU A 1 349 ? -88.450 -23.062 211.242 1.00 59.41 349 LEU A C 1
ATOM 2716 O O . LEU A 1 349 ? -87.968 -23.536 210.213 1.00 59.41 349 LEU A O 1
ATOM 2720 N N . LYS A 1 350 ? -89.748 -23.231 211.530 1.00 61.72 350 LYS A N 1
ATOM 2721 C CA . LYS A 1 350 ? -90.690 -23.896 210.610 1.00 61.72 350 LYS A CA 1
ATOM 2722 C C . LYS A 1 350 ? -91.186 -22.973 209.495 1.00 61.72 350 LYS A C 1
ATOM 2724 O O . LYS A 1 350 ? -91.583 -23.477 208.448 1.00 61.72 350 LYS A O 1
ATOM 2729 N N . ALA A 1 351 ? -91.161 -21.653 209.693 1.00 63.53 351 ALA A N 1
ATOM 2730 C CA . ALA A 1 351 ? -91.611 -20.692 208.686 1.00 63.53 351 ALA A CA 1
ATOM 2731 C C . ALA A 1 351 ? -90.603 -20.555 207.528 1.00 63.53 351 ALA A C 1
ATOM 2733 O O . ALA A 1 351 ? -90.994 -20.486 206.362 1.00 63.53 351 ALA A O 1
ATOM 2734 N N . GLU A 1 352 ? -89.302 -20.580 207.830 1.00 61.91 352 GLU A N 1
ATOM 2735 C CA . GLU A 1 352 ? -88.233 -20.434 206.829 1.00 61.91 352 GLU A CA 1
ATOM 2736 C C . GLU A 1 352 ? -88.118 -21.649 205.885 1.00 61.91 352 GLU A C 1
ATOM 2738 O O . GLU A 1 352 ? -87.798 -21.508 204.698 1.00 61.91 352 GLU A O 1
ATOM 2743 N N . LEU A 1 353 ? -88.435 -22.849 206.388 1.00 63.84 353 LEU A N 1
ATOM 2744 C CA . LEU A 1 353 ? -88.343 -24.101 205.631 1.00 63.84 353 LEU A CA 1
ATOM 2745 C C . LEU A 1 353 ? -89.356 -24.179 204.473 1.00 63.84 353 LEU A C 1
ATOM 2747 O O . LEU A 1 353 ? -89.033 -24.671 203.394 1.00 63.84 353 LEU A O 1
ATOM 2751 N N . GLU A 1 354 ? -90.577 -23.674 204.665 1.00 63.12 354 GLU A N 1
ATOM 2752 C CA . GLU A 1 354 ? -91.610 -23.731 203.620 1.00 63.12 354 GLU A CA 1
ATOM 2753 C C . GLU A 1 354 ? -91.416 -22.635 202.554 1.00 63.12 354 GLU A C 1
ATOM 2755 O O . GLU A 1 354 ? -91.686 -22.856 201.373 1.00 63.12 354 GLU A O 1
ATOM 2760 N N . SER A 1 355 ? -90.846 -21.487 202.942 1.00 66.94 355 SER A N 1
ATOM 2761 C CA . SER A 1 355 ? -90.434 -20.424 202.013 1.00 66.94 355 SER A CA 1
ATOM 2762 C C . SER A 1 355 ? -89.371 -20.915 201.018 1.00 66.94 355 SER A C 1
ATOM 2764 O O . SER A 1 355 ? -89.508 -20.753 199.802 1.00 66.94 355 SER A O 1
ATOM 2766 N N . THR A 1 356 ? -88.340 -21.607 201.515 1.00 62.38 356 THR A N 1
ATOM 2767 C CA . THR A 1 356 ? -87.285 -22.182 200.663 1.00 62.38 356 THR A CA 1
ATOM 2768 C C . THR A 1 356 ? -87.801 -23.305 199.756 1.00 62.38 356 THR A C 1
ATOM 2770 O O . THR A 1 356 ? -87.349 -23.412 198.614 1.00 62.38 356 THR A O 1
ATOM 2773 N N . ARG A 1 357 ? -88.803 -24.085 200.194 1.00 70.31 357 ARG A N 1
ATOM 2774 C CA . ARG A 1 357 ? -89.433 -25.140 199.378 1.00 70.31 357 ARG A CA 1
ATOM 2775 C C . ARG A 1 357 ? -90.115 -24.597 198.115 1.00 70.31 357 ARG A C 1
ATOM 2777 O O . ARG A 1 357 ? -89.990 -25.207 197.054 1.00 70.31 357 ARG A O 1
ATOM 2784 N N . LEU A 1 358 ? -90.784 -23.445 198.206 1.00 64.50 358 LEU A N 1
ATOM 2785 C CA . LEU A 1 358 ? -91.442 -22.800 197.059 1.00 64.50 358 LEU A CA 1
ATOM 2786 C C . LEU A 1 358 ? -90.439 -22.253 196.030 1.00 64.50 358 LEU A C 1
ATOM 2788 O O . LEU A 1 358 ? -90.689 -22.339 194.828 1.00 64.50 358 LEU A O 1
ATOM 2792 N N . HIS A 1 359 ? -89.282 -21.747 196.467 1.00 68.50 359 HIS A N 1
ATOM 2793 C CA . HIS A 1 359 ? -88.276 -21.198 195.549 1.00 68.50 359 HIS A CA 1
ATOM 2794 C C . HIS A 1 359 ? -87.672 -22.267 194.614 1.00 68.50 359 HIS A C 1
ATOM 2796 O O . HIS A 1 359 ? -87.421 -21.998 193.439 1.00 68.50 359 HIS A O 1
ATOM 2802 N N . VAL A 1 360 ? -87.520 -23.508 195.094 1.00 68.25 360 VAL A N 1
ATOM 2803 C CA . VAL A 1 360 ? -87.022 -24.643 194.291 1.00 68.25 360 VAL A CA 1
ATOM 2804 C C . VAL A 1 360 ? -87.993 -25.037 193.161 1.00 68.25 360 VAL A C 1
ATOM 2806 O O . VAL A 1 360 ? -87.550 -25.487 192.099 1.00 68.25 360 VAL A O 1
ATOM 2809 N N . GLN A 1 361 ? -89.307 -24.835 193.333 1.00 64.94 361 GLN A N 1
ATOM 2810 C CA . GLN A 1 361 ? -90.290 -25.096 192.270 1.00 64.94 361 GLN A CA 1
ATOM 2811 C C . GLN A 1 361 ? -90.223 -24.073 191.126 1.00 64.94 361 GLN A C 1
ATOM 2813 O O . GLN A 1 361 ? -90.371 -24.453 189.968 1.00 64.94 361 GLN A O 1
ATOM 2818 N N . ASP A 1 362 ? -89.953 -22.797 191.414 1.00 71.44 362 ASP A N 1
ATOM 2819 C CA . ASP A 1 362 ? -89.827 -21.777 190.362 1.00 71.44 362 ASP A CA 1
ATOM 2820 C C . ASP A 1 362 ? -88.567 -21.994 189.501 1.00 71.44 362 ASP A C 1
ATOM 2822 O O . ASP A 1 362 ? -88.606 -21.877 188.274 1.00 71.44 362 ASP A O 1
ATOM 2826 N N . LEU A 1 363 ? -87.453 -22.387 190.131 1.00 68.12 363 LEU A N 1
ATOM 2827 C CA . LEU A 1 363 ? -86.202 -22.688 189.428 1.00 68.12 363 LEU A CA 1
ATOM 2828 C C . LEU A 1 363 ? -86.320 -23.918 188.509 1.00 68.12 363 LEU A C 1
ATOM 2830 O O . LEU A 1 363 ? -85.862 -23.866 187.367 1.00 68.12 363 LEU A O 1
ATOM 2834 N N . THR A 1 364 ? -86.986 -24.989 188.958 1.00 66.31 364 THR A N 1
ATOM 2835 C CA . THR A 1 364 ? -87.200 -26.192 188.126 1.00 66.31 364 THR A CA 1
ATOM 2836 C C . THR A 1 364 ? -88.153 -25.942 186.949 1.00 66.31 364 THR A C 1
ATOM 2838 O O . THR A 1 364 ? -88.005 -26.577 185.906 1.00 66.31 364 THR A O 1
ATOM 2841 N N . GLN A 1 365 ? -89.062 -24.959 187.034 1.00 68.38 365 GLN A N 1
ATOM 2842 C CA . GLN A 1 365 ? -89.837 -24.516 185.867 1.00 68.38 365 GLN A CA 1
ATOM 2843 C C . GLN A 1 365 ? -88.963 -23.771 184.836 1.00 68.38 365 GLN A C 1
ATOM 2845 O O . GLN A 1 365 ? -89.055 -24.059 183.639 1.00 68.38 365 GLN A O 1
ATOM 2850 N N . LYS A 1 366 ? -88.077 -22.858 185.272 1.00 70.44 366 LYS A N 1
ATOM 2851 C CA . LYS A 1 366 ? -87.149 -22.144 184.365 1.00 70.44 366 LYS A CA 1
ATOM 2852 C C . LYS A 1 366 ? -86.237 -23.097 183.584 1.00 70.44 366 LYS A C 1
ATOM 2854 O O . LYS A 1 366 ? -85.950 -22.843 182.415 1.00 70.44 366 LYS A O 1
ATOM 2859 N N . GLU A 1 367 ? -85.793 -24.186 184.208 1.00 70.75 367 GLU A N 1
ATOM 2860 C CA . GLU A 1 367 ? -84.915 -25.179 183.578 1.00 70.75 367 GLU A CA 1
ATOM 2861 C C . GLU A 1 367 ? -85.568 -25.833 182.342 1.00 70.75 367 GLU A C 1
ATOM 2863 O O . GLU A 1 367 ? -84.955 -25.897 181.273 1.00 70.75 367 GLU A O 1
ATOM 2868 N N . GLY A 1 368 ? -86.852 -26.207 182.428 1.00 69.44 368 GLY A N 1
ATOM 2869 C CA . GLY A 1 368 ? -87.607 -26.760 181.294 1.00 69.44 368 GLY A CA 1
ATOM 2870 C C . GLY A 1 368 ? -87.840 -25.763 180.146 1.00 69.44 368 GLY A C 1
ATOM 2871 O O . GLY A 1 368 ? -87.772 -26.128 178.966 1.00 69.44 368 GLY A O 1
ATOM 2872 N N . GLU A 1 369 ? -88.056 -24.482 180.464 1.00 70.25 369 GLU A N 1
ATOM 2873 C CA . GLU A 1 369 ? -88.192 -23.412 179.460 1.00 70.25 369 GLU A CA 1
ATOM 2874 C C . GLU A 1 369 ? -86.878 -23.102 178.720 1.00 70.25 369 GLU A C 1
ATOM 2876 O O . GLU A 1 369 ? -86.903 -22.610 177.588 1.00 70.25 369 GLU A O 1
ATOM 2881 N N . LEU A 1 370 ? -85.725 -23.377 179.336 1.00 72.94 370 LEU A N 1
ATOM 2882 C CA . LEU A 1 370 ? -84.418 -23.249 178.689 1.00 72.94 370 LEU A CA 1
ATOM 2883 C C . LEU A 1 370 ? -84.095 -24.474 177.827 1.00 72.94 370 LEU A C 1
ATOM 2885 O O . LEU A 1 370 ? -83.671 -24.309 176.682 1.00 72.94 370 LEU A O 1
ATOM 2889 N N . LEU A 1 371 ? -84.367 -25.687 178.318 1.00 72.56 371 LEU A N 1
ATOM 2890 C CA . LEU A 1 371 ? -84.101 -26.929 177.583 1.00 72.56 371 LEU A CA 1
ATOM 2891 C C . LEU A 1 371 ? -84.864 -26.992 176.245 1.00 72.56 371 LEU A C 1
ATOM 2893 O O . LEU A 1 371 ? -84.304 -27.358 175.213 1.00 72.56 371 LEU A O 1
ATOM 2897 N N . THR A 1 372 ? -86.123 -26.545 176.225 1.00 71.19 372 THR A N 1
ATOM 2898 C CA . THR A 1 372 ? -86.924 -26.467 174.986 1.00 71.19 372 THR A CA 1
ATOM 2899 C C . THR A 1 372 ? -86.382 -25.453 173.969 1.00 71.19 372 THR A C 1
ATOM 2901 O O . THR A 1 372 ? -86.510 -25.672 172.762 1.00 71.19 372 THR A O 1
ATOM 2904 N N . LYS A 1 373 ? -85.721 -24.374 174.418 1.00 76.44 373 LYS A N 1
ATOM 2905 C CA . LYS A 1 373 ? -85.051 -23.405 173.532 1.00 76.44 373 LYS A CA 1
ATOM 2906 C C . LYS A 1 373 ? -83.763 -23.965 172.931 1.00 76.44 373 LYS A C 1
ATOM 2908 O O . LYS A 1 373 ? -83.528 -23.737 171.747 1.00 76.44 373 LYS A O 1
ATOM 2913 N N . VAL A 1 374 ? -82.971 -24.724 173.694 1.00 75.56 374 VAL A N 1
ATOM 2914 C CA . VAL A 1 374 ? -81.752 -25.386 173.182 1.00 75.56 374 VAL A CA 1
ATOM 2915 C C . VAL A 1 374 ? -82.100 -26.309 172.012 1.00 75.56 374 VAL A C 1
ATOM 2917 O O . VAL A 1 374 ? -81.597 -26.099 170.910 1.00 75.56 374 VAL A O 1
ATOM 2920 N N . ASN A 1 375 ? -83.062 -27.218 172.201 1.00 73.00 375 ASN A N 1
ATOM 2921 C CA . ASN A 1 375 ? -83.508 -28.153 171.159 1.00 73.00 375 ASN A CA 1
ATOM 2922 C C . ASN A 1 375 ? -84.002 -27.432 169.881 1.00 73.00 375 ASN A C 1
ATOM 2924 O O . ASN A 1 375 ? -83.804 -27.913 168.764 1.00 73.00 375 ASN A O 1
ATOM 2928 N N . SER A 1 376 ? -84.632 -26.257 170.027 1.00 75.50 376 SER A N 1
ATOM 2929 C CA . SER A 1 376 ? -85.075 -25.423 168.898 1.00 75.50 376 SER A CA 1
ATOM 2930 C C . SER A 1 376 ? -83.901 -24.837 168.102 1.00 75.50 376 SER A C 1
ATOM 2932 O O . SER A 1 376 ? -83.932 -24.827 166.869 1.00 75.50 376 SER A O 1
ATOM 2934 N N . TYR A 1 377 ? -82.846 -24.377 168.781 1.00 76.94 377 TYR A N 1
ATOM 2935 C CA . TYR A 1 377 ? -81.650 -23.856 168.115 1.00 76.94 377 TYR A CA 1
ATOM 2936 C C . TYR A 1 377 ? -80.809 -24.964 167.467 1.00 76.94 377 TYR A C 1
ATOM 2938 O O . TYR A 1 377 ? -80.319 -24.766 166.357 1.00 76.94 377 TYR A O 1
ATOM 2946 N N . GLU A 1 378 ? -80.703 -26.145 168.081 1.00 71.88 378 GLU A N 1
ATOM 2947 C CA . GLU A 1 378 ? -80.032 -27.306 167.474 1.00 71.88 378 GLU A CA 1
ATOM 2948 C C . GLU A 1 378 ? -80.695 -27.718 166.147 1.00 71.88 378 GLU A C 1
ATOM 2950 O O . GLU A 1 378 ? -80.009 -27.901 165.136 1.00 71.88 378 GLU A O 1
ATOM 2955 N N . GLY A 1 379 ? -82.034 -27.751 166.101 1.00 73.94 379 GLY A N 1
ATOM 2956 C CA . GLY A 1 379 ? -82.784 -27.996 164.864 1.00 73.94 379 GLY A CA 1
ATOM 2957 C C . GLY A 1 379 ? -82.543 -26.940 163.774 1.00 73.94 379 GLY A C 1
ATOM 2958 O O . GLY A 1 379 ? -82.434 -27.277 162.592 1.00 73.94 379 GLY A O 1
ATOM 2959 N N . GLN A 1 380 ? -82.396 -25.665 164.152 1.00 76.75 380 GLN A N 1
ATOM 2960 C CA . GLN A 1 380 ? -82.071 -24.582 163.212 1.00 76.75 380 GLN A CA 1
ATOM 2961 C C . GLN A 1 380 ? -80.640 -24.698 162.664 1.00 76.75 380 GLN A C 1
ATOM 2963 O O . GLN A 1 380 ? -80.425 -24.486 161.468 1.00 76.75 380 GLN A O 1
ATOM 2968 N N . VAL A 1 381 ? -79.667 -25.084 163.497 1.00 78.06 381 VAL A N 1
ATOM 2969 C CA . VAL A 1 381 ? -78.274 -25.307 163.070 1.00 78.06 381 VAL A CA 1
ATOM 2970 C C . VAL A 1 381 ? -78.185 -26.452 162.057 1.00 78.06 381 VAL A C 1
ATOM 2972 O O . VAL A 1 381 ? -77.557 -26.279 161.011 1.00 78.06 381 VAL A O 1
ATOM 2975 N N . ALA A 1 382 ? -78.868 -27.575 162.299 1.00 75.19 382 ALA A N 1
ATOM 2976 C CA . ALA A 1 382 ? -78.900 -28.703 161.364 1.00 75.19 382 ALA A CA 1
ATOM 2977 C C . ALA A 1 382 ? -79.494 -28.316 159.990 1.00 75.19 382 ALA A C 1
ATOM 2979 O O . ALA A 1 382 ? -78.944 -28.665 158.942 1.00 75.19 382 ALA A O 1
ATOM 2980 N N . ALA A 1 383 ? -80.576 -27.528 159.977 1.00 75.12 383 ALA A N 1
ATOM 2981 C CA . ALA A 1 383 ? -81.187 -27.032 158.741 1.00 75.12 383 ALA A CA 1
ATOM 2982 C C . ALA A 1 383 ? -80.259 -26.084 157.951 1.00 75.12 383 ALA A C 1
ATOM 2984 O O . ALA A 1 383 ? -80.212 -26.136 156.718 1.00 75.12 383 ALA A O 1
ATOM 2985 N N . LE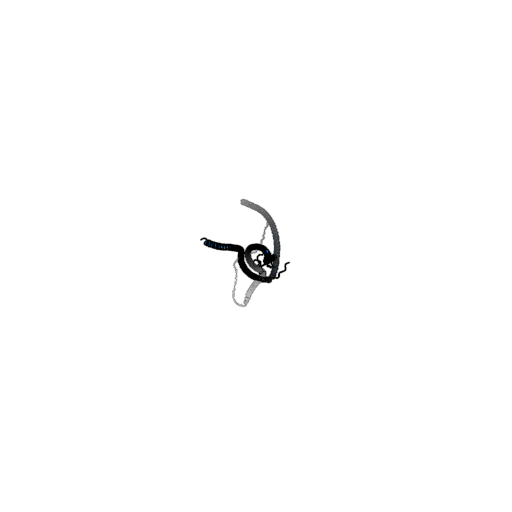U A 1 384 ? -79.486 -25.238 158.643 1.00 77.81 384 LEU A N 1
ATOM 2986 C CA . LEU A 1 384 ? -78.497 -24.356 158.012 1.00 77.81 384 LEU A CA 1
ATOM 2987 C C . LEU A 1 384 ? -77.296 -25.133 157.452 1.00 77.81 384 LEU A C 1
ATOM 2989 O O . LEU A 1 384 ? -76.846 -24.826 156.349 1.00 77.81 384 LEU A O 1
ATOM 2993 N N . GLN A 1 385 ? -76.816 -26.164 158.154 1.00 77.56 385 GLN A N 1
ATOM 2994 C CA . GLN A 1 385 ? -75.740 -27.037 157.665 1.00 77.56 385 GLN A CA 1
ATOM 2995 C C . GLN A 1 385 ? -76.131 -27.743 156.358 1.00 77.56 385 GLN A C 1
ATOM 2997 O O . GLN A 1 385 ? -75.368 -27.704 155.392 1.00 77.56 385 GLN A O 1
ATOM 3002 N N . SER A 1 386 ? -77.349 -28.293 156.284 1.00 76.31 386 SER A N 1
ATOM 3003 C CA . SER A 1 386 ? -77.882 -28.890 155.051 1.00 76.31 386 SER A CA 1
ATOM 3004 C C . SER A 1 386 ? -77.921 -27.885 153.889 1.00 76.31 386 SER A C 1
ATOM 3006 O O . SER A 1 386 ? -77.437 -28.195 152.801 1.00 76.31 386 SER A O 1
ATOM 3008 N N . ARG A 1 387 ? -78.402 -26.653 154.127 1.00 81.88 387 ARG A N 1
ATOM 3009 C CA . ARG A 1 387 ? -78.437 -25.585 153.108 1.00 81.88 387 ARG A CA 1
ATOM 3010 C C . ARG A 1 387 ? -77.044 -25.259 152.554 1.00 81.88 387 ARG A C 1
ATOM 3012 O O . ARG A 1 387 ? -76.897 -25.087 151.346 1.00 81.88 387 ARG A O 1
ATOM 3019 N N . VAL A 1 388 ? -76.035 -25.154 153.423 1.00 80.62 388 VAL A N 1
ATOM 3020 C CA . VAL A 1 388 ? -74.651 -24.841 153.021 1.00 80.62 388 VAL A CA 1
ATOM 3021 C C . VAL A 1 388 ? -74.064 -25.947 152.142 1.00 80.62 388 VAL A C 1
ATOM 3023 O O . VAL A 1 388 ? -73.372 -25.639 151.171 1.00 80.62 388 VAL A O 1
ATOM 3026 N N . GLN A 1 389 ? -74.371 -27.216 152.427 1.00 79.38 389 GLN A N 1
ATOM 3027 C CA . GLN A 1 389 ? -73.897 -28.324 151.601 1.00 79.38 389 GLN A CA 1
ATOM 3028 C C . GLN A 1 389 ? -74.497 -28.286 150.184 1.00 79.38 389 GLN A C 1
ATOM 3030 O O . GLN A 1 389 ? -73.738 -28.338 149.217 1.00 79.38 389 GLN A O 1
ATOM 3035 N N . THR A 1 390 ? -75.814 -28.096 150.037 1.00 79.94 390 THR A N 1
ATOM 3036 C CA . THR A 1 390 ? -76.456 -28.006 148.709 1.00 79.94 390 THR A CA 1
ATOM 3037 C C . THR A 1 390 ? -75.884 -26.860 147.867 1.00 79.94 390 THR A C 1
ATOM 3039 O O . THR A 1 390 ? -75.566 -27.053 146.697 1.00 79.94 390 THR A O 1
ATOM 3042 N N . LEU A 1 391 ? -75.662 -25.684 148.467 1.00 80.06 391 LEU A N 1
ATOM 3043 C CA . LEU A 1 391 ? -75.061 -24.534 147.772 1.00 80.06 391 LEU A CA 1
ATOM 3044 C C . LEU A 1 391 ? -73.604 -24.790 147.333 1.00 80.06 391 LEU A C 1
ATOM 3046 O O . LEU A 1 391 ? -73.158 -24.252 146.320 1.00 80.06 391 LEU A O 1
ATOM 3050 N N . SER A 1 392 ? -72.860 -25.623 148.069 1.00 77.31 392 SER A N 1
ATOM 3051 C CA . SER A 1 392 ? -71.511 -26.062 147.685 1.00 77.31 392 SER A CA 1
ATOM 3052 C C . SER A 1 392 ? -71.547 -26.984 146.459 1.00 77.31 392 SER A C 1
ATOM 3054 O O . SER A 1 392 ? -70.768 -26.820 145.519 1.00 77.31 392 SER A O 1
ATOM 3056 N N . GLU A 1 393 ? -72.497 -27.920 146.426 1.00 80.62 393 GLU A N 1
ATOM 3057 C CA . GLU A 1 393 ? -72.706 -28.850 145.310 1.00 80.62 393 GLU A CA 1
ATOM 3058 C C . GLU A 1 393 ? -73.165 -28.110 144.033 1.00 80.62 393 GLU A C 1
ATOM 3060 O O . GLU A 1 393 ? -72.615 -28.343 142.952 1.00 80.62 393 GLU A O 1
ATOM 3065 N N . GLU A 1 394 ? -74.077 -27.137 144.159 1.00 80.44 394 GLU A N 1
ATOM 3066 C CA . GLU A 1 394 ? -74.485 -26.240 143.065 1.00 80.44 394 GLU A CA 1
ATOM 3067 C C . GLU A 1 394 ? -73.312 -25.406 142.522 1.00 80.44 394 GLU A C 1
ATOM 3069 O O . GLU A 1 394 ? -73.114 -25.343 141.303 1.00 80.44 394 GLU A O 1
ATOM 3074 N N . LYS A 1 395 ? -72.491 -24.811 143.403 1.00 84.56 395 LYS A N 1
ATOM 3075 C CA . LYS A 1 395 ? -71.293 -24.048 143.011 1.00 84.56 395 LYS A CA 1
ATOM 3076 C C . LYS A 1 395 ? -70.339 -24.897 142.168 1.00 84.56 395 LYS A C 1
ATOM 3078 O O . LYS A 1 395 ? -69.937 -24.470 141.086 1.00 84.56 395 LYS A O 1
ATOM 3083 N N . ASN A 1 396 ? -70.003 -26.096 142.643 1.00 80.88 396 ASN A N 1
ATOM 3084 C CA . ASN A 1 396 ? -69.054 -26.982 141.968 1.00 80.88 396 ASN A CA 1
ATOM 3085 C C . ASN A 1 396 ? -69.570 -27.419 140.580 1.00 80.88 396 ASN A C 1
ATOM 3087 O O . ASN A 1 396 ? -68.794 -27.517 139.629 1.00 80.88 396 ASN A O 1
ATOM 3091 N N . SER A 1 397 ? -70.887 -27.617 140.438 1.00 80.19 397 SER A N 1
ATOM 3092 C CA . SER A 1 397 ? -71.540 -27.902 139.152 1.00 80.19 397 SER A CA 1
ATOM 3093 C C . SER A 1 397 ? -71.416 -26.736 138.156 1.00 80.19 397 SER A C 1
ATOM 3095 O O . SER A 1 397 ? -71.111 -26.942 136.978 1.00 80.19 397 SER A O 1
ATOM 3097 N N . LEU A 1 398 ? -71.588 -25.493 138.623 1.00 81.06 398 LEU A N 1
ATOM 3098 C CA . LEU A 1 398 ? -71.436 -24.293 137.793 1.00 81.06 398 LEU A CA 1
ATOM 3099 C C . LEU A 1 398 ? -69.978 -24.041 137.377 1.00 81.06 398 LEU A C 1
ATOM 3101 O O . LEU A 1 398 ? -69.730 -23.746 136.207 1.00 81.06 398 LEU A O 1
ATOM 3105 N N . GLU A 1 399 ? -69.013 -24.216 138.285 1.00 79.19 399 GLU A N 1
ATOM 3106 C CA . GLU A 1 399 ? -67.580 -24.107 137.964 1.00 79.19 399 GLU A CA 1
ATOM 3107 C C . GLU A 1 399 ? -67.148 -25.168 136.936 1.00 79.19 399 GLU A C 1
ATOM 3109 O O . GLU A 1 399 ? -66.444 -24.846 135.976 1.00 79.19 399 GLU A O 1
ATOM 3114 N N . GLY A 1 400 ? -67.643 -26.406 137.061 1.00 79.38 400 GLY A N 1
ATOM 3115 C CA . GLY A 1 400 ? -67.414 -27.465 136.074 1.00 79.38 400 GLY A CA 1
ATOM 3116 C C . GLY A 1 400 ? -67.963 -27.128 134.681 1.00 79.38 400 GLY A C 1
ATOM 3117 O O . GLY A 1 400 ? -67.269 -27.317 133.681 1.00 79.38 400 GLY A O 1
ATOM 3118 N N . ARG A 1 401 ? -69.180 -26.569 134.599 1.00 82.00 401 ARG A N 1
ATOM 3119 C CA . ARG A 1 401 ? -69.777 -26.123 133.326 1.00 82.00 401 ARG A CA 1
ATOM 3120 C C . ARG A 1 401 ? -68.978 -24.996 132.670 1.00 82.00 401 ARG A C 1
ATOM 3122 O O . ARG A 1 401 ? -68.705 -25.075 131.474 1.00 82.00 401 ARG A O 1
ATOM 3129 N N . LEU A 1 402 ? -68.577 -23.988 133.446 1.00 82.94 402 LEU A N 1
ATOM 3130 C CA . LEU A 1 402 ? -67.793 -22.852 132.953 1.00 82.94 402 LEU A CA 1
ATOM 3131 C C . LEU A 1 402 ? -66.438 -23.301 132.381 1.00 82.94 402 LEU A C 1
ATOM 3133 O O . LEU A 1 402 ? -66.005 -22.793 131.349 1.00 82.94 402 LEU A O 1
ATOM 3137 N N . GLN A 1 403 ? -65.789 -24.283 133.013 1.00 81.19 403 GLN A N 1
ATOM 3138 C CA . GLN A 1 403 ? -64.512 -24.818 132.540 1.00 81.19 403 GLN A CA 1
ATOM 3139 C C . GLN A 1 403 ? -64.643 -25.584 131.210 1.00 81.19 403 GLN A C 1
ATOM 3141 O O . GLN A 1 403 ? -63.754 -25.471 130.369 1.00 81.19 403 GLN A O 1
ATOM 3146 N N . VAL A 1 404 ? -65.742 -26.318 130.985 1.00 83.94 404 VAL A N 1
ATOM 3147 C CA . VAL A 1 404 ? -66.019 -26.979 129.690 1.00 83.94 404 VAL A CA 1
ATOM 3148 C C . VAL A 1 404 ? -66.287 -25.953 128.586 1.00 83.94 404 VAL A C 1
ATOM 3150 O O . VAL A 1 404 ? -65.772 -26.080 127.476 1.00 83.94 404 VAL A O 1
ATOM 3153 N N . GLU A 1 405 ? -67.069 -24.913 128.878 1.00 81.75 405 GLU A N 1
ATOM 3154 C CA . GLU A 1 405 ? -67.350 -23.854 127.905 1.00 81.75 405 GLU A CA 1
ATOM 3155 C C . GLU A 1 405 ? -66.076 -23.077 127.539 1.00 81.75 405 GLU A C 1
ATOM 3157 O O . GLU A 1 405 ? -65.811 -22.839 126.359 1.00 81.75 405 GLU A O 1
ATOM 3162 N N . LYS A 1 406 ? -65.226 -22.777 128.528 1.00 84.50 406 LYS A N 1
ATOM 3163 C CA . LYS A 1 406 ? -63.916 -22.156 128.316 1.00 84.50 406 LYS A CA 1
ATOM 3164 C C . LYS A 1 406 ? -63.025 -22.975 127.371 1.00 84.50 406 LYS A C 1
ATOM 3166 O O . LYS A 1 406 ? -62.532 -22.417 126.392 1.00 84.50 406 LYS A O 1
ATOM 3171 N N . THR A 1 407 ? -62.839 -24.276 127.616 1.00 82.38 407 THR A N 1
ATOM 3172 C CA . THR A 1 407 ? -61.959 -25.105 126.767 1.00 82.38 407 THR A CA 1
ATOM 3173 C C . THR A 1 407 ? -62.507 -25.287 125.349 1.00 82.38 407 THR A C 1
ATOM 3175 O O . THR A 1 407 ? -61.727 -25.392 124.400 1.00 82.38 407 THR A O 1
ATOM 3178 N N . SER A 1 408 ? -63.833 -25.248 125.169 1.00 83.75 408 SER A N 1
ATOM 3179 C CA . SER A 1 408 ? -64.473 -25.195 123.847 1.00 83.75 408 SER A CA 1
ATOM 3180 C C . SER A 1 408 ? -64.082 -23.928 123.069 1.00 83.75 408 SER A C 1
ATOM 3182 O O . SER A 1 408 ? -63.656 -24.012 121.913 1.00 83.75 408 SER A O 1
ATOM 3184 N N . TRP A 1 409 ? -64.134 -22.755 123.712 1.00 83.69 409 TRP A N 1
ATOM 3185 C CA . TRP A 1 409 ? -63.719 -21.490 123.092 1.00 83.69 409 TRP A CA 1
ATOM 3186 C C . TRP A 1 409 ? -62.213 -21.430 122.809 1.00 83.69 409 TRP A C 1
ATOM 3188 O O . TRP A 1 409 ? -61.827 -21.035 121.710 1.00 83.69 409 TRP A O 1
ATOM 3198 N N . GLU A 1 410 ? -61.367 -21.884 123.739 1.00 85.56 410 GLU A N 1
ATOM 3199 C CA . GLU A 1 410 ? -59.909 -21.980 123.539 1.00 85.56 410 GLU A CA 1
ATOM 3200 C C . GLU A 1 410 ? -59.566 -22.873 122.331 1.00 85.56 410 GLU A C 1
ATOM 3202 O O . GLU A 1 410 ? -58.755 -22.494 121.482 1.00 85.56 410 GLU A O 1
ATOM 3207 N N . THR A 1 411 ? -60.259 -24.009 122.182 1.00 84.06 411 THR A N 1
ATOM 3208 C CA . THR A 1 411 ? -60.121 -24.896 121.013 1.00 84.06 411 THR A CA 1
ATOM 3209 C C . THR A 1 411 ? -60.541 -24.199 119.716 1.00 84.06 411 THR A C 1
ATOM 3211 O O . THR A 1 411 ? -59.882 -24.355 118.686 1.00 84.06 411 THR A O 1
ATOM 3214 N N . LYS A 1 412 ? -61.622 -23.404 119.739 1.00 85.44 412 LYS A N 1
ATOM 3215 C CA . LYS A 1 412 ? -62.122 -22.741 118.528 1.00 85.44 412 LYS A CA 1
ATOM 3216 C C . LYS A 1 412 ? -61.250 -21.563 118.077 1.00 85.44 412 LYS A C 1
ATOM 3218 O O . LYS A 1 412 ? -61.125 -21.355 116.872 1.00 85.44 412 LYS A O 1
ATOM 3223 N N . VAL A 1 413 ? -60.609 -20.849 119.005 1.00 86.44 413 VAL A N 1
ATOM 3224 C CA . VAL A 1 413 ? -59.591 -19.830 118.683 1.00 86.44 413 VAL A CA 1
ATOM 3225 C C . VAL A 1 413 ? -58.385 -20.482 118.004 1.00 86.44 413 VAL A C 1
ATOM 3227 O O . VAL A 1 413 ? -58.033 -20.086 116.896 1.00 86.44 413 VAL A O 1
ATOM 3230 N N . ALA A 1 414 ? -57.836 -21.555 118.586 1.00 82.94 414 ALA A N 1
ATOM 3231 C CA . ALA A 1 414 ? -56.690 -22.267 118.012 1.00 82.94 414 ALA A CA 1
ATOM 3232 C C . ALA A 1 414 ? -56.960 -22.816 116.593 1.00 82.94 414 ALA A C 1
ATOM 3234 O O . ALA A 1 414 ? -56.066 -22.813 115.746 1.00 82.94 414 ALA A O 1
ATOM 3235 N N . GLN A 1 415 ? -58.198 -23.243 116.303 1.00 85.00 415 GLN A N 1
ATOM 3236 C CA . GLN A 1 415 ? -58.592 -23.625 114.944 1.00 85.00 415 GLN A CA 1
ATOM 3237 C C . GLN A 1 415 ? -58.534 -22.430 113.973 1.00 85.00 415 GLN A C 1
ATOM 3239 O O . GLN A 1 415 ? -57.989 -22.562 112.879 1.00 85.00 415 GLN A O 1
ATOM 3244 N N . LEU A 1 416 ? -59.075 -21.270 114.361 1.00 85.75 416 LEU A N 1
ATOM 3245 C CA . LEU A 1 416 ? -59.113 -20.079 113.506 1.00 85.75 416 LEU A CA 1
ATOM 3246 C C . LEU A 1 416 ? -57.713 -19.503 113.242 1.00 85.75 416 LEU A C 1
ATOM 3248 O O . LEU A 1 416 ? -57.435 -19.103 112.114 1.00 85.75 416 LEU A O 1
ATOM 3252 N N . ASP A 1 417 ? -56.808 -19.533 114.225 1.00 84.88 417 ASP A N 1
ATOM 3253 C CA . ASP A 1 417 ? -55.403 -19.144 114.024 1.00 84.88 417 ASP A CA 1
ATOM 3254 C C . ASP A 1 417 ? -54.678 -20.089 113.044 1.00 84.88 417 ASP A C 1
ATOM 3256 O O . ASP A 1 417 ? -53.877 -19.643 112.213 1.00 84.88 417 ASP A O 1
ATOM 3260 N N . SER A 1 418 ? -54.992 -21.392 113.072 1.00 84.75 418 SER A N 1
ATOM 3261 C CA . SER A 1 418 ? -54.464 -22.360 112.099 1.00 84.75 418 SER A CA 1
ATOM 3262 C C . SER A 1 418 ? -55.032 -22.165 110.688 1.00 84.75 418 SER A C 1
ATOM 3264 O O . SER A 1 418 ? -54.325 -22.409 109.712 1.00 84.75 418 SER A O 1
ATOM 3266 N N . GLU A 1 419 ? -56.292 -21.748 110.558 1.00 87.56 419 GLU A N 1
ATOM 3267 C CA . GLU A 1 419 ? -56.906 -21.423 109.264 1.00 87.56 419 GLU A CA 1
ATOM 3268 C C . GLU A 1 419 ? -56.326 -20.109 108.701 1.00 87.56 419 GLU A C 1
ATOM 3270 O O . GLU A 1 419 ? -55.996 -20.031 107.516 1.00 87.56 419 GLU A O 1
ATOM 3275 N N . LEU A 1 420 ? -56.112 -19.101 109.556 1.00 86.88 420 LEU A N 1
ATOM 3276 C CA . LEU A 1 420 ? -55.527 -17.808 109.189 1.00 86.88 420 LEU A CA 1
ATOM 3277 C C . LEU A 1 420 ? -54.079 -17.941 108.691 1.00 86.88 420 LEU A C 1
ATOM 3279 O O . LEU A 1 420 ? -53.729 -17.368 107.657 1.00 86.88 420 LEU A O 1
ATOM 3283 N N . THR A 1 421 ? -53.245 -18.702 109.404 1.00 84.94 421 THR A N 1
ATOM 3284 C CA . THR A 1 421 ? -51.829 -18.907 109.047 1.00 84.94 421 THR A CA 1
ATOM 3285 C C . THR A 1 421 ? -51.664 -19.679 107.737 1.00 84.94 421 THR A C 1
ATOM 3287 O O . THR A 1 421 ? -50.882 -19.255 106.884 1.00 84.94 421 THR A O 1
ATOM 3290 N N . GLN A 1 422 ? -52.461 -20.729 107.501 1.00 85.88 422 GLN A N 1
ATOM 3291 C CA . GLN A 1 422 ? -52.479 -21.424 106.205 1.00 85.88 422 GLN A CA 1
ATOM 3292 C C . GLN A 1 422 ? -52.879 -20.493 105.052 1.00 85.88 422 GLN A C 1
ATOM 3294 O O . GLN A 1 422 ? -52.289 -20.557 103.972 1.00 85.88 422 GLN A O 1
ATOM 3299 N N . LEU A 1 423 ? -53.855 -19.603 105.266 1.00 85.81 423 LEU A N 1
ATOM 3300 C CA . LEU A 1 423 ? -54.269 -18.642 104.244 1.00 85.81 423 LEU A CA 1
ATOM 3301 C C . LEU A 1 423 ? -53.157 -17.624 103.938 1.00 85.81 423 LEU A C 1
ATOM 3303 O O . LEU A 1 423 ? -52.907 -17.314 102.775 1.00 85.81 423 LEU A O 1
ATOM 3307 N N . GLN A 1 424 ? -52.459 -17.133 104.967 1.00 85.56 424 GLN A N 1
ATOM 3308 C CA . GLN A 1 424 ? -51.325 -16.215 104.812 1.00 85.56 424 GLN A CA 1
ATOM 3309 C C . GLN A 1 424 ? -50.190 -16.841 103.987 1.00 85.56 424 GLN A C 1
ATOM 3311 O O . GLN A 1 424 ? -49.686 -16.191 103.070 1.00 85.56 424 GLN A O 1
ATOM 3316 N N . GLU A 1 425 ? -49.837 -18.103 104.245 1.00 87.56 425 GLU A N 1
ATOM 3317 C CA . GLU A 1 425 ? -48.781 -18.818 103.513 1.00 87.56 425 GLU A CA 1
ATOM 3318 C C . GLU A 1 425 ? -49.164 -19.116 102.047 1.00 87.56 425 GLU A C 1
ATOM 3320 O O . GLU A 1 425 ? -48.332 -19.024 101.139 1.00 87.56 425 GLU A O 1
ATOM 3325 N N . GLN A 1 426 ? -50.448 -19.371 101.768 1.00 87.00 426 GLN A N 1
ATOM 3326 C CA . GLN A 1 426 ? -50.959 -19.477 100.393 1.00 87.00 426 GLN A CA 1
ATOM 3327 C C . GLN A 1 426 ? -50.884 -18.144 99.628 1.00 87.00 426 GLN A C 1
ATOM 3329 O O . GLN A 1 426 ? -50.627 -18.138 98.421 1.00 87.00 426 GLN A O 1
ATOM 3334 N N . TYR A 1 427 ? -51.075 -17.003 100.300 1.00 84.69 427 TYR A N 1
ATOM 3335 C CA . TYR A 1 427 ? -50.940 -15.694 99.656 1.00 84.69 427 TYR A CA 1
ATOM 3336 C C . TYR A 1 427 ? -49.476 -15.283 99.439 1.00 84.69 427 TYR A C 1
ATOM 3338 O O . TYR A 1 427 ? -49.159 -14.787 98.357 1.00 84.69 427 TYR A O 1
ATOM 3346 N N . THR A 1 428 ? -48.564 -15.515 100.391 1.00 87.00 428 THR A N 1
ATOM 3347 C CA . THR A 1 428 ? -47.135 -15.180 100.210 1.00 87.00 428 THR A CA 1
ATOM 3348 C C . THR A 1 428 ? -46.491 -16.004 99.097 1.00 87.00 428 THR A C 1
ATOM 3350 O O . THR A 1 428 ? -45.863 -15.433 98.203 1.00 87.00 428 THR A O 1
ATOM 3353 N N . THR A 1 429 ? -46.712 -17.322 99.073 1.00 87.00 429 THR A N 1
ATOM 3354 C CA . THR A 1 429 ? -46.192 -18.205 98.011 1.00 87.00 429 THR A CA 1
ATOM 3355 C C . THR A 1 429 ? -46.695 -17.811 96.618 1.00 87.00 429 THR A C 1
ATOM 3357 O O . THR A 1 429 ? -45.928 -17.838 95.652 1.00 87.00 429 THR A O 1
ATOM 3360 N N . LYS A 1 430 ? -47.951 -17.360 96.499 1.00 86.38 430 LYS A N 1
ATOM 3361 C CA . LYS A 1 430 ? -48.515 -16.885 95.227 1.00 86.38 430 LYS A CA 1
ATOM 3362 C C . LYS A 1 430 ? -47.977 -15.513 94.800 1.00 86.38 430 LYS A C 1
ATOM 3364 O O . LYS A 1 430 ? -47.721 -15.307 93.614 1.00 86.38 430 LYS A O 1
ATOM 3369 N N . ILE A 1 431 ? -47.734 -14.604 95.748 1.00 85.12 431 ILE A N 1
ATOM 3370 C CA . ILE A 1 431 ? -47.047 -13.325 95.493 1.00 85.12 431 ILE A CA 1
ATOM 3371 C C . ILE A 1 431 ? -45.618 -13.576 94.986 1.00 85.12 431 ILE A C 1
ATOM 3373 O O . ILE A 1 431 ? -45.194 -12.945 94.017 1.00 85.12 431 ILE A O 1
ATOM 3377 N N . GLU A 1 432 ? -44.891 -14.533 95.570 1.00 85.44 432 GLU A N 1
ATOM 3378 C CA . GLU A 1 432 ? -43.559 -14.919 95.091 1.00 85.44 432 GLU A CA 1
ATOM 3379 C C . GLU A 1 432 ? -43.559 -15.490 93.667 1.00 85.44 432 GLU A C 1
ATOM 3381 O O . GLU A 1 432 ? -42.640 -15.200 92.898 1.00 85.44 432 GLU A O 1
ATOM 3386 N N . GLN A 1 433 ? -44.554 -16.306 93.303 1.00 85.81 433 GLN A N 1
ATOM 3387 C CA . GLN A 1 433 ? -44.690 -16.830 91.937 1.00 85.81 433 GLN A CA 1
ATOM 3388 C C . GLN A 1 433 ? -44.887 -15.690 90.931 1.00 85.81 433 GLN A C 1
ATOM 3390 O O . GLN A 1 433 ? -44.110 -15.571 89.983 1.00 85.81 433 GLN A O 1
ATOM 3395 N N . MET A 1 434 ? -45.839 -14.787 91.192 1.00 83.31 434 MET A N 1
ATOM 3396 C CA . MET A 1 434 ? -46.082 -13.625 90.330 1.00 83.31 434 MET A CA 1
ATOM 3397 C C . MET A 1 434 ? -44.858 -12.698 90.241 1.00 83.31 434 MET A C 1
ATOM 3399 O O . MET A 1 434 ? -44.566 -12.163 89.173 1.00 83.31 434 MET A O 1
ATOM 3403 N N . ALA A 1 435 ? -44.097 -12.528 91.328 1.00 85.69 435 ALA A N 1
ATOM 3404 C CA . ALA A 1 435 ? -42.855 -11.756 91.305 1.00 85.69 435 ALA A CA 1
ATOM 3405 C C . ALA A 1 435 ? -41.799 -12.376 90.367 1.00 85.69 435 ALA A C 1
ATOM 3407 O O . ALA A 1 435 ? -41.180 -11.646 89.589 1.00 85.69 435 ALA A O 1
ATOM 3408 N N . LYS A 1 436 ? -41.637 -13.709 90.398 1.00 86.31 436 LYS A N 1
ATOM 3409 C CA . LYS A 1 436 ? -40.693 -14.465 89.550 1.00 86.31 436 LYS A CA 1
ATOM 3410 C C . LYS A 1 436 ? -41.073 -14.387 88.062 1.00 86.31 436 LYS A C 1
ATOM 3412 O O . LYS A 1 436 ? -40.202 -14.156 87.219 1.00 86.31 436 LYS A O 1
ATOM 3417 N N . GLU A 1 437 ? -42.364 -14.479 87.739 1.00 87.31 437 GLU A N 1
ATOM 3418 C CA . GLU A 1 437 ? -42.881 -14.264 86.377 1.00 87.31 437 GLU A CA 1
ATOM 3419 C C . GLU A 1 437 ? -42.634 -12.826 85.889 1.00 87.31 437 GLU A C 1
ATOM 3421 O O . GLU A 1 437 ? -42.134 -12.618 84.783 1.00 87.31 437 GLU A O 1
ATOM 3426 N N . ILE A 1 438 ? -42.898 -11.819 86.732 1.00 85.75 438 ILE A N 1
ATOM 3427 C CA . ILE A 1 438 ? -42.663 -10.404 86.404 1.00 85.75 438 ILE A CA 1
ATOM 3428 C C . ILE A 1 438 ? -41.174 -10.111 86.155 1.00 85.75 438 ILE A C 1
ATOM 3430 O O . ILE A 1 438 ? -40.868 -9.276 85.302 1.00 85.75 438 ILE A O 1
ATOM 3434 N N . THR A 1 439 ? -40.239 -10.768 86.853 1.00 85.81 439 THR A N 1
ATOM 3435 C CA . THR A 1 439 ? -38.805 -10.672 86.520 1.00 85.81 439 THR A CA 1
ATOM 3436 C C . THR A 1 439 ? -38.485 -11.337 85.183 1.00 85.81 439 THR A C 1
ATOM 3438 O O . THR A 1 439 ? -37.947 -10.669 84.306 1.00 85.81 439 THR A O 1
ATOM 3441 N N . SER A 1 440 ? -38.933 -12.577 84.954 1.00 87.00 440 SER A N 1
ATOM 3442 C CA . SER A 1 440 ? -38.689 -13.295 83.692 1.00 87.00 440 SER A CA 1
ATOM 3443 C C . SER A 1 440 ? -39.180 -12.517 82.459 1.00 87.00 440 SER A C 1
ATOM 3445 O O . SER A 1 440 ? -38.462 -12.402 81.464 1.00 87.00 440 SER A O 1
ATOM 3447 N N . LEU A 1 441 ? -40.364 -11.901 82.543 1.00 86.44 441 LEU A N 1
ATOM 3448 C CA . LEU A 1 441 ? -40.929 -11.082 81.466 1.00 86.44 441 LEU A CA 1
ATOM 3449 C C . LEU A 1 441 ? -40.189 -9.746 81.263 1.00 86.44 441 LEU A C 1
ATOM 3451 O O . LEU A 1 441 ? -40.153 -9.233 80.142 1.00 86.44 441 LEU A O 1
ATOM 3455 N N . LYS A 1 442 ? -39.580 -9.172 82.311 1.00 86.12 442 LYS A N 1
ATOM 3456 C CA . LYS A 1 442 ? -38.716 -7.983 82.183 1.00 86.12 442 LYS A CA 1
ATOM 3457 C C . LYS A 1 442 ? -37.402 -8.322 81.488 1.00 86.12 442 LYS A C 1
ATOM 3459 O O . LYS A 1 442 ? -36.999 -7.575 80.599 1.00 86.12 442 LYS A O 1
ATOM 3464 N N . ASP A 1 443 ? -36.789 -9.443 81.849 1.00 87.62 443 ASP A N 1
ATOM 3465 C CA . ASP A 1 443 ? -35.509 -9.883 81.292 1.00 87.62 443 ASP A CA 1
ATOM 3466 C C . ASP A 1 443 ? -35.668 -10.253 79.808 1.00 87.62 443 ASP A C 1
ATOM 3468 O O . ASP A 1 443 ? -34.928 -9.757 78.957 1.00 87.62 443 ASP A O 1
ATOM 3472 N N . ALA A 1 444 ? -36.723 -11.005 79.463 1.00 85.12 444 ALA A N 1
ATOM 3473 C CA . ALA A 1 444 ? -37.086 -11.295 78.074 1.00 85.12 444 ALA A CA 1
ATOM 3474 C C . ALA A 1 444 ? -37.355 -10.016 77.256 1.00 85.12 444 ALA A C 1
ATOM 3476 O O . ALA A 1 444 ? -36.916 -9.897 76.111 1.00 85.12 444 ALA A O 1
ATOM 3477 N N . ARG A 1 445 ? -38.024 -9.014 77.849 1.00 89.06 445 ARG A N 1
ATOM 3478 C CA . ARG A 1 445 ? -38.240 -7.711 77.203 1.00 89.06 445 ARG A CA 1
ATOM 3479 C C . ARG A 1 445 ? -36.933 -6.940 76.993 1.00 89.06 445 ARG A C 1
ATOM 3481 O O . ARG A 1 445 ? -36.802 -6.285 75.962 1.00 89.06 445 ARG A O 1
ATOM 3488 N N . GLN A 1 446 ? -35.980 -6.989 77.927 1.00 87.19 446 GLN A N 1
ATOM 3489 C CA . GLN A 1 446 ? -34.662 -6.375 77.723 1.00 87.19 446 GLN A CA 1
ATOM 3490 C C . GLN A 1 446 ? -33.884 -7.065 76.599 1.00 87.19 446 GLN A C 1
ATOM 3492 O O . GLN A 1 446 ? -33.278 -6.369 75.786 1.00 87.19 446 GLN A O 1
ATOM 3497 N N . LEU A 1 447 ? -33.956 -8.398 76.505 1.00 88.19 447 LEU A N 1
ATOM 3498 C CA . LEU A 1 447 ? -33.314 -9.156 75.430 1.00 88.19 447 LEU A CA 1
ATOM 3499 C C . LEU A 1 447 ? -33.846 -8.731 74.051 1.00 88.19 447 LEU A C 1
ATOM 3501 O O . LEU A 1 447 ? -33.065 -8.328 73.196 1.00 88.19 447 LEU A O 1
ATOM 3505 N N . LEU A 1 448 ? -35.174 -8.697 73.883 1.00 87.50 448 LEU A N 1
ATOM 3506 C CA . LEU A 1 448 ? -35.834 -8.271 72.639 1.00 87.50 448 LEU A CA 1
ATOM 3507 C C . LEU A 1 448 ? -35.556 -6.801 72.277 1.00 87.50 448 LEU A C 1
ATOM 3509 O O . LEU A 1 448 ? -35.477 -6.456 71.099 1.00 87.50 448 LEU A O 1
ATOM 3513 N N . ILE A 1 449 ? -35.403 -5.916 73.271 1.00 87.50 449 ILE A N 1
ATOM 3514 C CA . ILE A 1 449 ? -34.985 -4.524 73.031 1.00 87.50 449 ILE A CA 1
ATOM 3515 C C . ILE A 1 449 ? -33.547 -4.482 72.507 1.00 87.50 449 ILE A C 1
ATOM 3517 O O . ILE A 1 449 ? -33.275 -3.717 71.584 1.00 87.50 449 ILE A O 1
ATOM 3521 N N . LYS A 1 450 ? -32.645 -5.305 73.054 1.00 88.62 450 LYS A N 1
ATOM 3522 C CA . LYS A 1 450 ? -31.265 -5.385 72.571 1.00 88.62 450 LYS A CA 1
ATOM 3523 C C . LYS A 1 450 ? -31.205 -5.947 71.149 1.00 88.62 450 LYS A C 1
ATOM 3525 O O . LYS A 1 450 ? -30.629 -5.302 70.285 1.00 88.62 450 LYS A O 1
ATOM 3530 N N . GLU A 1 451 ? -31.855 -7.081 70.889 1.00 89.06 451 GLU A N 1
ATOM 3531 C CA . GLU A 1 451 ? -31.915 -7.690 69.552 1.00 89.06 451 GLU A CA 1
ATOM 3532 C C . GLU A 1 451 ? -32.488 -6.722 68.508 1.00 89.06 451 GLU A C 1
ATOM 3534 O O . GLU A 1 451 ? -31.989 -6.664 67.388 1.00 89.06 451 GLU A O 1
ATOM 3539 N N . LYS A 1 452 ? -33.485 -5.902 68.875 1.00 88.25 452 LYS A N 1
ATOM 3540 C CA . LYS A 1 452 ? -34.000 -4.842 67.999 1.00 88.25 452 LYS A CA 1
ATOM 3541 C C . LYS A 1 452 ? -32.937 -3.789 67.658 1.00 88.25 452 LYS A C 1
ATOM 3543 O O . LYS A 1 452 ? -32.860 -3.400 66.499 1.00 88.25 452 LYS A O 1
ATOM 3548 N N . VAL A 1 453 ? -32.147 -3.329 68.632 1.00 89.88 453 VAL A N 1
ATOM 3549 C CA . VAL A 1 453 ? -31.077 -2.340 68.394 1.00 89.88 453 VAL A CA 1
ATOM 3550 C C . VAL A 1 453 ? -29.950 -2.951 67.560 1.00 89.88 453 VAL A C 1
ATOM 3552 O O . VAL A 1 453 ? -29.571 -2.365 66.552 1.00 89.88 453 VAL A O 1
ATOM 3555 N N . ASP A 1 454 ? -29.503 -4.167 67.896 1.00 88.50 454 ASP A N 1
ATOM 3556 C CA . ASP A 1 454 ? -28.490 -4.908 67.130 1.00 88.50 454 ASP A CA 1
ATOM 3557 C C . ASP A 1 454 ? -28.945 -5.114 65.650 1.00 88.50 454 ASP A C 1
ATOM 3559 O O . ASP A 1 454 ? -28.132 -5.081 64.718 1.00 88.50 454 ASP A O 1
ATOM 3563 N N . LEU A 1 455 ? -30.257 -5.268 65.401 1.00 88.75 455 LEU A N 1
ATOM 3564 C CA . LEU A 1 455 ? -30.864 -5.335 64.058 1.00 88.75 455 LEU A CA 1
ATOM 3565 C C . LEU A 1 455 ? -31.030 -3.971 63.359 1.00 88.75 455 LEU A C 1
ATOM 3567 O O . LEU A 1 455 ? -30.985 -3.909 62.131 1.00 88.75 455 LEU A O 1
ATOM 3571 N N . GLU A 1 456 ? -31.228 -2.878 64.097 1.00 87.81 456 GLU A N 1
ATOM 3572 C CA . GLU A 1 456 ? -31.293 -1.524 63.526 1.00 87.81 456 GLU A CA 1
ATOM 3573 C C . GLU A 1 456 ? -29.897 -1.027 63.116 1.00 87.81 456 GLU A C 1
ATOM 3575 O O . GLU A 1 456 ? -29.730 -0.574 61.981 1.00 87.81 456 GLU A O 1
ATOM 3580 N N . ASP A 1 457 ? -28.880 -1.235 63.959 1.00 90.62 457 ASP A N 1
ATOM 3581 C CA . ASP A 1 457 ? -27.479 -0.914 63.654 1.00 90.62 457 ASP A CA 1
ATOM 3582 C C . ASP A 1 457 ? -26.971 -1.686 62.420 1.00 90.62 457 ASP A C 1
ATOM 3584 O O . ASP A 1 457 ? -26.321 -1.119 61.536 1.00 90.62 457 ASP A O 1
ATOM 3588 N N . THR A 1 458 ? -27.305 -2.979 62.301 1.00 89.75 458 THR A N 1
ATOM 3589 C CA . THR A 1 458 ? -26.924 -3.785 61.125 1.00 89.75 458 THR A CA 1
ATOM 3590 C C . THR A 1 458 ? -27.694 -3.405 59.856 1.00 89.75 458 THR A C 1
ATOM 3592 O O . THR A 1 458 ? -27.130 -3.479 58.761 1.00 89.75 458 THR A O 1
ATOM 3595 N N . LEU A 1 459 ? -28.939 -2.926 59.963 1.00 87.81 459 LEU A N 1
ATOM 3596 C CA . LEU A 1 459 ? -29.673 -2.368 58.821 1.00 87.81 459 LEU A CA 1
ATOM 3597 C C . LEU A 1 459 ? -29.059 -1.054 58.316 1.00 87.81 459 LEU A C 1
ATOM 3599 O O . LEU A 1 459 ? -28.976 -0.865 57.101 1.00 87.81 459 LEU A O 1
ATOM 3603 N N . ASP A 1 460 ? -28.609 -0.164 59.203 1.00 90.00 460 ASP A N 1
ATOM 3604 C CA . ASP A 1 460 ? -27.960 1.094 58.806 1.00 90.00 460 ASP A CA 1
ATOM 3605 C C . ASP A 1 460 ? -26.522 0.892 58.292 1.00 90.00 460 ASP A C 1
ATOM 3607 O O . ASP A 1 460 ? -26.106 1.566 57.340 1.00 90.00 460 ASP A O 1
ATOM 3611 N N . ALA A 1 461 ? -25.802 -0.119 58.788 1.00 88.31 461 ALA A N 1
ATOM 3612 C CA . ALA A 1 461 ? -24.567 -0.592 58.160 1.00 88.31 461 ALA A CA 1
ATOM 3613 C C . ALA A 1 461 ? -24.812 -1.053 56.707 1.00 88.31 461 ALA A C 1
ATOM 3615 O O . ALA A 1 461 ? -24.208 -0.522 55.776 1.00 88.31 461 ALA A O 1
ATOM 3616 N N . LEU A 1 462 ? -25.778 -1.952 56.474 1.00 88.50 462 LEU A N 1
ATOM 3617 C CA . LEU A 1 462 ? -26.098 -2.445 55.125 1.00 88.50 462 LEU A CA 1
ATOM 3618 C C . LEU A 1 462 ? -26.625 -1.342 54.186 1.00 88.50 462 LEU A C 1
ATOM 3620 O O . LEU A 1 462 ? -26.359 -1.367 52.982 1.00 88.50 462 LEU A O 1
ATOM 3624 N N . ARG A 1 463 ? -27.348 -0.342 54.712 1.00 91.12 463 ARG A N 1
ATOM 3625 C CA . ARG A 1 463 ? -27.759 0.851 53.948 1.00 91.12 463 ARG A CA 1
ATOM 3626 C C . ARG A 1 463 ? -26.554 1.678 53.505 1.00 91.12 463 ARG A C 1
ATOM 3628 O O . ARG A 1 463 ? -26.496 2.070 52.342 1.00 91.12 463 ARG A O 1
ATOM 3635 N N . THR A 1 464 ? -25.596 1.928 54.398 1.00 89.81 464 THR A N 1
ATOM 3636 C CA . THR A 1 464 ? -24.406 2.729 54.067 1.00 89.81 464 THR A CA 1
ATOM 3637 C C . THR A 1 464 ? -23.439 1.991 53.138 1.00 89.81 464 THR A C 1
ATOM 3639 O O . THR A 1 464 ? -22.909 2.622 52.223 1.00 89.81 464 THR A O 1
ATOM 3642 N N . GLU A 1 465 ? -23.280 0.669 53.265 1.00 88.31 465 GLU A N 1
ATOM 3643 C CA . GLU A 1 465 ? -22.544 -0.153 52.289 1.00 88.31 465 GLU A CA 1
ATOM 3644 C C . GLU A 1 465 ? -23.185 -0.105 50.894 1.00 88.31 465 GLU A C 1
ATOM 3646 O O . GLU A 1 465 ? -22.493 0.126 49.899 1.00 88.31 465 GLU A O 1
ATOM 3651 N N . LYS A 1 466 ? -24.515 -0.258 50.807 1.00 90.00 466 LYS A N 1
ATOM 3652 C CA . LYS A 1 466 ? -25.262 -0.154 49.543 1.00 90.00 466 LYS A CA 1
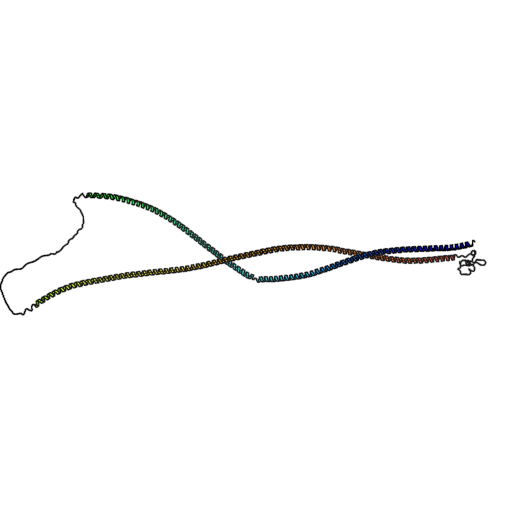ATOM 3653 C C . LYS A 1 466 ? -25.060 1.214 48.880 1.00 90.00 466 LYS A C 1
ATOM 3655 O O . LYS A 1 466 ? -24.835 1.278 47.672 1.00 90.00 466 LYS A O 1
ATOM 3660 N N . GLU A 1 467 ? -25.133 2.297 49.651 1.00 89.25 467 GLU A N 1
ATOM 3661 C CA . GLU A 1 467 ? -24.976 3.658 49.127 1.00 89.25 467 GLU A CA 1
ATOM 3662 C C . GLU A 1 467 ? -23.545 3.903 48.617 1.00 89.25 467 GLU A C 1
ATOM 3664 O O . GLU A 1 467 ? -23.350 4.423 47.517 1.00 89.25 467 GLU A O 1
ATOM 3669 N N . GLN A 1 468 ? -22.529 3.431 49.351 1.00 89.50 468 GLN A N 1
ATOM 3670 C CA . GLN A 1 468 ? -21.133 3.477 48.904 1.00 89.50 468 GLN A CA 1
ATOM 3671 C C . GLN A 1 468 ? -20.911 2.664 47.620 1.00 89.50 468 GLN A C 1
ATOM 3673 O O . GLN A 1 468 ? -20.261 3.153 46.695 1.00 89.50 468 GLN A O 1
ATOM 3678 N N . ALA A 1 469 ? -21.479 1.458 47.526 1.00 85.50 469 ALA A N 1
ATOM 3679 C CA . ALA A 1 469 ? -21.401 0.629 46.325 1.00 85.50 469 ALA A CA 1
ATOM 3680 C C . ALA A 1 469 ? -22.082 1.295 45.113 1.00 85.50 469 ALA A C 1
ATOM 3682 O O . ALA A 1 469 ? -21.554 1.234 44.002 1.00 85.50 469 ALA A O 1
ATOM 3683 N N . HIS A 1 470 ? -23.209 1.985 45.320 1.00 89.75 470 HIS A N 1
ATOM 3684 C CA . HIS A 1 470 ? -23.898 2.734 44.268 1.00 89.75 470 HIS A CA 1
ATOM 3685 C C . HIS A 1 470 ? -23.057 3.913 43.752 1.00 89.75 470 HIS A C 1
ATOM 3687 O O . HIS A 1 470 ? -22.887 4.050 42.539 1.00 89.75 470 HIS A O 1
ATOM 3693 N N . VAL A 1 471 ? -22.466 4.711 44.649 1.00 91.62 471 VAL A N 1
ATOM 3694 C CA . VAL A 1 471 ? -21.582 5.833 44.282 1.00 91.62 471 VAL A CA 1
ATOM 3695 C C . VAL A 1 471 ? -20.316 5.343 43.566 1.00 91.62 471 VAL A C 1
ATOM 3697 O O . VAL A 1 471 ? -19.894 5.946 42.578 1.00 91.62 471 VAL A O 1
ATOM 3700 N N . GLN A 1 472 ? -19.728 4.224 44.006 1.00 87.00 472 GLN A N 1
ATOM 3701 C CA . GLN A 1 472 ? -18.590 3.599 43.320 1.00 87.00 472 GLN A CA 1
ATOM 3702 C C . GLN A 1 472 ? -18.964 3.091 41.919 1.00 87.00 472 GLN A C 1
ATOM 3704 O O . GLN A 1 472 ? -18.170 3.236 40.987 1.00 87.00 472 GLN A O 1
ATOM 3709 N N . PHE A 1 473 ? -20.167 2.534 41.747 1.00 89.88 473 PHE A N 1
ATOM 3710 C CA . PHE A 1 473 ? -20.674 2.112 40.441 1.00 89.88 473 PHE A CA 1
ATOM 3711 C C . PHE A 1 473 ? -20.850 3.306 39.489 1.00 89.88 473 PHE A C 1
ATOM 3713 O O . PHE A 1 473 ? -20.285 3.287 38.396 1.00 89.88 473 PHE A O 1
ATOM 3720 N N . GLU A 1 474 ? -21.525 4.383 39.917 1.00 87.38 474 GLU A N 1
ATOM 3721 C CA . GLU A 1 474 ? -21.684 5.590 39.088 1.00 87.38 474 GLU A CA 1
ATOM 3722 C C . GLU A 1 474 ? -20.338 6.221 38.706 1.00 87.38 474 GLU A C 1
ATOM 3724 O O . GLU A 1 474 ? -20.148 6.653 37.567 1.00 87.38 474 GLU A O 1
ATOM 3729 N N . ALA A 1 475 ? -19.385 6.281 39.642 1.00 88.06 475 ALA A N 1
ATOM 3730 C CA . ALA A 1 475 ? -18.046 6.795 39.368 1.00 88.06 475 ALA A CA 1
ATOM 3731 C C . ALA A 1 475 ? -17.332 5.964 38.287 1.00 88.06 475 ALA A C 1
ATOM 3733 O O . ALA A 1 475 ? -16.684 6.527 37.401 1.00 88.06 475 ALA A O 1
ATOM 3734 N N . LYS A 1 476 ? -17.502 4.637 38.317 1.00 88.06 476 LYS A N 1
ATOM 3735 C CA . LYS A 1 476 ? -16.906 3.705 37.354 1.00 88.06 476 LYS A CA 1
ATOM 3736 C C . LYS A 1 476 ? -17.571 3.767 35.976 1.00 88.06 476 LYS A C 1
ATOM 3738 O O . LYS A 1 476 ? -16.858 3.734 34.975 1.00 88.06 476 LYS A O 1
ATOM 3743 N N . GLU A 1 477 ? -18.892 3.934 35.899 1.00 88.75 477 GLU A N 1
ATOM 3744 C CA . GLU A 1 477 ? -19.579 4.198 34.624 1.00 88.75 477 GLU A CA 1
ATOM 3745 C C . GLU A 1 477 ? -19.131 5.530 34.008 1.00 88.75 477 GLU A C 1
ATOM 3747 O O . GLU A 1 477 ? -18.802 5.583 32.823 1.00 88.75 477 GLU A O 1
ATOM 3752 N N . ARG A 1 478 ? -19.039 6.601 34.811 1.00 87.75 478 ARG A N 1
ATOM 3753 C CA . ARG A 1 478 ? -18.540 7.911 34.352 1.00 87.75 478 ARG A CA 1
ATOM 3754 C C . ARG A 1 478 ? -17.092 7.825 33.860 1.00 87.75 478 ARG A C 1
ATOM 3756 O O . ARG A 1 478 ? -16.769 8.427 32.837 1.00 87.75 478 ARG A O 1
ATOM 3763 N N . GLN A 1 479 ? -16.240 7.042 34.527 1.00 89.81 479 GLN A N 1
ATOM 3764 C CA . GLN A 1 479 ? -14.886 6.752 34.051 1.00 89.81 479 GLN A CA 1
ATOM 3765 C C . GLN A 1 479 ? -14.909 6.031 32.692 1.00 89.81 479 GLN A C 1
ATOM 3767 O O . GLN A 1 479 ? -14.331 6.544 31.734 1.00 89.81 479 GLN A O 1
ATOM 3772 N N . GLN A 1 480 ? -15.622 4.906 32.565 1.00 88.38 480 GLN A N 1
ATOM 3773 C CA . GLN A 1 480 ? -15.699 4.151 31.304 1.00 88.38 480 GLN A CA 1
ATOM 3774 C C . GLN A 1 480 ? -16.317 4.956 30.149 1.00 88.38 480 GLN A C 1
ATOM 3776 O O . GLN A 1 480 ? -15.950 4.753 28.988 1.00 88.38 480 GLN A O 1
ATOM 3781 N N . HIS A 1 481 ? -17.240 5.874 30.449 1.00 86.75 481 HIS A N 1
ATOM 3782 C CA . HIS A 1 481 ? -17.822 6.795 29.475 1.00 86.75 481 HIS A CA 1
ATOM 3783 C C . HIS A 1 481 ? -16.788 7.807 28.960 1.00 86.75 481 HIS A C 1
ATOM 3785 O O . HIS A 1 481 ? -16.661 7.995 27.749 1.00 86.75 481 HIS A O 1
ATOM 3791 N N . ASN A 1 482 ? -16.002 8.403 29.862 1.00 89.50 482 ASN A N 1
ATOM 3792 C CA . ASN A 1 482 ? -14.929 9.335 29.510 1.00 89.50 482 ASN A CA 1
ATOM 3793 C C . ASN A 1 482 ? -13.798 8.640 28.729 1.00 89.50 482 ASN A C 1
ATOM 3795 O O . ASN A 1 482 ? -13.324 9.178 27.730 1.00 89.50 482 ASN A O 1
ATOM 3799 N N . GLU A 1 483 ? -13.418 7.421 29.122 1.00 89.88 483 GLU A N 1
ATOM 3800 C CA . GLU A 1 483 ? -12.457 6.585 28.387 1.00 89.88 483 GLU A CA 1
ATOM 3801 C C . GLU A 1 483 ? -12.978 6.229 26.982 1.00 89.88 483 GLU A C 1
ATOM 3803 O O . GLU A 1 483 ? -12.240 6.332 26.003 1.00 89.88 483 GLU A O 1
ATOM 3808 N N . ASN A 1 484 ? -14.272 5.907 26.840 1.00 86.81 484 ASN A N 1
ATOM 3809 C CA . ASN A 1 484 ? -14.907 5.715 25.530 1.00 86.81 484 ASN A CA 1
ATOM 3810 C C . ASN A 1 484 ? -14.878 6.982 24.665 1.00 86.81 484 ASN A C 1
ATOM 3812 O O . ASN A 1 484 ? -14.678 6.887 23.455 1.00 86.81 484 ASN A O 1
ATOM 3816 N N . LEU A 1 485 ? -15.113 8.158 25.253 1.00 92.25 485 LEU A N 1
ATOM 3817 C CA . LEU A 1 485 ? -15.074 9.438 24.542 1.00 92.25 485 LEU A CA 1
ATOM 3818 C C . LEU A 1 485 ? -13.664 9.767 24.039 1.00 92.25 485 LEU A C 1
ATOM 3820 O O . LEU A 1 485 ? -13.520 10.145 22.876 1.00 92.25 485 LEU A O 1
ATOM 3824 N N . ALA A 1 486 ? -12.637 9.556 24.868 1.00 89.44 486 ALA A N 1
ATOM 3825 C CA . ALA A 1 486 ? -11.238 9.709 24.471 1.00 89.44 486 ALA A CA 1
ATOM 3826 C C . ALA A 1 486 ? -10.878 8.755 23.318 1.00 89.44 486 ALA A C 1
ATOM 3828 O O . ALA A 1 486 ? -10.499 9.207 22.240 1.00 89.44 486 ALA A O 1
ATOM 3829 N N . LEU A 1 487 ? -11.134 7.451 23.478 1.00 90.38 487 LEU A N 1
ATOM 3830 C CA . LEU A 1 487 ? -10.851 6.447 22.445 1.00 90.38 487 LEU A CA 1
ATOM 3831 C C . LEU A 1 487 ? -11.585 6.725 21.120 1.00 90.38 487 LEU A C 1
ATOM 3833 O O . LEU A 1 487 ? -11.038 6.466 20.050 1.00 90.38 487 LEU A O 1
ATOM 3837 N N . ARG A 1 488 ? -12.806 7.276 21.158 1.00 90.75 488 ARG A N 1
ATOM 3838 C CA . ARG A 1 488 ? -13.541 7.696 19.948 1.00 90.75 488 ARG A CA 1
ATOM 3839 C C . ARG A 1 488 ? -12.918 8.921 19.275 1.00 90.75 488 ARG A C 1
ATOM 3841 O O . ARG A 1 488 ? -12.860 8.947 18.049 1.00 90.75 488 ARG A O 1
ATOM 3848 N N . SER A 1 489 ? -12.446 9.900 20.050 1.00 92.06 489 SER A N 1
ATOM 3849 C CA . SER A 1 489 ? -11.674 11.039 19.530 1.00 92.06 489 SER A CA 1
ATOM 3850 C C . SER A 1 489 ? -10.407 10.556 18.822 1.00 92.06 489 SER A C 1
ATOM 3852 O O . SER A 1 489 ? -10.167 10.916 17.670 1.00 92.06 489 SER A O 1
ATOM 3854 N N . ASP A 1 490 ? -9.633 9.692 19.476 1.00 91.44 490 ASP A N 1
ATOM 3855 C CA . ASP A 1 490 ? -8.340 9.229 18.967 1.00 91.44 490 ASP A CA 1
ATOM 3856 C C . ASP A 1 490 ? -8.506 8.364 17.707 1.00 91.44 490 ASP A C 1
ATOM 3858 O O . ASP A 1 490 ? -7.765 8.519 16.734 1.00 91.44 490 ASP A O 1
ATOM 3862 N N . LEU A 1 491 ? -9.541 7.515 17.661 1.00 89.12 491 LEU A N 1
ATOM 3863 C CA . LEU A 1 491 ? -9.904 6.756 16.460 1.00 89.12 491 LEU A CA 1
ATOM 3864 C C . LEU A 1 491 ? -10.264 7.664 15.274 1.00 89.12 491 LEU A C 1
ATOM 3866 O O . LEU A 1 491 ? -9.860 7.367 14.149 1.00 89.12 491 LEU A O 1
ATOM 3870 N N . GLU A 1 492 ? -10.978 8.770 15.496 1.00 90.81 492 GLU A N 1
ATOM 3871 C CA . GLU A 1 492 ? -11.355 9.695 14.419 1.00 90.81 492 GLU A CA 1
ATOM 3872 C C . GLU A 1 492 ? -10.167 10.569 13.961 1.00 90.81 492 GLU A C 1
ATOM 3874 O O . GLU A 1 492 ? -10.007 10.833 12.766 1.00 90.81 492 GLU A O 1
ATOM 3879 N N . GLN A 1 493 ? -9.250 10.925 14.869 1.00 91.94 493 GLN A N 1
ATOM 3880 C CA . GLN A 1 493 ? -7.964 11.547 14.517 1.00 91.94 493 GLN A CA 1
ATOM 3881 C C . GLN A 1 493 ? -7.086 10.600 13.679 1.00 91.94 493 GLN A C 1
ATOM 3883 O O . GLN A 1 493 ? -6.549 10.992 12.640 1.00 91.94 493 GLN A O 1
ATOM 3888 N N . HIS A 1 494 ? -6.981 9.325 14.064 1.00 89.12 494 HIS A N 1
ATOM 3889 C CA . HIS A 1 494 ? -6.258 8.325 13.274 1.00 89.12 494 HIS A CA 1
ATOM 3890 C C . HIS A 1 494 ? -6.918 8.063 11.914 1.00 89.12 494 HIS A C 1
ATOM 3892 O O . HIS A 1 494 ? -6.216 7.894 10.915 1.00 89.12 494 HIS A O 1
ATOM 3898 N N . ARG A 1 495 ? -8.255 8.071 11.846 1.00 91.75 495 ARG A N 1
ATOM 3899 C CA . ARG A 1 495 ? -9.015 7.917 10.600 1.00 91.75 495 ARG A CA 1
ATOM 3900 C C . ARG A 1 495 ? -8.753 9.058 9.622 1.00 91.75 495 ARG A C 1
ATOM 3902 O O . ARG A 1 495 ? -8.391 8.802 8.475 1.00 91.75 495 ARG A O 1
ATOM 3909 N N . THR A 1 496 ? -8.893 10.298 10.080 1.00 92.12 496 THR A N 1
ATOM 3910 C CA . THR A 1 496 ? -8.676 11.495 9.254 1.00 92.12 496 THR A CA 1
ATOM 3911 C C . THR A 1 496 ? -7.221 11.608 8.790 1.00 92.12 496 THR A C 1
ATOM 3913 O O . THR A 1 496 ? -6.976 11.887 7.616 1.00 92.12 496 THR A O 1
ATOM 3916 N N . HIS A 1 497 ? -6.244 11.277 9.645 1.00 92.12 497 HIS A N 1
ATOM 3917 C CA . HIS A 1 497 ? -4.835 11.195 9.242 1.00 92.12 497 HIS A CA 1
ATOM 3918 C C . HIS A 1 497 ? -4.579 10.104 8.183 1.00 92.12 497 HIS A C 1
ATOM 3920 O O . HIS A 1 497 ? -3.901 10.353 7.183 1.00 92.12 497 HIS A O 1
ATOM 3926 N N . LEU A 1 498 ? -5.166 8.912 8.351 1.00 91.06 498 LEU A N 1
ATOM 3927 C CA . LEU A 1 498 ? -5.061 7.818 7.381 1.00 91.06 498 LEU A CA 1
ATOM 3928 C C . LEU A 1 498 ? -5.688 8.184 6.026 1.00 91.06 498 LEU A C 1
ATOM 3930 O O . LEU A 1 498 ? -5.178 7.778 4.982 1.00 91.06 498 LEU A O 1
ATOM 3934 N N . GLU A 1 499 ? -6.784 8.941 6.020 1.00 90.06 499 GLU A N 1
ATOM 3935 C CA . GLU A 1 499 ? -7.423 9.425 4.795 1.00 90.06 499 GLU A CA 1
ATOM 3936 C C . GLU A 1 499 ? -6.587 10.514 4.096 1.00 90.06 499 GLU A C 1
ATOM 3938 O O . GLU A 1 499 ? -6.443 10.455 2.873 1.00 90.06 499 GLU A O 1
ATOM 3943 N N . ALA A 1 500 ? -5.921 11.402 4.843 1.00 91.62 500 ALA A N 1
ATOM 3944 C CA . ALA A 1 500 ? -4.993 12.398 4.293 1.00 91.62 500 ALA A CA 1
ATOM 3945 C C . ALA A 1 500 ? -3.724 11.778 3.667 1.00 91.62 500 ALA A C 1
ATOM 3947 O O . ALA A 1 500 ? -3.327 12.147 2.561 1.00 91.62 500 ALA A O 1
ATOM 3948 N N . GLU A 1 501 ? -3.096 10.781 4.303 1.00 88.12 501 GLU A N 1
ATOM 3949 C CA . GLU A 1 501 ? -1.966 10.075 3.670 1.00 88.12 501 GLU A CA 1
ATOM 3950 C C . GLU A 1 501 ? -2.424 9.198 2.484 1.00 88.12 501 GLU A C 1
ATOM 3952 O O . GLU A 1 501 ? -1.665 8.981 1.536 1.00 88.12 501 GLU A O 1
ATOM 3957 N N . ARG A 1 502 ? -3.690 8.748 2.457 1.00 91.06 502 ARG A N 1
ATOM 3958 C CA . ARG A 1 502 ? -4.280 8.066 1.288 1.00 91.06 502 ARG A CA 1
ATOM 3959 C C . ARG A 1 502 ? -4.507 9.000 0.095 1.00 91.06 502 ARG A C 1
ATOM 3961 O O . ARG A 1 502 ? -4.312 8.539 -1.030 1.00 91.06 502 ARG A O 1
ATOM 3968 N N . THR A 1 503 ? -4.916 10.259 0.281 1.00 91.75 503 THR A N 1
ATOM 3969 C CA . THR A 1 503 ? -5.044 11.219 -0.839 1.00 91.75 503 THR A CA 1
ATOM 3970 C C . THR A 1 503 ? -3.672 11.610 -1.373 1.00 91.75 503 THR A C 1
ATOM 3972 O O . THR A 1 503 ? -3.400 11.406 -2.554 1.00 91.75 503 THR A O 1
ATOM 3975 N N . LYS A 1 504 ? -2.759 12.005 -0.485 1.00 91.62 504 LYS A N 1
ATOM 3976 C CA . LYS A 1 504 ? -1.362 12.346 -0.792 1.00 91.62 504 LYS A CA 1
ATOM 3977 C C . LYS A 1 504 ? -0.619 11.227 -1.535 1.00 91.62 504 LYS A C 1
ATOM 3979 O O . LYS A 1 504 ? 0.097 11.480 -2.501 1.00 91.62 504 LYS A O 1
ATOM 3984 N N . ARG A 1 505 ? -0.840 9.955 -1.167 1.00 89.94 505 ARG A N 1
ATOM 3985 C CA . ARG A 1 505 ? -0.278 8.805 -1.903 1.00 89.94 505 ARG A CA 1
ATOM 3986 C C . ARG A 1 505 ? -0.875 8.632 -3.308 1.00 89.94 505 ARG A C 1
ATOM 3988 O O . ARG A 1 505 ? -0.154 8.200 -4.204 1.00 89.94 505 ARG A O 1
ATOM 3995 N N . LYS A 1 506 ? -2.156 8.960 -3.525 1.00 90.50 506 LYS A N 1
ATOM 3996 C CA . LYS A 1 506 ? -2.769 8.964 -4.870 1.00 90.50 506 LYS A CA 1
ATOM 3997 C C . LYS A 1 506 ? -2.227 10.103 -5.732 1.00 90.50 506 LYS A C 1
ATOM 3999 O O . LYS A 1 506 ? -1.951 9.879 -6.905 1.00 90.50 506 LYS A O 1
ATOM 4004 N N . GLU A 1 507 ? -2.050 11.287 -5.152 1.00 91.38 507 GLU A N 1
ATOM 4005 C CA . GLU A 1 507 ? -1.470 12.458 -5.822 1.00 91.38 507 GLU A CA 1
ATOM 4006 C C . GLU A 1 507 ? -0.052 12.148 -6.317 1.00 91.38 507 GLU A C 1
ATOM 4008 O O . GLU A 1 507 ? 0.194 12.213 -7.520 1.00 91.38 507 GLU A O 1
ATOM 4013 N N . LEU A 1 508 ? 0.826 11.661 -5.432 1.00 90.81 508 LEU A N 1
ATOM 4014 C CA . LEU A 1 508 ? 2.187 11.238 -5.786 1.00 90.81 508 LEU A CA 1
ATOM 4015 C C . LEU A 1 508 ? 2.216 10.108 -6.835 1.00 90.81 508 LEU A C 1
ATOM 4017 O O . LEU A 1 508 ? 3.077 10.114 -7.713 1.00 90.81 508 LEU A O 1
ATOM 4021 N N . SER A 1 509 ? 1.269 9.160 -6.793 1.00 90.19 509 SER A N 1
ATOM 4022 C CA . SER A 1 509 ? 1.139 8.121 -7.833 1.00 90.19 509 SER A CA 1
ATOM 4023 C C . SER A 1 509 ? 0.791 8.731 -9.194 1.00 90.19 509 SER A C 1
ATOM 4025 O O . SER A 1 509 ? 1.428 8.415 -10.195 1.00 90.19 509 SER A O 1
ATOM 4027 N N . GLY A 1 510 ? -0.173 9.656 -9.230 1.00 91.94 510 GLY A N 1
ATOM 4028 C CA . GLY A 1 510 ? -0.588 10.346 -10.452 1.00 91.94 510 GLY A CA 1
ATOM 4029 C C . GLY A 1 510 ? 0.444 11.344 -10.989 1.00 91.94 510 GLY A C 1
ATOM 4030 O O . GLY A 1 510 ? 0.424 11.662 -12.177 1.00 91.94 510 GLY A O 1
ATOM 4031 N N . GLU A 1 511 ? 1.353 11.854 -10.157 1.00 93.31 511 GLU A N 1
ATOM 4032 C CA . GLU A 1 511 ? 2.532 12.608 -10.604 1.00 93.31 511 GLU A CA 1
ATOM 4033 C C . GLU A 1 511 ? 3.601 11.685 -11.195 1.00 93.31 511 GLU A C 1
ATOM 4035 O O . GLU A 1 511 ? 4.103 11.953 -12.289 1.00 93.31 511 GLU A O 1
ATOM 4040 N N . TRP A 1 512 ? 3.891 10.563 -10.530 1.00 89.31 512 TRP A N 1
ATOM 4041 C CA . TRP A 1 512 ? 4.837 9.562 -11.023 1.00 89.31 512 TRP A CA 1
ATOM 4042 C C . TRP A 1 512 ? 4.396 8.950 -12.359 1.00 89.31 512 TRP A C 1
ATOM 4044 O O . TRP A 1 512 ? 5.215 8.813 -13.263 1.00 89.31 512 TRP A O 1
ATOM 4054 N N . GLU A 1 513 ? 3.104 8.663 -12.539 1.00 92.00 513 GLU A N 1
ATOM 4055 C CA . GLU A 1 513 ? 2.545 8.187 -13.814 1.00 92.00 513 GLU A CA 1
ATOM 4056 C C . GLU A 1 513 ? 2.710 9.212 -14.950 1.00 92.00 513 GLU A C 1
ATOM 4058 O O . GLU A 1 513 ? 3.075 8.836 -16.066 1.00 92.00 513 GLU A O 1
ATOM 4063 N N . LYS A 1 514 ? 2.517 10.512 -14.676 1.00 93.25 514 LYS A N 1
ATOM 4064 C CA . LYS A 1 514 ? 2.747 11.585 -15.664 1.00 93.25 514 LYS A CA 1
ATOM 4065 C C . LYS A 1 514 ? 4.220 11.692 -16.053 1.00 93.25 514 LYS A C 1
ATOM 4067 O O . LYS A 1 514 ? 4.521 11.864 -17.234 1.00 93.25 514 LYS A O 1
ATOM 4072 N N . GLU A 1 515 ? 5.136 11.605 -15.089 1.00 92.12 515 GLU A N 1
ATOM 4073 C CA . GLU A 1 515 ? 6.572 11.697 -15.374 1.00 92.12 515 GLU A CA 1
ATOM 4074 C C . GLU A 1 515 ? 7.098 10.436 -16.068 1.00 92.12 515 GLU A C 1
ATOM 4076 O O . GLU A 1 515 ? 7.853 10.535 -17.034 1.00 92.12 515 GLU A O 1
ATO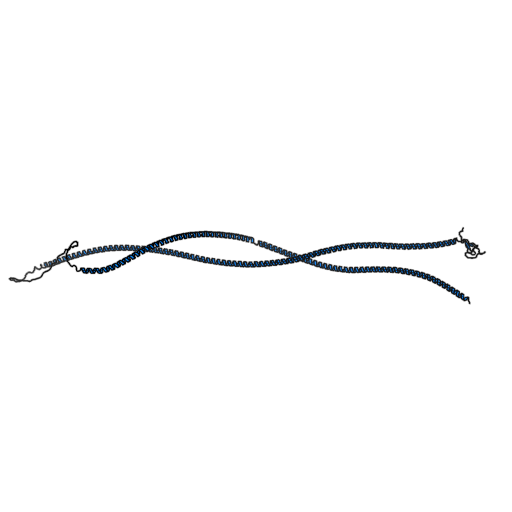M 4081 N N . LYS A 1 516 ? 6.604 9.255 -15.682 1.00 93.00 516 LYS A N 1
ATOM 4082 C CA . LYS A 1 516 ? 6.835 8.007 -16.413 1.00 93.00 516 LYS A CA 1
ATOM 4083 C C . LYS A 1 516 ? 6.406 8.143 -17.879 1.00 93.00 516 LYS A C 1
ATOM 4085 O O . LYS A 1 516 ? 7.222 7.893 -18.761 1.00 93.00 516 LYS A O 1
ATOM 4090 N N . ALA A 1 517 ? 5.184 8.609 -18.148 1.00 91.94 517 ALA A N 1
ATOM 4091 C CA . ALA A 1 517 ? 4.685 8.780 -19.515 1.00 91.94 517 ALA A CA 1
ATOM 4092 C C . ALA A 1 517 ? 5.515 9.791 -20.337 1.00 91.94 517 ALA A C 1
ATOM 4094 O O . ALA A 1 517 ? 5.754 9.575 -21.526 1.00 91.94 517 ALA A O 1
ATOM 4095 N N . ARG A 1 518 ? 6.016 10.871 -19.713 1.00 95.12 518 ARG A N 1
ATOM 4096 C CA . ARG A 1 518 ? 6.962 11.815 -20.346 1.00 95.12 518 ARG A CA 1
ATOM 4097 C C . ARG A 1 518 ? 8.288 11.145 -20.714 1.00 95.12 518 ARG A C 1
ATOM 4099 O O . ARG A 1 518 ? 8.804 11.381 -21.807 1.00 95.12 518 ARG A O 1
ATOM 4106 N N . LEU A 1 519 ? 8.841 10.325 -19.820 1.00 91.94 519 LEU A N 1
ATOM 4107 C CA . LEU A 1 519 ? 10.091 9.603 -20.060 1.00 91.94 519 LEU A CA 1
ATOM 4108 C C . LEU A 1 519 ? 9.919 8.523 -21.136 1.00 91.94 519 LEU A C 1
ATOM 4110 O O . LEU A 1 519 ? 10.761 8.432 -22.024 1.00 91.94 519 LEU A O 1
ATOM 4114 N N . GLU A 1 520 ? 8.815 7.773 -21.125 1.00 93.62 520 GLU A N 1
ATOM 4115 C CA . GLU A 1 520 ? 8.484 6.780 -22.158 1.00 93.62 520 GLU A CA 1
ATOM 4116 C C . GLU A 1 520 ? 8.317 7.435 -23.540 1.00 93.62 520 GLU A C 1
ATOM 4118 O O . GLU A 1 520 ? 8.933 6.984 -24.506 1.00 93.62 520 GLU A O 1
ATOM 4123 N N . ALA A 1 521 ? 7.598 8.561 -23.636 1.00 92.19 521 ALA A N 1
ATOM 4124 C CA . ALA A 1 521 ? 7.481 9.327 -24.881 1.00 92.19 521 ALA A CA 1
ATOM 4125 C C . ALA A 1 521 ? 8.838 9.863 -25.381 1.00 92.19 521 ALA A C 1
ATOM 4127 O O . ALA A 1 521 ? 9.119 9.842 -26.581 1.00 92.19 521 ALA A O 1
ATOM 4128 N N . ARG A 1 522 ? 9.715 10.307 -24.468 1.00 94.81 522 ARG A N 1
ATOM 4129 C CA . ARG A 1 522 ? 11.077 10.750 -24.804 1.00 94.81 522 ARG A CA 1
ATOM 4130 C C . ARG A 1 522 ? 11.975 9.595 -25.258 1.00 94.81 522 ARG A C 1
ATOM 4132 O O . ARG A 1 522 ? 12.807 9.806 -26.135 1.00 94.81 522 ARG A O 1
ATOM 4139 N N . ILE A 1 523 ? 11.821 8.403 -24.681 1.00 92.69 523 ILE A N 1
ATOM 4140 C CA . ILE A 1 523 ? 12.534 7.192 -25.111 1.00 92.69 523 ILE A CA 1
ATOM 4141 C C . ILE A 1 523 ? 12.084 6.795 -26.520 1.00 92.69 523 ILE A C 1
ATOM 4143 O O . ILE A 1 523 ? 12.949 6.595 -27.365 1.00 92.69 523 ILE A O 1
ATOM 4147 N N . GLY A 1 524 ? 10.774 6.791 -26.800 1.00 91.75 524 GLY A N 1
ATOM 4148 C CA . GLY A 1 524 ? 10.235 6.542 -28.143 1.00 91.75 524 GLY A CA 1
ATOM 4149 C C . GLY A 1 524 ? 10.831 7.486 -29.189 1.00 91.75 524 GLY A C 1
ATOM 4150 O O . GLY A 1 524 ? 11.504 7.036 -30.110 1.00 91.75 524 GLY A O 1
ATOM 4151 N N . ALA A 1 525 ? 10.730 8.800 -28.965 1.00 92.81 525 ALA A N 1
ATOM 4152 C CA . ALA A 1 525 ? 11.298 9.791 -29.880 1.00 92.81 525 ALA A CA 1
ATOM 4153 C C . ALA A 1 525 ? 12.825 9.647 -30.069 1.00 92.81 525 ALA A C 1
ATOM 4155 O O . ALA A 1 525 ? 13.343 9.929 -31.148 1.00 92.81 525 ALA A O 1
ATOM 4156 N N . LEU A 1 526 ? 13.578 9.213 -29.051 1.00 91.50 526 LEU A N 1
ATOM 4157 C CA . LEU A 1 526 ? 15.012 8.927 -29.199 1.00 91.50 526 LEU A CA 1
ATOM 4158 C C . LEU A 1 526 ? 15.277 7.633 -29.985 1.00 91.50 526 LEU A C 1
ATOM 4160 O O . LEU A 1 526 ? 16.264 7.575 -30.715 1.00 91.50 526 LEU A O 1
ATOM 4164 N N . SER A 1 527 ? 14.408 6.627 -29.878 1.00 93.75 527 SER A N 1
ATOM 4165 C CA . SER A 1 527 ? 14.462 5.405 -30.687 1.00 93.75 527 SER A CA 1
ATOM 4166 C C . SER A 1 527 ? 14.166 5.686 -32.162 1.00 93.75 527 SER A C 1
ATOM 4168 O O . SER A 1 527 ? 14.974 5.304 -33.005 1.00 93.75 527 SER A O 1
ATOM 4170 N N . ASP A 1 528 ? 13.115 6.451 -32.470 1.00 94.44 528 ASP A N 1
ATOM 4171 C CA . ASP A 1 528 ? 12.760 6.847 -33.844 1.00 94.44 528 ASP A CA 1
ATOM 4172 C C . ASP A 1 528 ? 13.911 7.613 -34.531 1.00 94.44 528 ASP A C 1
ATOM 4174 O O . ASP A 1 528 ? 14.263 7.360 -35.688 1.00 94.44 528 ASP A O 1
ATOM 4178 N N . ASN A 1 529 ? 14.565 8.518 -33.789 1.00 94.50 529 ASN A N 1
ATOM 4179 C CA . ASN A 1 529 ? 15.764 9.221 -34.254 1.00 94.50 529 ASN A CA 1
ATOM 4180 C C . ASN A 1 529 ? 16.949 8.262 -34.478 1.00 94.50 529 ASN A C 1
ATOM 4182 O O . ASN A 1 529 ? 17.657 8.390 -35.475 1.00 94.50 529 ASN A O 1
ATOM 4186 N N . LEU A 1 530 ? 17.174 7.287 -33.589 1.00 92.50 530 LEU A N 1
ATOM 4187 C CA . LEU A 1 530 ? 18.237 6.287 -33.757 1.00 92.50 530 LEU A CA 1
ATOM 4188 C C . LEU A 1 530 ? 18.002 5.377 -34.970 1.00 92.50 530 LEU A C 1
ATOM 4190 O O . LEU A 1 530 ? 18.965 5.055 -35.662 1.00 92.50 530 LEU A O 1
ATOM 4194 N N . ASP A 1 531 ? 16.760 4.988 -35.258 1.00 93.19 531 ASP A N 1
ATOM 4195 C CA . ASP A 1 531 ? 16.422 4.200 -36.450 1.00 93.19 531 ASP A CA 1
ATOM 4196 C C . ASP A 1 531 ? 16.512 5.016 -37.747 1.00 93.19 531 ASP A C 1
ATOM 4198 O O . ASP A 1 531 ? 17.007 4.510 -38.761 1.00 93.19 531 ASP A O 1
ATOM 4202 N N . THR A 1 532 ? 16.187 6.310 -37.692 1.00 93.75 532 THR A N 1
ATOM 4203 C CA . THR A 1 532 ? 16.477 7.255 -38.783 1.00 93.75 532 THR A CA 1
ATOM 4204 C C . THR A 1 532 ? 17.987 7.326 -39.050 1.00 93.75 532 THR A C 1
ATOM 4206 O O . THR A 1 532 ? 18.430 7.035 -40.160 1.00 93.75 532 THR A O 1
ATOM 4209 N N . PHE A 1 533 ? 18.811 7.565 -38.020 1.00 92.19 5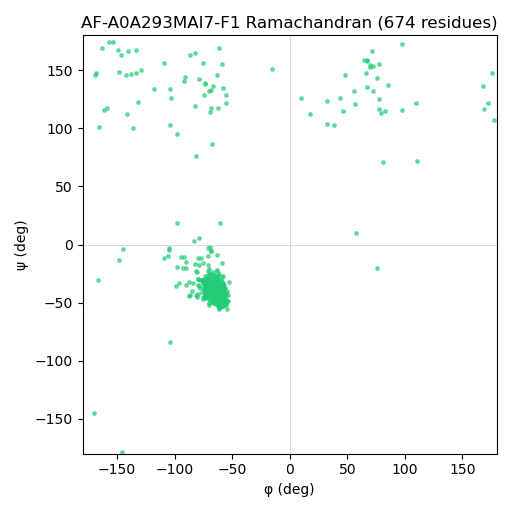33 PHE A N 1
ATOM 4210 C CA . PHE A 1 533 ? 20.274 7.603 -38.166 1.00 92.19 533 PHE A CA 1
ATOM 4211 C C . PHE A 1 533 ? 20.887 6.262 -38.609 1.00 92.19 533 PHE A C 1
ATOM 4213 O O . PHE A 1 533 ? 21.886 6.262 -39.329 1.00 92.19 533 PHE A O 1
ATOM 4220 N N . ARG A 1 534 ? 20.315 5.112 -38.220 1.00 94.19 534 ARG A N 1
ATOM 4221 C CA . ARG A 1 534 ? 20.727 3.786 -38.730 1.00 94.19 534 ARG A CA 1
ATOM 4222 C C . ARG A 1 534 ? 20.456 3.658 -40.229 1.00 94.19 534 ARG A C 1
ATOM 4224 O O . ARG A 1 534 ? 21.317 3.164 -40.957 1.00 94.19 534 ARG A O 1
ATOM 4231 N N . THR A 1 535 ? 19.291 4.120 -40.678 1.00 93.69 535 THR A N 1
ATOM 4232 C CA . THR A 1 535 ? 18.889 4.108 -42.091 1.00 93.69 535 THR A CA 1
ATOM 4233 C C . THR A 1 535 ? 19.799 5.014 -42.920 1.00 93.69 535 THR A C 1
ATOM 4235 O O . THR A 1 535 ? 20.367 4.561 -43.914 1.00 93.69 535 THR A O 1
ATOM 4238 N N . ASP A 1 536 ? 20.044 6.245 -42.465 1.00 93.62 536 ASP A N 1
ATOM 4239 C CA . ASP A 1 536 ? 20.962 7.183 -43.122 1.00 93.62 536 ASP A CA 1
ATOM 4240 C C . ASP A 1 536 ? 22.397 6.641 -43.185 1.00 93.62 536 ASP A C 1
ATOM 4242 O O . ASP A 1 536 ? 23.029 6.681 -44.240 1.00 93.62 536 ASP A O 1
ATOM 4246 N N . LEU A 1 537 ? 22.898 6.039 -42.099 1.00 93.25 537 LEU A N 1
ATOM 4247 C CA . LEU A 1 537 ? 24.216 5.398 -42.085 1.00 93.25 537 LEU A CA 1
ATOM 4248 C C . LEU A 1 537 ? 24.312 4.243 -43.098 1.00 93.25 537 LEU A C 1
ATOM 4250 O O . LEU A 1 537 ? 25.367 4.057 -43.704 1.00 93.25 537 LEU A O 1
ATOM 4254 N N . SER A 1 538 ? 23.238 3.472 -43.301 1.00 93.44 538 SER A N 1
ATOM 4255 C CA . SER A 1 538 ? 23.196 2.425 -44.333 1.00 93.44 538 SER A CA 1
ATOM 4256 C C . SER A 1 538 ? 23.169 3.021 -45.742 1.00 93.44 538 SER A C 1
ATOM 4258 O O . SER A 1 538 ? 23.889 2.551 -46.621 1.00 93.44 538 SER A O 1
ATOM 4260 N N . ASN A 1 539 ? 22.412 4.100 -45.952 1.00 93.62 539 ASN A N 1
ATOM 4261 C CA . ASN A 1 539 ? 22.355 4.809 -47.230 1.00 93.62 539 ASN A CA 1
ATOM 4262 C C . ASN A 1 539 ? 23.722 5.404 -47.617 1.00 93.62 539 ASN A C 1
ATOM 4264 O O . ASN A 1 539 ? 24.157 5.246 -48.757 1.00 93.62 539 ASN A O 1
ATOM 4268 N N . GLU A 1 540 ? 24.437 6.034 -46.678 1.00 89.19 540 GLU A N 1
ATOM 4269 C CA . GLU A 1 540 ? 25.790 6.554 -46.924 1.00 89.19 540 GLU A CA 1
ATOM 4270 C C . GLU A 1 540 ? 26.832 5.442 -47.123 1.00 89.19 540 GLU A C 1
ATOM 4272 O O . GLU A 1 540 ? 27.749 5.605 -47.930 1.00 89.19 540 GLU A O 1
ATOM 4277 N N . ARG A 1 541 ? 26.676 4.276 -46.475 1.00 92.31 541 ARG A N 1
ATOM 4278 C CA . ARG A 1 541 ? 27.497 3.088 -46.777 1.00 92.31 541 ARG A CA 1
ATOM 4279 C C . ARG A 1 541 ? 27.295 2.619 -48.215 1.00 92.31 541 ARG A C 1
ATOM 4281 O O . ARG A 1 541 ? 28.281 2.488 -48.928 1.00 92.31 541 ARG A O 1
ATOM 4288 N N . HIS A 1 542 ? 26.055 2.468 -48.676 1.00 93.75 542 HIS A N 1
ATOM 4289 C CA . HIS A 1 542 ? 25.783 2.042 -50.054 1.00 93.75 542 HIS A CA 1
ATOM 4290 C C . HIS A 1 542 ? 26.225 3.076 -51.103 1.00 93.75 542 HIS A C 1
ATOM 4292 O O . HIS A 1 542 ? 26.752 2.704 -52.151 1.00 93.75 542 HIS A O 1
ATOM 4298 N N . LYS A 1 543 ? 26.097 4.382 -50.817 1.00 93.19 543 LYS A N 1
ATOM 4299 C CA . LYS A 1 543 ? 26.684 5.444 -51.658 1.00 93.19 543 LYS A CA 1
ATOM 4300 C C . LYS A 1 543 ? 28.206 5.329 -51.736 1.00 93.19 543 LYS A C 1
ATOM 4302 O O . LYS A 1 543 ? 28.769 5.487 -52.817 1.00 93.19 543 LYS A O 1
ATOM 4307 N N . ARG A 1 544 ? 28.868 5.036 -50.612 1.00 93.19 544 ARG A N 1
ATOM 4308 C CA . ARG A 1 544 ? 30.313 4.807 -50.572 1.00 93.19 544 ARG A CA 1
ATOM 4309 C C . ARG A 1 544 ? 30.715 3.548 -51.341 1.00 93.19 544 ARG A C 1
ATOM 4311 O O . ARG A 1 544 ? 31.624 3.632 -52.149 1.00 93.19 544 ARG A O 1
ATOM 4318 N N . GLU A 1 545 ? 30.035 2.424 -51.149 1.00 93.50 545 GLU A N 1
ATOM 4319 C CA . GLU A 1 545 ? 30.286 1.171 -51.882 1.00 93.50 545 GLU A CA 1
ATOM 4320 C C . GLU A 1 545 ? 30.154 1.377 -53.407 1.00 93.50 545 GLU A C 1
ATOM 4322 O O . GLU A 1 545 ? 30.995 0.923 -54.188 1.00 93.50 545 GLU A O 1
ATOM 4327 N N . ALA A 1 546 ? 29.153 2.149 -53.844 1.00 92.56 546 ALA A N 1
ATOM 4328 C CA . ALA A 1 546 ? 28.995 2.554 -55.243 1.00 92.56 546 ALA A CA 1
ATOM 4329 C C . ALA A 1 546 ? 30.108 3.504 -55.740 1.00 92.56 546 ALA A C 1
ATOM 4331 O O . ALA A 1 546 ? 30.505 3.434 -56.903 1.00 92.56 546 ALA A O 1
ATOM 4332 N N . ALA A 1 547 ? 30.631 4.386 -54.882 1.00 90.94 547 ALA A N 1
ATOM 4333 C CA . ALA A 1 547 ? 31.753 5.262 -55.219 1.00 90.94 547 ALA A CA 1
ATOM 4334 C C . ALA A 1 547 ? 33.085 4.495 -55.295 1.00 90.94 547 ALA A C 1
ATOM 4336 O O . ALA A 1 547 ? 33.814 4.656 -56.273 1.00 90.94 547 ALA A O 1
ATOM 4337 N N . ASP A 1 548 ? 33.370 3.630 -54.318 1.00 92.75 548 ASP A N 1
ATOM 4338 C CA . ASP A 1 548 ? 34.580 2.803 -54.245 1.00 92.75 548 ASP A CA 1
ATOM 4339 C C . ASP A 1 548 ? 34.648 1.869 -55.479 1.00 92.75 548 ASP A C 1
ATOM 4341 O O . ASP A 1 548 ? 35.626 1.902 -56.226 1.00 92.75 548 ASP A O 1
ATOM 4345 N N . THR A 1 549 ? 33.553 1.176 -55.831 1.00 94.56 549 THR A N 1
ATOM 4346 C CA . THR A 1 549 ? 33.484 0.382 -57.083 1.00 94.56 549 THR A CA 1
ATOM 4347 C C . THR A 1 549 ? 33.639 1.215 -58.362 1.00 94.56 549 THR A C 1
ATOM 4349 O O . THR A 1 549 ? 34.105 0.690 -59.379 1.00 94.56 549 THR A O 1
ATOM 4352 N N . LYS A 1 550 ? 33.295 2.515 -58.354 1.00 94.00 550 LYS A N 1
ATOM 4353 C CA . LYS A 1 550 ? 33.554 3.393 -59.506 1.00 94.00 550 LYS A CA 1
ATOM 4354 C C . LYS A 1 550 ? 35.005 3.880 -59.565 1.00 94.00 550 LYS A C 1
ATOM 4356 O O . LYS A 1 550 ? 35.519 4.074 -60.669 1.00 94.00 550 LYS A O 1
ATOM 4361 N N . VAL A 1 551 ? 35.681 4.026 -58.425 1.00 93.88 551 VAL A N 1
ATOM 4362 C CA . VAL A 1 551 ? 37.133 4.262 -58.371 1.00 93.88 551 VAL A CA 1
ATOM 4363 C C . VAL A 1 551 ? 37.883 3.061 -58.947 1.00 93.88 551 VAL A C 1
ATOM 4365 O O . VAL A 1 551 ? 38.742 3.262 -59.803 1.00 93.88 551 VAL A O 1
ATOM 4368 N N . ASP A 1 552 ? 37.504 1.833 -58.580 1.00 94.38 552 ASP A N 1
ATOM 4369 C CA . ASP A 1 552 ? 38.118 0.607 -59.111 1.00 94.38 552 ASP A CA 1
ATOM 4370 C C . ASP A 1 552 ? 37.970 0.493 -60.639 1.00 94.38 552 ASP A C 1
ATOM 4372 O O . ASP A 1 552 ? 38.947 0.225 -61.340 1.00 94.38 552 ASP A O 1
ATOM 4376 N N . GLN A 1 553 ? 36.775 0.776 -61.180 1.00 95.00 553 GLN A N 1
ATOM 4377 C CA . GLN A 1 553 ? 36.557 0.837 -62.634 1.00 95.00 553 GLN A CA 1
ATOM 4378 C C . GLN A 1 553 ? 37.480 1.859 -63.308 1.00 95.00 553 GLN A C 1
ATOM 4380 O O . GLN A 1 553 ? 38.187 1.517 -64.249 1.00 95.00 553 GLN A O 1
ATOM 4385 N N . LEU A 1 554 ? 37.511 3.101 -62.808 1.00 93.12 554 LEU A N 1
ATOM 4386 C CA . LEU A 1 554 ? 38.331 4.170 -63.390 1.00 93.12 554 LEU A CA 1
ATOM 4387 C C . LEU A 1 554 ? 39.839 3.898 -63.250 1.00 93.12 554 LEU A C 1
ATOM 4389 O O . LEU A 1 554 ? 40.628 4.374 -64.066 1.00 93.12 554 LEU A O 1
ATOM 4393 N N . HIS A 1 555 ? 40.251 3.127 -62.241 1.00 94.69 555 HIS A N 1
ATOM 4394 C CA . HIS A 1 555 ? 41.622 2.645 -62.103 1.00 94.69 555 HIS A CA 1
ATOM 4395 C C . HIS A 1 555 ? 41.957 1.578 -63.158 1.00 94.69 555 HIS A C 1
ATOM 4397 O O . HIS A 1 555 ? 43.019 1.652 -63.775 1.00 94.69 555 HIS A O 1
ATOM 4403 N N . GLY A 1 556 ? 41.036 0.646 -63.428 1.00 94.69 556 GLY A N 1
ATOM 4404 C CA . GLY A 1 556 ? 41.144 -0.308 -64.537 1.00 94.69 556 GLY A CA 1
ATOM 4405 C C . GLY A 1 556 ? 41.221 0.385 -65.902 1.00 94.69 556 GLY A C 1
ATOM 4406 O O . GLY A 1 556 ? 42.181 0.165 -66.641 1.00 94.69 556 GLY A O 1
ATOM 4407 N N . ASP A 1 557 ? 40.280 1.294 -66.185 1.00 94.44 557 ASP A N 1
ATOM 4408 C CA . ASP A 1 557 ? 40.239 2.109 -67.410 1.00 94.44 557 ASP A CA 1
ATOM 4409 C C . ASP A 1 557 ? 41.572 2.862 -67.619 1.00 94.44 557 ASP A C 1
ATOM 4411 O O . ASP A 1 557 ? 42.126 2.895 -68.721 1.00 94.44 557 ASP A O 1
ATOM 4415 N N . LYS A 1 558 ? 42.124 3.444 -66.542 1.00 94.31 558 LYS A N 1
ATOM 4416 C CA . LYS A 1 558 ? 43.420 4.139 -66.551 1.00 94.31 558 LYS A CA 1
ATOM 4417 C C . LYS A 1 558 ? 44.573 3.201 -66.918 1.00 94.31 558 LYS A C 1
ATOM 4419 O O . LYS A 1 558 ? 45.370 3.560 -67.783 1.00 94.31 558 LYS A O 1
ATOM 4424 N N . LEU A 1 559 ? 44.670 2.031 -66.284 1.00 94.38 559 LEU A N 1
ATOM 4425 C CA . LEU A 1 559 ? 45.744 1.067 -66.552 1.00 94.38 559 LEU A CA 1
ATOM 4426 C C . LEU A 1 559 ? 45.681 0.526 -67.988 1.00 94.38 559 LEU A C 1
ATOM 4428 O O . LEU A 1 559 ? 46.721 0.367 -68.627 1.00 94.38 559 LEU A O 1
ATOM 4432 N N . GLU A 1 560 ? 44.480 0.299 -68.530 1.00 95.81 560 GLU A N 1
ATOM 4433 C CA . GLU A 1 560 ? 44.307 -0.110 -69.928 1.00 95.81 560 GLU A CA 1
ATOM 4434 C C . GLU A 1 560 ? 44.765 0.989 -70.904 1.00 95.81 560 GLU A C 1
ATOM 4436 O O . GLU A 1 560 ? 45.435 0.703 -71.899 1.00 95.81 560 GLU A O 1
ATOM 4441 N N . LEU A 1 561 ? 44.454 2.257 -70.612 1.00 94.25 561 LEU A N 1
ATOM 4442 C CA . LEU A 1 561 ? 44.902 3.402 -71.411 1.00 94.25 561 LEU A CA 1
ATOM 4443 C C . LEU A 1 561 ? 46.417 3.641 -71.312 1.00 94.25 561 LEU A C 1
ATOM 4445 O O . LEU A 1 561 ? 47.037 3.961 -72.324 1.00 94.25 561 LEU A O 1
ATOM 4449 N N . GLU A 1 562 ? 47.027 3.451 -70.141 1.00 94.50 562 GLU A N 1
ATOM 4450 C CA . GLU A 1 562 ? 48.484 3.544 -69.963 1.00 94.50 562 GLU A CA 1
ATOM 4451 C C . GLU A 1 562 ? 49.218 2.418 -70.712 1.00 94.50 562 GLU A C 1
ATOM 4453 O O . GLU A 1 562 ? 50.191 2.690 -71.416 1.00 94.50 562 GLU A O 1
ATOM 4458 N N . ALA A 1 563 ? 48.709 1.182 -70.666 1.00 94.06 563 ALA A N 1
ATOM 4459 C CA . ALA A 1 563 ? 49.259 0.062 -71.434 1.00 94.06 563 ALA A CA 1
ATOM 4460 C C . ALA A 1 563 ? 49.119 0.260 -72.956 1.00 94.06 563 ALA A C 1
ATOM 4462 O O . ALA A 1 563 ? 50.049 -0.029 -73.712 1.00 94.06 563 ALA A O 1
ATOM 4463 N N . LYS A 1 564 ? 47.980 0.797 -73.420 1.00 95.25 564 LYS A N 1
ATOM 4464 C CA . LYS A 1 564 ? 47.784 1.189 -74.827 1.00 95.25 564 LYS A CA 1
ATOM 4465 C C . LYS A 1 564 ? 48.748 2.295 -75.249 1.00 95.25 564 LYS A C 1
ATOM 4467 O O . LYS A 1 564 ? 49.303 2.220 -76.342 1.00 95.25 564 LYS A O 1
ATOM 4472 N N . LEU A 1 565 ? 48.960 3.299 -74.396 1.00 93.88 565 LEU A N 1
ATOM 4473 C CA . LEU A 1 565 ? 49.870 4.403 -74.687 1.00 93.88 565 LEU A CA 1
ATOM 4474 C C . LEU A 1 565 ? 51.304 3.899 -74.862 1.00 93.88 565 LEU A C 1
ATOM 4476 O O . LEU A 1 565 ? 51.895 4.179 -75.903 1.00 93.88 565 LEU A O 1
ATOM 4480 N N . GLU A 1 566 ? 51.836 3.121 -73.915 1.00 94.94 566 GLU A N 1
ATOM 4481 C CA . GLU A 1 566 ? 53.218 2.631 -74.011 1.00 94.94 566 GLU A CA 1
ATOM 4482 C C . GLU A 1 566 ? 53.413 1.718 -75.231 1.00 94.94 566 GLU A C 1
ATOM 4484 O O . GLU A 1 566 ? 54.390 1.886 -75.953 1.00 94.94 566 GLU A O 1
ATOM 4489 N N . ASN A 1 567 ? 52.433 0.866 -75.563 1.00 94.94 567 ASN A N 1
ATOM 4490 C CA . ASN A 1 567 ? 52.459 0.071 -76.796 1.00 94.94 567 ASN A CA 1
ATOM 4491 C C . ASN A 1 567 ? 52.560 0.966 -78.052 1.00 94.94 567 ASN A C 1
ATOM 4493 O O . ASN A 1 567 ? 53.465 0.791 -78.863 1.00 94.94 567 ASN A O 1
ATOM 4497 N N . THR A 1 568 ? 51.727 2.009 -78.178 1.00 94.12 568 THR A N 1
ATOM 4498 C CA . THR A 1 568 ? 51.836 2.944 -79.322 1.00 94.12 568 THR A CA 1
ATOM 4499 C C . THR A 1 568 ? 53.128 3.774 -79.318 1.00 94.12 568 THR A C 1
ATOM 4501 O O . THR A 1 568 ? 53.573 4.235 -80.372 1.00 94.12 568 THR A O 1
ATOM 4504 N N . LEU A 1 569 ? 53.760 3.970 -78.153 1.00 94.12 569 LEU A N 1
ATOM 4505 C CA . LEU A 1 569 ? 55.082 4.586 -78.047 1.00 94.12 569 LEU A CA 1
ATOM 4506 C C . LEU A 1 569 ? 56.182 3.622 -78.508 1.00 94.12 569 LEU A C 1
ATOM 4508 O O . LEU A 1 569 ? 57.070 4.066 -79.231 1.00 94.12 569 LEU A O 1
ATOM 4512 N N . ASP A 1 570 ? 56.107 2.333 -78.179 1.00 95.19 570 ASP A N 1
ATOM 4513 C CA . ASP A 1 570 ? 57.027 1.299 -78.671 1.00 95.19 570 ASP A CA 1
ATOM 4514 C C . ASP A 1 570 ? 56.880 1.042 -80.175 1.00 95.19 570 ASP A C 1
ATOM 4516 O O . ASP A 1 570 ? 57.886 1.029 -80.888 1.00 95.19 570 ASP A O 1
ATOM 4520 N N . GLU A 1 571 ? 55.654 0.961 -80.701 1.00 94.94 571 GLU A N 1
ATOM 4521 C CA . GLU A 1 571 ? 55.406 0.936 -82.149 1.00 94.94 571 GLU A CA 1
ATOM 4522 C C . GLU A 1 571 ? 56.039 2.158 -82.833 1.00 94.94 571 GLU A C 1
ATOM 4524 O O . GLU A 1 571 ? 56.721 2.033 -83.853 1.00 94.94 571 GLU A O 1
ATOM 4529 N N . ARG A 1 572 ? 55.878 3.354 -82.248 1.00 94.56 572 ARG A N 1
ATOM 4530 C CA . ARG A 1 572 ? 56.474 4.591 -82.770 1.00 94.56 572 ARG A CA 1
ATOM 4531 C C . ARG A 1 572 ? 58.004 4.604 -82.675 1.00 94.56 572 ARG A C 1
ATOM 4533 O O . ARG A 1 572 ? 58.633 5.099 -83.611 1.00 94.56 572 ARG A O 1
ATOM 4540 N N . ARG A 1 573 ? 58.602 4.085 -81.594 1.00 96.19 573 ARG A N 1
ATOM 4541 C CA . ARG A 1 573 ? 60.063 3.924 -81.436 1.00 96.19 573 ARG A CA 1
ATOM 4542 C C . ARG A 1 573 ? 60.602 3.006 -82.538 1.00 96.19 573 ARG A C 1
ATOM 4544 O O . ARG A 1 573 ? 61.428 3.440 -83.334 1.00 96.19 573 ARG A O 1
ATOM 4551 N N . ALA A 1 574 ? 60.031 1.809 -82.685 1.00 94.69 574 ALA A N 1
ATOM 4552 C CA . ALA A 1 574 ? 60.433 0.836 -83.702 1.00 94.69 574 ALA A CA 1
ATOM 4553 C C . ALA A 1 574 ? 60.260 1.352 -85.146 1.00 94.69 574 ALA A C 1
ATOM 4555 O O . ALA A 1 574 ? 61.097 1.087 -86.013 1.00 94.69 574 ALA A O 1
ATOM 4556 N N . LEU A 1 575 ? 59.198 2.120 -85.424 1.00 95.31 575 LEU A N 1
ATOM 4557 C CA . LEU A 1 575 ? 59.014 2.784 -86.718 1.00 95.31 575 LEU A CA 1
ATOM 4558 C C . LEU A 1 575 ? 60.070 3.871 -86.970 1.00 95.31 575 LEU A C 1
ATOM 4560 O O . LEU A 1 575 ? 60.567 3.967 -88.093 1.00 95.31 575 LEU A O 1
ATOM 4564 N N . LEU A 1 576 ? 60.426 4.666 -85.955 1.00 95.19 576 LEU A N 1
ATOM 4565 C CA . LEU A 1 576 ? 61.454 5.703 -86.059 1.00 95.19 576 LEU A CA 1
ATOM 4566 C C . LEU A 1 576 ? 62.841 5.096 -86.306 1.00 95.19 576 LEU A C 1
ATOM 4568 O O . LEU A 1 576 ? 63.520 5.519 -87.240 1.00 95.19 576 LEU A O 1
ATOM 4572 N N . ASP A 1 577 ? 63.222 4.071 -85.543 1.00 94.62 577 ASP A N 1
ATOM 4573 C CA . ASP A 1 577 ? 64.501 3.370 -85.699 1.00 94.62 577 ASP A CA 1
ATOM 4574 C C . ASP A 1 577 ? 64.630 2.741 -87.095 1.00 94.62 577 ASP A C 1
ATOM 4576 O O . ASP A 1 577 ? 65.676 2.844 -87.740 1.00 94.62 577 ASP A O 1
ATOM 4580 N N . ARG A 1 578 ? 63.540 2.165 -87.624 1.00 94.81 578 ARG A N 1
ATOM 4581 C CA . ARG A 1 578 ? 63.497 1.649 -89.002 1.00 94.81 578 ARG A CA 1
ATOM 4582 C C . ARG A 1 578 ? 63.671 2.759 -90.043 1.00 94.81 578 ARG A C 1
ATOM 4584 O O . ARG A 1 578 ? 64.385 2.555 -91.024 1.00 94.81 578 ARG A O 1
ATOM 4591 N N . CYS A 1 579 ? 63.046 3.921 -89.846 1.00 93.75 579 CYS A N 1
ATOM 4592 C CA . CYS A 1 579 ? 63.220 5.073 -90.734 1.00 93.75 579 CYS A CA 1
ATOM 4593 C C . CYS A 1 579 ? 64.672 5.577 -90.721 1.00 93.75 579 CYS A C 1
ATOM 4595 O O . CYS A 1 579 ? 65.266 5.701 -91.791 1.00 93.75 579 CYS A O 1
ATOM 4597 N N . LEU A 1 580 ? 65.269 5.770 -89.540 1.00 94.00 580 LEU A N 1
ATOM 4598 C CA . LEU A 1 580 ? 66.671 6.186 -89.381 1.00 94.00 580 LEU A CA 1
ATOM 4599 C C . LEU A 1 580 ? 67.651 5.171 -89.998 1.00 94.00 580 LEU A C 1
ATOM 4601 O O . LEU A 1 580 ? 68.619 5.559 -90.653 1.00 94.00 580 LEU A O 1
ATOM 4605 N N . GLY A 1 581 ? 67.371 3.870 -89.859 1.00 93.81 581 GLY A N 1
ATOM 4606 C CA . GLY A 1 581 ? 68.111 2.810 -90.546 1.00 93.81 581 GLY A CA 1
ATOM 4607 C C . GLY A 1 581 ? 68.057 2.953 -92.071 1.00 93.81 581 GLY A C 1
ATOM 4608 O O . GLY A 1 581 ? 69.101 2.968 -92.723 1.00 93.81 581 GLY A O 1
ATOM 4609 N N . SER A 1 582 ? 66.858 3.139 -92.636 1.00 92.81 582 SER A N 1
ATOM 4610 C CA . SER A 1 582 ? 66.678 3.319 -94.086 1.00 92.81 582 SER A CA 1
ATOM 4611 C C . SER A 1 582 ? 67.274 4.627 -94.626 1.00 92.81 582 SER A C 1
ATOM 4613 O O . SER A 1 582 ? 67.747 4.666 -95.760 1.00 92.81 582 SER A O 1
ATOM 4615 N N . GLU A 1 583 ? 67.308 5.691 -93.818 1.00 93.88 583 GLU A N 1
ATOM 4616 C CA . GLU A 1 583 ? 67.964 6.955 -94.164 1.00 93.88 583 GLU A CA 1
ATOM 4617 C C . GLU A 1 583 ? 69.489 6.776 -94.222 1.00 93.88 583 GLU A C 1
ATOM 4619 O O . GLU A 1 583 ? 70.114 7.159 -95.211 1.00 93.88 583 GLU A O 1
ATOM 4624 N N . SER A 1 584 ? 70.076 6.089 -93.234 1.00 93.69 584 SER A N 1
ATOM 4625 C CA . SER A 1 584 ? 71.498 5.714 -93.226 1.00 93.69 584 SER A CA 1
ATOM 4626 C C . SER A 1 584 ? 71.882 4.821 -94.416 1.00 93.69 584 SER A C 1
ATOM 4628 O O . SER A 1 584 ? 72.928 5.032 -95.034 1.00 93.69 584 SER A O 1
ATOM 4630 N N . GLU A 1 585 ? 71.032 3.859 -94.789 1.00 95.19 585 GLU A N 1
ATOM 4631 C CA . GLU A 1 585 ? 71.223 3.020 -95.980 1.00 95.19 585 GLU A CA 1
ATOM 4632 C C . GLU A 1 585 ? 71.153 3.846 -97.275 1.00 95.19 585 GLU A C 1
ATOM 4634 O O . GLU A 1 585 ? 72.037 3.739 -98.129 1.00 95.19 585 GLU A O 1
ATOM 4639 N N . CYS A 1 586 ? 70.169 4.743 -97.404 1.00 93.06 586 CYS A N 1
ATOM 4640 C CA . CYS A 1 586 ? 70.078 5.666 -98.538 1.00 93.06 586 CYS A CA 1
ATOM 4641 C C . CYS A 1 586 ? 71.334 6.538 -98.671 1.00 93.06 586 CYS A C 1
ATOM 4643 O O . CYS A 1 586 ? 71.804 6.786 -99.782 1.00 93.06 586 CYS A O 1
ATOM 4645 N N . ASP A 1 587 ? 71.896 6.990 -97.552 1.00 93.62 587 ASP A N 1
ATOM 4646 C CA . ASP A 1 587 ? 73.085 7.836 -97.528 1.00 93.62 587 ASP A CA 1
ATOM 4647 C C . ASP A 1 587 ? 74.372 7.065 -97.880 1.00 93.62 587 ASP A C 1
ATOM 4649 O O . ASP A 1 587 ? 75.262 7.604 -98.545 1.00 93.62 587 ASP A O 1
ATOM 4653 N N . GLN A 1 588 ? 74.457 5.783 -97.510 1.00 94.12 588 GLN A N 1
ATOM 4654 C CA . GLN A 1 588 ? 75.507 4.865 -97.971 1.00 94.12 588 GLN A CA 1
ATOM 4655 C C . GLN A 1 588 ? 75.399 4.619 -99.484 1.00 94.12 588 GLN A C 1
ATOM 4657 O O . GLN A 1 588 ? 76.366 4.844 -100.213 1.00 94.12 588 GLN A O 1
ATOM 4662 N N . LEU A 1 589 ? 74.208 4.271 -99.983 1.00 93.06 589 LEU A N 1
ATOM 4663 C CA . LEU A 1 589 ? 73.957 4.057 -101.413 1.00 93.06 589 LEU A CA 1
ATOM 4664 C C . LEU A 1 589 ? 74.247 5.312 -102.252 1.00 93.06 589 LEU A C 1
ATOM 4666 O O . LEU A 1 589 ? 74.785 5.203 -103.356 1.00 93.06 589 LEU A O 1
ATOM 4670 N N . ARG A 1 590 ? 73.963 6.515 -101.732 1.00 94.94 590 ARG A N 1
ATOM 4671 C CA . ARG A 1 590 ? 74.332 7.795 -102.365 1.00 94.94 590 ARG A CA 1
ATOM 4672 C C . ARG A 1 590 ? 75.847 7.978 -102.469 1.00 94.94 590 ARG A C 1
ATOM 4674 O O . ARG A 1 590 ? 76.322 8.367 -103.537 1.00 94.94 590 ARG A O 1
ATOM 4681 N N . LYS A 1 591 ? 76.603 7.663 -101.410 1.00 94.25 591 LYS A N 1
ATOM 4682 C CA . LYS A 1 591 ? 78.079 7.720 -101.408 1.00 94.25 591 LYS A CA 1
ATOM 4683 C C . LYS A 1 591 ? 78.658 6.753 -102.441 1.00 94.25 591 LYS A C 1
ATOM 4685 O O . LYS A 1 591 ? 79.351 7.201 -103.351 1.00 94.25 591 LYS A O 1
ATOM 4690 N N . THR A 1 592 ? 78.256 5.482 -102.409 1.00 94.88 592 THR A N 1
ATOM 4691 C CA . THR A 1 592 ? 78.694 4.472 -103.388 1.00 94.88 592 THR A CA 1
ATOM 4692 C C . THR A 1 592 ? 78.285 4.828 -104.822 1.00 94.88 592 THR A C 1
ATOM 4694 O O . THR A 1 592 ? 79.067 4.638 -105.749 1.00 94.88 592 THR A O 1
ATOM 4697 N N . THR A 1 593 ? 77.101 5.414 -105.037 1.00 93.50 593 THR A N 1
ATOM 4698 C CA . THR A 1 593 ? 76.687 5.902 -106.367 1.00 93.50 593 THR A CA 1
ATOM 4699 C C . THR A 1 593 ? 77.585 7.040 -106.861 1.00 93.50 593 THR A C 1
ATOM 4701 O O . THR A 1 593 ? 77.918 7.080 -108.043 1.00 93.50 593 THR A O 1
ATOM 4704 N N . SER A 1 594 ? 78.000 7.952 -105.977 1.00 93.69 594 SER A N 1
ATOM 4705 C CA . SER A 1 594 ? 78.936 9.036 -106.304 1.00 93.69 594 SER A CA 1
ATOM 4706 C C . SER A 1 594 ? 80.324 8.495 -106.673 1.00 93.69 594 SER A C 1
ATOM 4708 O O . SER A 1 594 ? 80.892 8.875 -107.695 1.00 93.69 594 SER A O 1
ATOM 4710 N N . GLU A 1 595 ? 80.839 7.537 -105.898 1.00 95.56 595 GLU A N 1
ATOM 4711 C CA . GLU A 1 595 ? 82.121 6.868 -106.160 1.00 95.56 595 GLU A CA 1
ATOM 4712 C C . GLU A 1 595 ? 82.110 6.076 -107.475 1.00 95.56 595 GLU A C 1
ATOM 4714 O O . GLU A 1 595 ? 83.068 6.142 -108.245 1.00 95.56 595 GLU A O 1
ATOM 4719 N N . LEU A 1 596 ? 81.022 5.352 -107.764 1.00 94.19 596 LEU A N 1
ATOM 4720 C CA . LEU A 1 596 ? 80.862 4.610 -109.016 1.00 94.19 596 LEU A CA 1
ATOM 4721 C C . LEU A 1 596 ? 80.721 5.536 -110.229 1.00 94.19 596 LEU A C 1
ATOM 4723 O O . LEU A 1 596 ? 81.283 5.218 -111.274 1.00 94.19 596 LEU A O 1
ATOM 4727 N N . ARG A 1 597 ? 80.038 6.682 -110.094 1.00 95.38 597 ARG A N 1
ATOM 4728 C CA . ARG A 1 597 ? 79.994 7.715 -111.144 1.00 95.38 597 ARG A CA 1
ATOM 4729 C C . ARG A 1 597 ? 81.378 8.277 -111.419 1.00 95.38 597 ARG A C 1
ATOM 4731 O O . ARG A 1 597 ? 81.823 8.182 -112.551 1.00 95.38 597 ARG A O 1
ATOM 4738 N N . LYS A 1 598 ? 82.106 8.718 -110.387 1.00 95.19 598 LYS A N 1
ATOM 4739 C CA . LYS A 1 598 ? 83.471 9.221 -110.578 1.00 95.19 598 LYS A CA 1
ATOM 4740 C C . LYS A 1 598 ? 84.367 8.180 -111.264 1.00 95.19 598 LYS A C 1
ATOM 4742 O O . LYS A 1 598 ? 85.092 8.510 -112.189 1.00 95.19 598 LYS A O 1
ATOM 4747 N N . ARG A 1 599 ? 84.285 6.907 -110.858 1.00 95.50 599 ARG A N 1
ATOM 4748 C CA . ARG A 1 599 ? 85.035 5.817 -111.505 1.00 95.50 599 ARG A CA 1
ATOM 4749 C C . ARG A 1 599 ? 84.630 5.572 -112.962 1.00 95.50 599 ARG A C 1
ATOM 4751 O O . ARG A 1 599 ? 85.472 5.105 -113.724 1.00 95.50 599 ARG A O 1
ATOM 4758 N N . LEU A 1 600 ? 83.377 5.844 -113.332 1.00 94.19 600 LEU A N 1
ATOM 4759 C CA . LEU A 1 600 ? 82.934 5.836 -114.724 1.00 94.19 600 LEU A CA 1
ATOM 4760 C C . LEU A 1 600 ? 83.539 7.032 -115.467 1.00 94.19 600 LEU A C 1
ATOM 4762 O O . LEU A 1 600 ? 84.231 6.802 -116.451 1.00 94.19 600 LEU A O 1
ATOM 4766 N N . ASP A 1 601 ? 83.386 8.253 -114.946 1.00 95.00 601 ASP A N 1
ATOM 4767 C CA . ASP A 1 601 ? 83.931 9.494 -115.520 1.00 95.00 601 ASP A CA 1
ATOM 4768 C C . ASP A 1 601 ? 85.456 9.390 -115.761 1.00 95.00 601 ASP A C 1
ATOM 4770 O O . ASP A 1 601 ? 85.937 9.645 -116.867 1.00 95.00 601 ASP A O 1
ATOM 4774 N N . ASP A 1 602 ? 86.209 8.924 -114.753 1.00 95.12 602 ASP A N 1
ATOM 4775 C CA . ASP A 1 602 ? 87.658 8.669 -114.813 1.00 95.12 602 ASP A CA 1
ATOM 4776 C C . ASP A 1 602 ? 88.006 7.652 -115.934 1.00 95.12 602 ASP A C 1
ATOM 4778 O O . ASP A 1 602 ? 89.045 7.762 -116.588 1.00 95.12 602 ASP A O 1
ATOM 4782 N N . SER A 1 603 ? 87.138 6.660 -116.185 1.00 93.50 603 SER A N 1
ATOM 4783 C CA . SER A 1 603 ? 87.335 5.635 -117.226 1.00 93.50 603 SER A CA 1
ATOM 4784 C C . SER A 1 603 ? 86.894 6.077 -118.627 1.00 93.50 603 SER A C 1
ATOM 4786 O O . SER A 1 603 ? 87.531 5.706 -119.612 1.00 93.50 603 SER A O 1
ATOM 4788 N N . GLU A 1 604 ? 85.850 6.902 -118.733 1.00 95.19 604 GLU A N 1
ATOM 4789 C CA . GLU A 1 604 ? 85.405 7.497 -119.995 1.00 95.19 604 GLU A CA 1
ATOM 4790 C C . GLU A 1 604 ? 86.428 8.518 -120.504 1.00 95.19 604 GLU A C 1
ATOM 4792 O O . GLU A 1 604 ? 86.722 8.534 -121.699 1.00 95.19 604 GLU A O 1
ATOM 4797 N N . ALA A 1 605 ? 87.042 9.299 -119.607 1.00 94.56 605 ALA A N 1
ATOM 4798 C CA . ALA A 1 605 ? 88.160 10.179 -119.940 1.00 94.56 605 ALA A CA 1
ATOM 4799 C C . ALA A 1 605 ? 89.349 9.392 -120.524 1.00 94.56 605 ALA A C 1
ATOM 4801 O O . ALA A 1 605 ? 89.810 9.704 -121.622 1.00 94.56 605 ALA A O 1
ATOM 4802 N N . ALA A 1 606 ? 89.778 8.312 -119.861 1.00 93.75 606 ALA A N 1
ATOM 4803 C CA . ALA A 1 606 ? 90.858 7.454 -120.358 1.00 93.75 606 ALA A CA 1
ATOM 4804 C C . ALA A 1 606 ? 90.530 6.803 -121.721 1.00 93.75 606 ALA A C 1
ATOM 4806 O O . ALA A 1 606 ? 91.405 6.669 -122.577 1.00 93.75 606 ALA A O 1
ATOM 4807 N N . LEU A 1 607 ? 89.267 6.430 -121.963 1.00 93.44 607 LEU A N 1
ATOM 4808 C CA . LEU A 1 607 ? 88.817 5.926 -123.267 1.00 93.44 607 LEU A CA 1
ATOM 4809 C C . LEU A 1 607 ? 88.818 7.010 -124.359 1.00 93.44 607 LEU A C 1
ATOM 4811 O O . LEU A 1 607 ? 89.122 6.700 -125.512 1.00 93.44 607 LEU A O 1
ATOM 4815 N N . GLN A 1 608 ? 88.516 8.268 -124.022 1.00 93.94 608 GLN A N 1
ATOM 4816 C CA . GLN A 1 608 ? 88.607 9.394 -124.960 1.00 93.94 608 GLN A CA 1
ATOM 4817 C C . GLN A 1 608 ? 90.062 9.715 -125.325 1.00 93.94 608 GLN A C 1
ATOM 4819 O O . GLN A 1 608 ? 90.359 9.866 -126.510 1.00 93.94 608 GLN A O 1
ATOM 4824 N N . GLU A 1 609 ? 90.975 9.733 -124.348 1.00 93.88 609 GLU A N 1
ATOM 4825 C CA . GLU A 1 609 ? 92.415 9.923 -124.583 1.00 93.88 609 GLU A CA 1
ATOM 4826 C C . GLU A 1 609 ? 92.983 8.827 -125.499 1.00 93.88 609 GLU A C 1
ATOM 4828 O O . GLU A 1 609 ? 93.553 9.134 -126.549 1.00 93.88 609 GLU A O 1
ATOM 4833 N N . LEU A 1 610 ? 92.729 7.550 -125.185 1.00 93.62 610 LEU A N 1
ATOM 4834 C CA . LEU A 1 610 ? 93.119 6.415 -126.034 1.00 93.62 610 LEU A CA 1
ATOM 4835 C C . LEU A 1 610 ? 92.484 6.479 -127.435 1.00 93.62 610 LEU A C 1
ATOM 4837 O O . LEU A 1 610 ? 93.104 6.067 -128.418 1.00 93.62 610 LEU A O 1
ATOM 4841 N N . GLY A 1 611 ? 91.262 7.009 -127.550 1.00 91.81 611 GLY A N 1
ATOM 4842 C CA . GLY A 1 611 ? 90.593 7.251 -128.829 1.00 91.81 611 GLY A CA 1
ATOM 4843 C C . GLY A 1 611 ? 91.308 8.304 -129.682 1.00 91.81 611 GLY A C 1
ATOM 4844 O O . GLY A 1 611 ? 91.541 8.077 -130.873 1.00 91.81 611 GLY A O 1
ATOM 4845 N N . TRP A 1 612 ? 91.707 9.428 -129.078 1.00 93.81 612 TRP A N 1
ATOM 4846 C CA . TRP A 1 612 ? 92.477 10.481 -129.748 1.00 93.81 612 TRP A CA 1
ATOM 4847 C C . TRP A 1 612 ? 93.878 10.005 -130.148 1.00 93.81 612 TRP A C 1
ATOM 4849 O O . TRP A 1 612 ? 94.295 10.247 -131.283 1.00 93.81 612 TRP A O 1
ATOM 4859 N N . GLU A 1 613 ? 94.582 9.275 -129.276 1.00 92.81 613 GLU A N 1
ATOM 4860 C CA . GLU A 1 613 ? 95.880 8.669 -129.606 1.00 92.81 613 GLU A CA 1
ATOM 4861 C C . GLU A 1 613 ? 95.761 7.681 -130.772 1.00 92.81 613 GLU A C 1
ATOM 4863 O O . GLU A 1 613 ? 96.545 7.741 -131.724 1.00 92.81 613 GLU A O 1
ATOM 4868 N N . ASN A 1 614 ? 94.747 6.808 -130.759 1.00 92.50 614 ASN A N 1
ATOM 4869 C CA . ASN A 1 614 ? 94.530 5.853 -131.842 1.00 92.50 614 ASN A CA 1
ATOM 4870 C C . ASN A 1 614 ? 94.243 6.564 -133.175 1.00 92.50 614 ASN A C 1
ATOM 4872 O O . ASN A 1 614 ? 94.819 6.200 -134.201 1.00 92.50 614 ASN A O 1
ATOM 4876 N N . GLN A 1 615 ? 93.422 7.620 -133.164 1.00 92.31 615 GLN A N 1
ATOM 4877 C CA . GLN A 1 615 ? 93.150 8.423 -134.358 1.00 92.31 615 GLN A CA 1
ATOM 4878 C C . GLN A 1 615 ? 94.414 9.128 -134.880 1.00 92.31 615 GLN A C 1
ATOM 4880 O O . GLN A 1 615 ? 94.662 9.120 -136.089 1.00 92.31 615 GLN A O 1
ATOM 4885 N N . ALA A 1 616 ? 95.246 9.688 -133.998 1.00 92.00 616 ALA A N 1
ATOM 4886 C CA . ALA A 1 616 ? 96.516 10.309 -134.377 1.00 92.00 616 ALA A CA 1
ATOM 4887 C C . ALA A 1 616 ? 97.484 9.294 -135.018 1.00 92.00 616 ALA A C 1
ATOM 4889 O O . ALA A 1 616 ? 98.061 9.565 -136.076 1.00 92.00 616 ALA A O 1
ATOM 4890 N N . LEU A 1 617 ? 97.599 8.095 -134.436 1.00 92.38 617 LEU A N 1
ATOM 4891 C CA . LEU A 1 617 ? 98.406 6.996 -134.975 1.00 92.38 617 LEU A CA 1
ATOM 4892 C C . LEU A 1 617 ? 97.87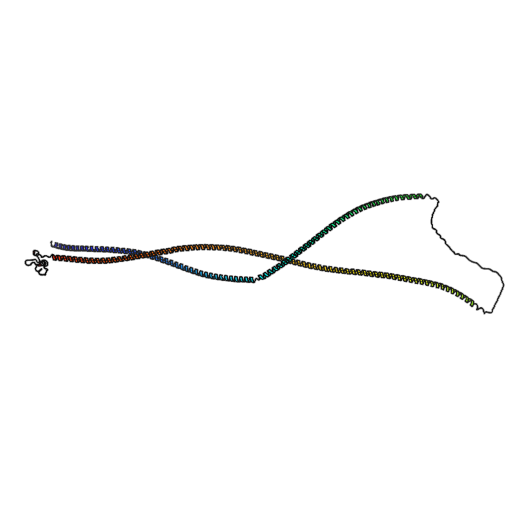9 6.492 -136.329 1.00 92.38 617 LEU A C 1
ATOM 4894 O O . LEU A 1 617 ? 98.677 6.218 -137.228 1.00 92.38 617 LEU A O 1
ATOM 4898 N N . GLN A 1 618 ? 96.556 6.414 -136.522 1.00 90.81 618 GLN A N 1
ATOM 4899 C CA . GLN A 1 618 ? 95.962 6.077 -137.822 1.00 90.81 618 GLN A CA 1
ATOM 4900 C C . GLN A 1 618 ? 96.292 7.125 -138.896 1.00 90.81 618 GLN A C 1
ATOM 4902 O O . GLN A 1 618 ? 96.660 6.754 -140.013 1.00 90.81 618 GLN A O 1
ATOM 4907 N N . VAL A 1 619 ? 96.216 8.421 -138.569 1.00 89.88 619 VAL A N 1
ATOM 4908 C CA . VAL A 1 619 ? 96.559 9.512 -139.499 1.00 89.88 619 VAL A CA 1
ATOM 4909 C C . VAL A 1 619 ? 98.035 9.462 -139.903 1.00 89.88 619 VAL A C 1
ATOM 4911 O O . VAL A 1 619 ? 98.343 9.607 -141.089 1.00 89.88 619 VAL A O 1
ATOM 4914 N N . GLU A 1 620 ? 98.953 9.213 -138.967 1.00 88.19 620 GLU A N 1
ATOM 4915 C CA . GLU A 1 620 ? 100.381 9.126 -139.299 1.00 88.19 620 GLU A CA 1
ATOM 4916 C C . GLU A 1 620 ? 100.715 7.844 -140.083 1.00 88.19 620 GLU A C 1
ATOM 4918 O O . GLU A 1 620 ? 101.448 7.894 -141.071 1.00 88.19 620 GLU A O 1
ATOM 4923 N N . ASN A 1 621 ? 100.086 6.709 -139.763 1.00 89.31 621 ASN A N 1
ATOM 4924 C CA . ASN A 1 621 ? 100.191 5.488 -140.569 1.00 89.31 621 ASN A CA 1
ATOM 4925 C C . ASN A 1 621 ? 99.681 5.708 -142.011 1.00 89.31 621 ASN A C 1
ATOM 4927 O O . ASN A 1 621 ? 100.353 5.335 -142.974 1.00 89.31 621 ASN A O 1
ATOM 4931 N N . ALA A 1 622 ? 98.555 6.406 -142.191 1.00 86.44 622 ALA A N 1
ATOM 4932 C CA . ALA A 1 622 ? 98.053 6.775 -143.516 1.00 86.44 622 ALA A CA 1
ATOM 4933 C C . ALA A 1 622 ? 99.021 7.710 -144.277 1.00 86.44 622 ALA A C 1
ATOM 4935 O O . ALA A 1 622 ? 99.246 7.522 -145.475 1.00 86.44 622 ALA A O 1
ATOM 4936 N N . ARG A 1 623 ? 99.669 8.664 -143.589 1.00 85.44 623 ARG A N 1
ATOM 4937 C CA . ARG A 1 623 ? 100.749 9.504 -144.155 1.00 85.44 623 ARG A CA 1
ATOM 4938 C C . ARG A 1 623 ? 101.986 8.696 -144.557 1.00 85.44 623 ARG A C 1
ATOM 4940 O O . ARG A 1 623 ? 102.662 9.064 -145.519 1.00 85.44 623 ARG A O 1
ATOM 4947 N N . HIS A 1 624 ? 102.298 7.604 -143.860 1.00 85.12 624 HIS A N 1
ATOM 4948 C CA . HIS A 1 624 ? 103.358 6.680 -144.266 1.00 85.12 624 HIS A CA 1
ATOM 4949 C C . HIS A 1 624 ? 102.964 5.861 -145.506 1.00 85.12 624 HIS A C 1
ATOM 4951 O O . HIS A 1 624 ? 103.762 5.762 -146.437 1.00 85.12 624 HIS A O 1
ATOM 4957 N N . GLN A 1 625 ? 101.737 5.337 -145.562 1.00 83.38 625 GLN A N 1
ATOM 4958 C CA . GLN A 1 625 ? 101.246 4.524 -146.685 1.00 83.38 625 GLN A CA 1
ATOM 4959 C C . GLN A 1 625 ? 101.001 5.334 -147.970 1.00 83.38 625 GLN A C 1
ATOM 4961 O O . GLN A 1 625 ? 101.178 4.815 -149.068 1.00 83.38 625 GLN A O 1
ATOM 4966 N N . GLY A 1 626 ? 100.641 6.618 -147.863 1.00 80.62 626 GLY A N 1
ATOM 4967 C CA . GLY A 1 626 ? 100.387 7.496 -149.014 1.00 80.62 626 GLY A CA 1
ATOM 4968 C C . GLY A 1 626 ? 101.628 7.916 -149.820 1.00 80.62 626 GLY A C 1
ATOM 4969 O O . GLY A 1 626 ? 101.491 8.624 -150.820 1.00 80.62 626 GLY A O 1
ATOM 4970 N N . ARG A 1 627 ? 102.836 7.514 -149.402 1.00 85.25 627 ARG A N 1
ATOM 4971 C CA . ARG A 1 627 ? 104.111 7.877 -150.044 1.00 85.25 627 ARG A CA 1
ATOM 4972 C C . ARG A 1 627 ? 104.253 7.193 -151.405 1.00 85.25 627 ARG A C 1
ATOM 4974 O O . ARG A 1 627 ? 104.062 5.987 -151.526 1.00 85.25 627 ARG A O 1
ATOM 4981 N N . LYS A 1 628 ? 104.636 7.954 -152.433 1.00 83.69 628 LYS A N 1
ATOM 4982 C CA . LYS A 1 628 ? 104.834 7.463 -153.806 1.00 83.69 628 LYS A CA 1
ATOM 4983 C C . LYS A 1 628 ? 106.195 7.889 -154.333 1.00 83.69 628 LYS A C 1
ATOM 4985 O O . LYS A 1 628 ? 106.696 8.947 -153.967 1.00 83.69 628 LYS A O 1
ATOM 4990 N N . TRP A 1 629 ? 106.771 7.081 -155.220 1.00 87.81 629 TRP A N 1
ATOM 4991 C CA . TRP A 1 629 ? 107.958 7.469 -155.978 1.00 87.81 629 TRP A CA 1
ATOM 4992 C C . TRP A 1 629 ? 107.626 8.687 -156.846 1.00 87.81 629 TRP A C 1
ATOM 4994 O O . TRP A 1 629 ? 106.732 8.617 -157.688 1.00 87.81 629 TRP A O 1
ATOM 5004 N N . ALA A 1 630 ? 108.295 9.812 -156.597 1.00 87.62 630 ALA A N 1
ATOM 5005 C CA . ALA A 1 630 ? 108.041 11.049 -157.314 1.00 87.62 630 ALA A CA 1
ATOM 5006 C C . ALA A 1 630 ? 108.606 10.963 -158.739 1.00 87.62 630 ALA A C 1
ATOM 5008 O O . ALA A 1 630 ? 109.704 10.447 -158.965 1.00 87.62 630 ALA A O 1
ATOM 5009 N N . ASP A 1 631 ? 107.847 11.476 -159.703 1.00 86.19 631 ASP A N 1
ATOM 5010 C CA . ASP A 1 631 ? 108.277 11.559 -161.095 1.00 86.19 631 ASP A CA 1
ATOM 5011 C C . ASP A 1 631 ? 109.309 12.685 -161.263 1.00 86.19 631 ASP A C 1
ATOM 5013 O O . ASP A 1 631 ? 109.071 13.833 -160.874 1.00 86.19 631 ASP A O 1
ATOM 5017 N N . ASP A 1 632 ? 110.445 12.365 -161.887 1.00 86.12 632 ASP A N 1
ATOM 5018 C CA . ASP A 1 632 ? 111.473 13.344 -162.236 1.00 86.12 632 ASP A CA 1
ATOM 5019 C C . ASP A 1 632 ? 110.929 14.457 -163.140 1.00 86.12 632 ASP A C 1
ATOM 5021 O O . ASP A 1 632 ? 111.461 15.566 -163.094 1.00 86.12 632 ASP A O 1
ATOM 5025 N N . SER A 1 633 ? 109.881 14.225 -163.938 1.00 82.88 633 SER A N 1
ATOM 5026 C CA . SER A 1 633 ? 109.286 15.281 -164.771 1.00 82.88 633 SER A CA 1
ATOM 5027 C C . SER A 1 633 ? 108.617 16.388 -163.942 1.00 82.88 633 SER A C 1
ATOM 5029 O O . SER A 1 633 ? 108.673 17.559 -164.318 1.00 82.88 633 SER A O 1
ATOM 5031 N N . GLN A 1 634 ? 108.047 16.039 -162.783 1.00 85.69 634 GLN A N 1
ATOM 5032 C CA . GLN A 1 634 ? 107.194 16.927 -161.984 1.00 85.69 634 GLN A CA 1
ATOM 5033 C C . GLN A 1 634 ? 107.972 17.751 -160.952 1.00 85.69 634 GLN A C 1
ATOM 5035 O O . GLN A 1 634 ? 107.484 18.779 -160.487 1.00 85.69 634 GLN A O 1
ATOM 5040 N N . VAL A 1 635 ? 109.181 17.319 -160.579 1.00 87.62 635 VAL A N 1
ATOM 5041 C CA . VAL A 1 635 ? 109.951 17.948 -159.497 1.00 87.62 635 VAL A CA 1
ATOM 5042 C C . VAL A 1 635 ? 111.088 18.806 -160.050 1.00 87.62 635 VAL A C 1
ATOM 5044 O O . VAL A 1 635 ? 112.136 18.298 -160.451 1.00 87.62 635 VAL A O 1
ATOM 5047 N N . THR A 1 636 ? 110.911 20.128 -160.053 1.00 88.00 636 THR A N 1
ATOM 5048 C CA . THR A 1 636 ? 111.929 21.104 -160.491 1.00 88.00 636 THR A CA 1
ATOM 5049 C C . THR A 1 636 ? 112.971 21.433 -159.420 1.00 88.00 636 THR A C 1
ATOM 5051 O O . THR A 1 636 ? 114.081 21.841 -159.760 1.00 88.00 636 THR A O 1
ATOM 5054 N N . ASN A 1 637 ? 112.653 21.223 -158.139 1.00 90.81 637 ASN A N 1
ATOM 5055 C CA . ASN A 1 637 ? 113.452 21.654 -156.988 1.00 90.81 637 ASN A CA 1
ATOM 5056 C C . ASN A 1 637 ? 113.607 20.525 -155.957 1.00 90.81 637 ASN A C 1
ATOM 5058 O O . ASN A 1 637 ? 112.698 19.720 -155.776 1.00 90.81 637 ASN A O 1
ATOM 5062 N N . CYS A 1 638 ? 114.741 20.472 -155.255 1.00 88.00 638 CYS A N 1
ATOM 5063 C CA . CYS A 1 638 ? 114.975 19.528 -154.159 1.00 88.00 638 CYS A CA 1
ATOM 5064 C C . CYS A 1 638 ? 113.874 19.639 -153.091 1.00 88.00 638 CYS A C 1
ATOM 5066 O O . CYS A 1 638 ? 113.721 20.696 -152.491 1.00 88.00 638 CYS A O 1
ATOM 5068 N N . MET A 1 639 ? 113.153 18.554 -152.795 1.00 90.69 639 MET A N 1
ATOM 5069 C CA . MET A 1 639 ? 111.998 18.572 -151.880 1.00 90.69 639 MET A CA 1
ATOM 5070 C C . MET A 1 639 ? 112.345 18.822 -150.398 1.00 90.69 639 MET A C 1
ATOM 5072 O O . MET A 1 639 ? 111.441 18.908 -149.574 1.00 90.69 639 MET A O 1
ATOM 5076 N N . ASP A 1 640 ? 113.631 18.958 -150.072 1.00 88.62 640 ASP A N 1
ATOM 5077 C CA . ASP A 1 640 ? 114.144 19.441 -148.786 1.00 88.62 640 ASP A CA 1
ATOM 5078 C C . ASP A 1 640 ? 114.634 20.895 -148.948 1.00 88.62 640 ASP A C 1
ATOM 5080 O O . ASP A 1 640 ? 113.868 21.840 -148.761 1.00 88.62 640 ASP A O 1
ATOM 5084 N N . CYS A 1 641 ? 115.872 21.096 -149.420 1.00 89.81 641 CYS A N 1
ATOM 5085 C CA . CYS A 1 641 ? 116.520 22.415 -149.495 1.00 89.81 641 CYS A CA 1
ATOM 5086 C C . CYS A 1 641 ? 116.105 23.331 -150.670 1.00 89.81 641 CYS A C 1
ATOM 5088 O O . CYS A 1 641 ? 116.719 24.378 -150.872 1.00 89.81 641 CYS A O 1
ATOM 5090 N N . GLN A 1 642 ? 115.121 22.943 -151.486 1.00 88.38 642 GLN A N 1
ATOM 5091 C CA . GLN A 1 642 ? 114.542 23.719 -152.600 1.00 88.38 642 GLN A CA 1
ATOM 5092 C C . GLN A 1 642 ? 115.506 24.191 -153.711 1.00 88.38 642 GLN A C 1
ATOM 5094 O O . GLN A 1 642 ? 115.095 24.930 -154.610 1.00 88.38 642 GLN A O 1
ATOM 5099 N N . LYS A 1 643 ? 116.765 23.725 -153.742 1.00 86.31 643 LYS A N 1
ATOM 5100 C CA . LYS A 1 643 ? 117.698 23.956 -154.865 1.00 86.31 643 LYS A CA 1
ATOM 5101 C C . LYS A 1 643 ? 117.098 23.472 -156.194 1.00 86.31 643 LYS A C 1
ATOM 5103 O O . LYS A 1 643 ? 116.657 22.328 -156.282 1.00 86.31 643 LYS A O 1
ATOM 5108 N N . LEU A 1 644 ? 117.110 24.331 -157.216 1.00 88.62 644 LEU A N 1
ATOM 5109 C CA . LEU A 1 644 ? 116.642 24.019 -158.572 1.00 88.62 644 LEU A CA 1
ATOM 5110 C C . LEU A 1 644 ? 117.552 22.967 -159.232 1.00 88.62 644 LEU A C 1
ATOM 5112 O O . LEU A 1 644 ? 118.778 23.073 -159.160 1.00 88.62 644 LEU A O 1
ATOM 5116 N N . PHE A 1 645 ? 116.962 21.974 -159.898 1.00 88.75 645 PHE A N 1
ATOM 5117 C CA . PHE A 1 645 ? 117.706 20.970 -160.660 1.00 88.75 645 PHE A CA 1
ATOM 5118 C C . PHE A 1 645 ? 118.160 21.508 -162.021 1.00 88.75 645 PHE A C 1
ATOM 5120 O O . PHE A 1 645 ? 117.444 22.249 -162.693 1.00 88.75 645 PHE A O 1
ATOM 5127 N N . THR A 1 646 ? 119.362 21.116 -162.440 1.00 83.62 646 THR A N 1
ATOM 5128 C CA . THR A 1 646 ? 120.026 21.585 -163.666 1.00 83.62 646 THR A CA 1
ATOM 5129 C C . THR A 1 646 ? 120.849 20.449 -164.286 1.00 83.62 646 THR A C 1
ATOM 5131 O O . THR A 1 646 ? 120.905 19.342 -163.753 1.00 83.62 646 THR A O 1
ATOM 5134 N N . LEU A 1 647 ? 121.546 20.699 -165.401 1.00 81.06 647 LEU A N 1
ATOM 5135 C CA . LEU A 1 647 ? 122.458 19.702 -165.986 1.00 81.06 647 LEU A CA 1
ATOM 5136 C C . LEU A 1 647 ? 123.611 19.304 -165.038 1.00 81.06 647 LEU A C 1
ATOM 5138 O O . LEU A 1 647 ? 124.125 18.188 -165.143 1.00 81.06 647 LEU A O 1
ATOM 5142 N N . THR A 1 648 ? 123.992 20.187 -164.104 1.00 81.44 648 THR A N 1
ATOM 5143 C CA . THR A 1 648 ? 125.018 19.938 -163.077 1.00 81.44 648 THR A CA 1
ATOM 5144 C C . THR A 1 648 ? 124.432 19.485 -161.736 1.00 81.44 648 THR A C 1
ATOM 5146 O O . THR A 1 648 ? 125.046 18.661 -161.063 1.00 81.44 648 THR A O 1
ATOM 5149 N N . ILE A 1 649 ? 123.240 19.958 -161.352 1.00 83.88 649 ILE A N 1
ATOM 5150 C CA . ILE A 1 649 ? 122.536 19.537 -160.131 1.00 83.88 649 ILE A CA 1
ATOM 5151 C C . ILE A 1 649 ? 121.497 18.474 -160.505 1.00 83.88 649 ILE A C 1
ATOM 5153 O O . ILE A 1 649 ? 120.379 18.798 -160.906 1.00 83.88 649 ILE A O 1
ATOM 5157 N N . ARG A 1 650 ? 121.878 17.199 -160.380 1.00 88.00 650 ARG A N 1
ATOM 5158 C CA . ARG A 1 650 ? 121.028 16.042 -160.712 1.00 88.00 650 ARG A CA 1
ATOM 5159 C C . ARG A 1 650 ? 120.050 15.672 -159.587 1.00 88.00 650 ARG A C 1
ATOM 5161 O O . ARG A 1 650 ? 120.186 16.128 -158.452 1.00 88.00 650 ARG A O 1
ATOM 5168 N N . LYS A 1 651 ? 119.052 14.857 -159.946 1.00 87.56 651 LYS A N 1
ATOM 5169 C CA . LYS A 1 651 ? 117.950 14.380 -159.095 1.00 87.56 651 LYS A CA 1
ATOM 5170 C C . LYS A 1 651 ? 118.302 13.053 -158.420 1.00 87.56 651 LYS A C 1
ATOM 5172 O O . LYS A 1 651 ? 118.941 12.198 -159.029 1.00 87.56 651 LYS A O 1
ATOM 5177 N N . HIS A 1 652 ? 117.899 12.900 -157.160 1.00 90.81 652 HIS A N 1
ATOM 5178 C CA . HIS A 1 652 ? 118.162 11.724 -156.330 1.00 90.81 652 HIS A CA 1
ATOM 5179 C C . HIS A 1 652 ? 116.937 11.401 -155.459 1.00 90.81 652 HIS A C 1
ATOM 5181 O O . HIS A 1 652 ? 116.615 12.141 -154.531 1.00 90.81 652 HIS A O 1
ATOM 5187 N N . HIS A 1 653 ? 116.260 10.281 -155.708 1.00 87.75 653 HIS A N 1
ATOM 5188 C CA . HIS A 1 653 ? 115.112 9.855 -154.898 1.00 87.75 653 HIS A CA 1
ATOM 5189 C C . HIS A 1 653 ? 115.527 9.326 -153.520 1.00 87.75 653 HIS A C 1
ATOM 5191 O O . HIS A 1 653 ? 116.456 8.518 -153.405 1.00 87.75 653 HIS A O 1
ATOM 5197 N N . CYS A 1 654 ? 114.794 9.689 -152.467 1.00 88.25 654 CYS A N 1
ATOM 5198 C CA . CYS A 1 654 ? 114.899 9.014 -151.173 1.00 88.25 654 CYS A CA 1
ATOM 5199 C C . CYS A 1 654 ? 114.041 7.746 -151.180 1.00 88.25 654 CYS A C 1
ATOM 5201 O O . CYS A 1 654 ? 112.819 7.810 -151.292 1.00 88.25 654 CYS A O 1
ATOM 5203 N N . ARG A 1 655 ? 114.656 6.575 -150.990 1.00 87.88 655 ARG A N 1
ATOM 5204 C CA . ARG A 1 655 ? 113.945 5.288 -151.077 1.00 87.88 655 ARG A CA 1
ATOM 5205 C C . ARG A 1 655 ? 112.974 5.029 -149.902 1.00 87.88 655 ARG A C 1
ATOM 5207 O O . ARG A 1 655 ? 112.168 4.117 -149.990 1.00 87.88 655 ARG A O 1
ATOM 5214 N N . ASN A 1 656 ? 113.003 5.847 -148.841 1.00 83.25 656 ASN A N 1
ATOM 5215 C CA . ASN A 1 656 ? 112.084 5.777 -147.687 1.00 83.25 656 ASN A CA 1
ATOM 5216 C C . ASN A 1 656 ? 110.816 6.659 -147.830 1.00 83.25 656 ASN A C 1
ATOM 5218 O O . ASN A 1 656 ? 109.900 6.600 -147.005 1.00 83.25 656 ASN A O 1
ATOM 5222 N N . CYS A 1 657 ? 110.758 7.539 -148.835 1.00 85.31 657 CYS A N 1
ATOM 5223 C CA . CYS A 1 657 ? 109.580 8.386 -149.065 1.00 85.31 657 CYS A CA 1
ATOM 5224 C C . CYS A 1 657 ? 109.249 8.683 -150.529 1.00 85.31 657 CYS A C 1
ATOM 5226 O O . CYS A 1 657 ? 108.233 9.319 -150.783 1.00 85.31 657 CYS A O 1
ATOM 5228 N N . GLY A 1 658 ? 110.069 8.238 -151.482 1.00 86.38 658 GLY A N 1
ATOM 5229 C CA . GLY A 1 658 ? 109.859 8.415 -152.918 1.00 86.38 658 GLY A CA 1
ATOM 5230 C C . GLY A 1 658 ? 110.145 9.824 -153.452 1.00 86.38 658 GLY A C 1
ATOM 5231 O O . GLY A 1 658 ? 110.412 9.963 -154.641 1.00 86.38 658 GLY A O 1
ATOM 5232 N N . ASN A 1 659 ? 110.158 10.844 -152.591 1.00 91.12 659 ASN A N 1
ATOM 5233 C CA . ASN A 1 659 ? 110.477 12.233 -152.933 1.00 91.12 659 ASN A CA 1
ATOM 5234 C C . ASN A 1 659 ? 111.889 12.406 -153.533 1.00 91.12 659 ASN A C 1
ATOM 5236 O O . ASN A 1 659 ? 112.799 11.615 -153.262 1.00 91.12 659 ASN A O 1
ATOM 5240 N N . ILE A 1 660 ? 112.073 13.476 -154.313 1.00 91.38 660 ILE A N 1
ATOM 5241 C CA . ILE A 1 660 ? 113.304 13.793 -155.057 1.00 91.38 660 ILE A CA 1
ATOM 5242 C C . ILE A 1 660 ? 114.107 14.909 -154.376 1.00 91.38 660 ILE A C 1
ATOM 5244 O O . ILE A 1 660 ? 113.581 15.966 -154.028 1.00 91.38 660 ILE A O 1
ATOM 5248 N N . PHE A 1 661 ? 115.415 14.694 -154.258 1.00 91.94 661 PHE A N 1
ATOM 5249 C CA . PHE A 1 661 ? 116.365 15.562 -153.567 1.00 91.94 661 PHE A CA 1
ATOM 5250 C C . PHE A 1 661 ? 117.634 15.795 -154.406 1.00 91.94 661 PHE A C 1
ATOM 5252 O O . PHE A 1 661 ? 117.864 15.120 -155.409 1.00 91.94 661 PHE A O 1
ATOM 5259 N N . CYS A 1 662 ? 118.461 16.767 -154.019 1.00 90.00 662 CYS A N 1
ATOM 5260 C CA . CYS A 1 662 ? 119.815 16.927 -154.556 1.00 90.00 662 CYS A CA 1
ATOM 5261 C C . CYS A 1 662 ? 120.823 16.077 -153.763 1.00 90.00 662 CYS A C 1
ATOM 5263 O O . CYS A 1 662 ? 120.550 15.692 -152.624 1.00 90.00 662 CYS A O 1
ATOM 5265 N N . ASN A 1 663 ? 122.008 15.841 -154.338 1.00 87.50 663 ASN A N 1
ATOM 5266 C CA . ASN A 1 663 ? 123.049 14.987 -153.750 1.00 87.50 663 ASN A CA 1
ATOM 5267 C C . ASN A 1 663 ? 123.424 15.346 -152.298 1.00 87.50 663 ASN A C 1
ATOM 5269 O O . ASN A 1 663 ? 123.771 14.468 -151.520 1.00 87.50 663 ASN A O 1
ATOM 5273 N N . GLU A 1 664 ? 123.360 16.627 -151.927 1.00 87.06 664 GLU A N 1
ATOM 5274 C CA . GLU A 1 664 ? 123.649 17.102 -150.567 1.00 87.06 664 GLU A CA 1
ATOM 5275 C C . GLU A 1 664 ? 122.609 16.580 -149.558 1.00 87.06 664 GLU A C 1
ATOM 5277 O O . GLU A 1 664 ? 122.969 15.988 -148.540 1.00 87.06 664 GLU A O 1
ATOM 5282 N N . CYS A 1 665 ? 121.320 16.725 -149.877 1.00 87.75 665 CYS A N 1
ATOM 5283 C CA . CYS A 1 665 ? 120.201 16.256 -149.054 1.00 87.75 665 CYS A CA 1
ATOM 5284 C C . CYS A 1 665 ? 120.038 14.726 -149.096 1.00 87.75 665 CYS A C 1
ATOM 5286 O O . CYS A 1 665 ? 119.572 14.130 -148.129 1.00 87.75 665 CYS A O 1
ATOM 5288 N N . SER A 1 666 ? 120.466 14.070 -150.181 1.00 90.44 666 SER A N 1
ATOM 5289 C CA . SER A 1 666 ? 120.489 12.605 -150.315 1.00 90.44 666 SER A CA 1
ATOM 5290 C C . SER A 1 666 ? 121.862 11.977 -150.024 1.00 90.44 666 SER A C 1
ATOM 5292 O O . SER A 1 666 ? 122.123 10.859 -150.465 1.00 90.44 666 SER A O 1
ATOM 5294 N N . SER A 1 667 ? 122.763 12.687 -149.337 1.00 86.88 667 SER A N 1
ATOM 5295 C CA . SER A 1 667 ? 124.164 12.267 -149.136 1.00 86.88 667 SER A CA 1
ATOM 5296 C C . SER A 1 667 ? 124.339 11.078 -148.183 1.00 86.88 667 SER A C 1
ATOM 5298 O O . SER A 1 667 ? 125.390 10.438 -148.177 1.00 86.88 667 SER A O 1
ATOM 5300 N N . LYS A 1 668 ? 123.321 10.776 -147.370 1.00 86.19 668 LYS A N 1
ATOM 5301 C CA . LYS A 1 668 ? 123.332 9.698 -146.374 1.00 86.19 668 LYS A CA 1
ATOM 5302 C C . LYS A 1 668 ? 122.537 8.494 -146.877 1.00 86.19 668 LYS A C 1
ATOM 5304 O O . LYS A 1 668 ? 121.351 8.613 -147.176 1.00 86.19 668 LYS A O 1
ATOM 5309 N N . SER A 1 669 ? 123.174 7.327 -146.883 1.00 83.50 669 SER A N 1
ATOM 5310 C CA . SER A 1 669 ? 122.508 6.037 -147.088 1.00 83.50 669 SER A CA 1
ATOM 5311 C C . SER A 1 669 ? 122.081 5.431 -145.751 1.00 83.50 669 SER A C 1
ATOM 5313 O O . SER A 1 669 ? 122.805 5.533 -144.763 1.00 83.50 669 SER A O 1
ATOM 5315 N N . ALA A 1 670 ? 120.932 4.759 -145.735 1.00 84.19 670 ALA A N 1
ATOM 5316 C CA . ALA A 1 670 ? 120.438 3.986 -144.599 1.00 84.19 670 ALA A CA 1
ATOM 5317 C C . ALA A 1 670 ? 119.838 2.666 -145.098 1.00 84.19 670 ALA A C 1
ATOM 5319 O O . ALA A 1 670 ? 119.260 2.620 -146.186 1.00 84.19 670 ALA A O 1
ATOM 5320 N N . THR A 1 671 ? 119.963 1.600 -144.306 1.00 84.56 671 THR A N 1
ATOM 5321 C CA . THR A 1 671 ? 119.328 0.312 -144.607 1.00 84.56 671 THR A CA 1
ATOM 5322 C C . THR A 1 671 ? 117.816 0.454 -144.480 1.00 84.56 671 THR A C 1
ATOM 5324 O O . THR A 1 671 ? 117.308 0.730 -143.396 1.00 84.56 671 THR A O 1
ATOM 5327 N N . ILE A 1 672 ? 117.102 0.256 -145.585 1.00 81.75 672 ILE A N 1
ATOM 5328 C CA . ILE A 1 672 ? 115.637 0.210 -145.622 1.00 81.75 672 ILE A CA 1
ATOM 5329 C C . ILE A 1 672 ? 115.158 -1.225 -145.890 1.00 81.75 672 ILE A C 1
ATOM 5331 O O . ILE A 1 672 ? 115.897 -2.002 -146.503 1.00 81.75 672 ILE A O 1
ATOM 5335 N N . PRO A 1 673 ? 113.928 -1.591 -145.491 1.00 77.75 673 PRO A N 1
ATOM 5336 C CA . PRO A 1 673 ? 113.294 -2.814 -145.969 1.00 77.75 673 PRO A CA 1
ATOM 5337 C C . PRO A 1 673 ? 113.183 -2.793 -147.499 1.00 77.75 673 PRO A C 1
ATOM 5339 O O . PRO A 1 673 ? 112.774 -1.786 -148.078 1.00 77.75 673 PRO A O 1
ATOM 5342 N N . SER A 1 674 ? 113.530 -3.898 -148.163 1.00 53.75 674 SER A N 1
ATOM 5343 C CA . SER A 1 674 ? 113.312 -4.026 -149.607 1.00 53.75 674 SER A CA 1
ATOM 5344 C C . SER A 1 674 ? 111.814 -4.121 -149.881 1.00 53.75 674 SER A C 1
ATOM 5346 O O . SER A 1 674 ? 111.186 -5.110 -149.507 1.00 53.75 674 SER A O 1
ATOM 5348 N N . SER A 1 675 ? 111.247 -3.123 -150.558 1.00 52.81 675 SER A N 1
ATOM 5349 C CA . SER A 1 675 ? 109.879 -3.205 -151.071 1.00 52.81 675 SER A CA 1
ATOM 5350 C C . SER A 1 675 ? 109.763 -4.318 -152.114 1.00 52.81 675 SER A C 1
ATOM 5352 O O . SER A 1 675 ? 110.698 -4.543 -152.890 1.00 52.81 675 SER A O 1
ATOM 5354 N N . LYS A 1 676 ? 108.603 -4.969 -152.154 1.00 33.03 676 LYS A N 1
ATOM 5355 C CA . LYS A 1 676 ? 108.190 -5.922 -153.183 1.00 33.03 676 LYS A CA 1
ATOM 5356 C C . LYS A 1 676 ? 106.763 -5.591 -153.608 1.00 33.03 676 LYS A C 1
ATOM 5358 O O . LYS A 1 676 ? 106.025 -5.105 -152.723 1.00 33.03 676 LYS A O 1
#

Sequence (676 aa):
MKSLENARLSKSIGSLQDTCKASEARLGKLESDLSKAHGSLSSSEAARKQLQAELDKCMAQLEEKAKDLEGIAMKLKNVSALQVSKSSECKELEAALTSDRQKSGKLQSRCGTLEQELSRKSQELGQELATVIAEKGTLQLKLEEAFKQLELNESKKALEASLLEAERKLQASEKSYREMYQQKEEANARLQEQLDSLKQESQRNIQSLEECKRTLELNCSKLEERLNHANESLTETGEKAQRFESQAQKAQGELEEERKTCALLRSSEAALQETVQVLTLKTQEQDTALSESRAETDLVRAELARVNDASSHLKAEHENLSSKAVAMGLQLEEYQALCTKSKHELEELKAELESTRLHVQDLTQKEGELLTKVNSYEGQVAALQSRVQTLSEEKNSLEGRLQVEKTSWETKVAQLDSELTQLQEQYTTKIEQMAKEITSLKDARQLLIKEKVDLEDTLDALRTEKEQAHVQFEAKERQQHNENLALRSDLEQHRTHLEAERTKRKELSGEWEKEKARLEARIGALSDNLDTFRTDLSNERHKREAADTKVDQLHGDKLELEAKLENTLDERRALLDRCLGSESECDQLRKTTSELRKRLDDSEAALQELGWENQALQVENARHQGRKWADDSQVTNCMDCQKLFTLTIRKHHCRNCGNIFCNECSSKSATIPSSK

Mean predicted aligned error: 24.76 Å